Protein AF-B9XHW6-F1 (afdb_monomer_lite)

Sequence (511 aa):
MTDDAQLLRRFTSEGSEDAFNSLVTRHIDLVYSAALRMANGDSHLAQDVTQTVFTDLARKASSLSPNVILPGWLYRHACFTASKSIRTERRRQAREQTAMQLNSLSNEPDVSWDQIAPLLEPAMAELAETDRDALVLRYFNRQDLRTVGNALNLSEDAAQKRVSRALDKLRTLLHQRGATLTVTALAGLLTAEAVSAAPAGIIATISGTAVAATVATGGFTWALVTKLLLISALIAAIAVPLAIQHQTGVKLLEENRSLRRQMDEASRLEAENKRFSNLLASRNEAQSLARTQLNELLRLRSEVSRLRQQTTLVKNQPSKSSPISLKFENLDLSHLLELYAQTAHRSILRPTALPQTSFTLNTSATNDAEAALLLEKALAEKGFTTVLDGDKFAMIVPAYQASIAVPHSAEIKTSPPRWPGLEERGQVPTGEVNFPAAFVETVTKIYAELIHRKLISHDRLPPGLLITFRNQTPLTKSELIYALDTLLAWQNIKVIPVGDDSVQAVVSTAQ

Secondary structure (DSSP, 8-state):
---HHHHHHHHHHH--HHHHHHHHHHHHHHHHHHHHHHTTT-HHHHHHHHHHHHHHHHHHGGGS-TT--HHHHHHHHHHHHHHHHHHHHHHHHHHHHHHH--S---------HHHHHHHHHHHHHTS-HHHHHHHIIIIIS---HHHHHHHTT--HHHHHHHHHHHHHHHHHHHHTTT----HHHHHHHHHHHS-PPPPTTSHHHHHHHHTTSSS-S----S--TTTHHHHHHHHHHHHHHHHHHHHHHHHHHHHHHHHHHHHHHHHHHHHHHHHHHHHHHHHHHHHHHHHHHHHHHHHHHHHHHHHHHHHHHHHTS------EEEEEEEEEHHHHHHHHHHHTT-EEE--S-----EEEEEEEESSHHHHHHHHHHHHHHTTEEEEEETTTEEEEEEGGGGGG----GGGS-SSPPSSTT------B-TTS-EEEEEEHHHHHHHHHHHTT-EE---S-PPTT-EEEEE-SS-B-HHHHHHHHHHHHHHTTEEEEEETTTEEEEEE----

Foldseek 3Di:
DDDLLRLLCCCQPVVDPVSLVVNCVVQLCVLLVLLCVLLVNPNVLSVVLSVVLSVVCSVCSNVDDSPDPVNVSSSVSSNVSSVVSVVVVVVVVVVVVVVVPPDDDDDDDPPDPVNQVVQQVVLLVPDDPLLSLLLCVCQQVVDQLCVSQVVSVHHSVRSVVSPLVSLVSSQVSSVVVPDNDDSVRSSVCSNVPNDDDDDPPPCVVVVVPPVVPDDDDDDDDDPPPVVPVVVVVVVVVVVVVVVVVVVVVVVVVVVVVVVVVVVVVVVVVVVVVVVVVVVVVVVVVVVVVVVVVVVVVVVVVVVVVVVVVVVVVVPVPPDDDDWAWDFDWFAWPVVLVVLLCQLLLAWEQEAPDDPTDGFGDGDTHSGSVRVNVSSQVRLVVVQWHWDDAPSHYIYIYGNVCVVLPDHCNVVLPPDDDPPPDDDQDFFADFFNDFFPFAWPVVLVVVLCVLVQAAEDEPDDDDPRHTFGTGGSHGHTSSRVNVSSQSRCVSVQWHWADDPDRHIYIDRNPDD

pLDDT: mean 73.32, std 17.9, range [26.69, 94.19]

Structure (mmCIF, N/CA/C/O backbone):
data_AF-B9XHW6-F1
#
_entry.id   AF-B9XHW6-F1
#
loop_
_atom_site.group_PDB
_atom_site.id
_atom_site.type_symbol
_atom_site.label_atom_id
_atom_site.label_alt_id
_atom_site.label_comp_id
_atom_site.label_asym_id
_atom_site.label_entity_id
_atom_site.label_seq_id
_atom_site.pdbx_PDB_ins_code
_atom_site.Cartn_x
_atom_site.Cartn_y
_atom_site.Cartn_z
_atom_site.occupancy
_atom_site.B_iso_or_equiv
_atom_site.auth_seq_id
_atom_site.auth_comp_id
_atom_site.auth_asym_id
_atom_site.auth_atom_id
_atom_site.pdbx_PDB_model_num
ATOM 1 N N . MET A 1 1 ? 35.791 -33.334 -29.740 1.00 46.94 1 MET A N 1
ATOM 2 C CA . MET A 1 1 ? 34.979 -32.198 -29.253 1.00 46.94 1 MET A CA 1
ATOM 3 C C . MET A 1 1 ? 35.496 -30.962 -29.956 1.00 46.94 1 MET A C 1
ATOM 5 O O . MET A 1 1 ? 36.672 -30.662 -29.810 1.00 46.94 1 MET A O 1
ATOM 9 N N . THR A 1 2 ? 34.683 -30.343 -30.803 1.00 59.34 2 THR A N 1
ATOM 10 C CA . THR A 1 2 ? 35.090 -29.200 -31.630 1.00 59.34 2 THR A CA 1
ATOM 11 C C . THR A 1 2 ? 35.334 -27.979 -30.740 1.00 59.34 2 THR A C 1
ATOM 13 O O . THR A 1 2 ? 34.541 -27.705 -29.832 1.00 59.34 2 THR A O 1
ATOM 16 N N . ASP A 1 3 ? 36.458 -27.302 -30.958 1.00 82.69 3 ASP A N 1
ATOM 17 C CA . ASP A 1 3 ? 36.838 -26.087 -30.233 1.00 82.69 3 ASP A CA 1
ATOM 18 C C . ASP A 1 3 ? 35.989 -24.896 -30.710 1.00 82.69 3 ASP A C 1
ATOM 20 O O . ASP A 1 3 ? 35.633 -24.812 -31.889 1.00 82.69 3 ASP A O 1
ATOM 24 N N . ASP A 1 4 ? 35.658 -23.966 -29.816 1.00 82.38 4 ASP A N 1
ATOM 25 C CA . ASP A 1 4 ? 34.772 -22.835 -30.126 1.00 82.38 4 ASP A CA 1
ATOM 26 C C . ASP A 1 4 ? 35.376 -21.940 -31.220 1.00 82.38 4 ASP A C 1
ATOM 28 O O . ASP A 1 4 ? 34.658 -21.419 -32.074 1.00 82.38 4 ASP A O 1
ATOM 32 N N . ALA A 1 5 ? 36.709 -21.836 -31.266 1.00 81.75 5 ALA A N 1
ATOM 33 C CA . ALA A 1 5 ? 37.425 -21.142 -32.332 1.00 81.75 5 ALA A CA 1
ATOM 34 C C . ALA A 1 5 ? 37.280 -21.843 -33.696 1.00 81.75 5 ALA A C 1
ATOM 36 O O . ALA A 1 5 ? 37.225 -21.177 -34.730 1.00 81.75 5 ALA A O 1
ATOM 37 N N . GLN A 1 6 ? 37.189 -23.177 -33.725 1.00 83.56 6 GLN A N 1
ATOM 38 C CA . GLN A 1 6 ? 36.966 -23.938 -34.960 1.00 83.56 6 GLN A CA 1
ATOM 39 C C . GLN A 1 6 ? 35.521 -23.812 -35.450 1.00 83.56 6 GLN A C 1
ATOM 41 O O . GLN A 1 6 ? 35.301 -23.634 -36.648 1.00 83.56 6 GLN A O 1
ATOM 46 N N . LEU A 1 7 ? 34.545 -23.858 -34.538 1.00 85.94 7 LEU A N 1
ATOM 47 C CA . LEU A 1 7 ? 33.133 -23.642 -34.869 1.00 85.94 7 LEU A CA 1
ATOM 48 C C . LEU A 1 7 ? 32.897 -22.217 -35.392 1.00 85.94 7 LEU A C 1
ATOM 50 O O . LEU A 1 7 ? 32.210 -22.036 -36.396 1.00 85.94 7 LEU A O 1
ATOM 54 N N . LEU A 1 8 ? 33.539 -21.215 -34.782 1.00 85.50 8 LEU A N 1
ATOM 55 C CA . LEU A 1 8 ? 33.442 -19.825 -35.228 1.00 85.50 8 LEU A CA 1
ATOM 56 C C . LEU A 1 8 ? 34.089 -19.617 -36.606 1.00 85.50 8 LEU A C 1
ATOM 58 O O . LEU A 1 8 ? 33.540 -18.887 -37.426 1.00 85.50 8 LEU A O 1
ATOM 62 N N . ARG A 1 9 ? 35.217 -20.287 -36.893 1.00 84.69 9 ARG A N 1
ATOM 63 C CA . ARG A 1 9 ? 35.853 -20.250 -38.224 1.00 84.69 9 ARG A CA 1
ATOM 64 C C . ARG A 1 9 ? 34.981 -20.887 -39.299 1.00 84.69 9 ARG A C 1
ATOM 66 O O . ARG A 1 9 ? 34.788 -20.266 -40.332 1.00 84.69 9 ARG A O 1
ATOM 73 N N . ARG A 1 10 ? 34.410 -22.073 -39.058 1.00 86.00 10 ARG A N 1
ATOM 74 C CA . ARG A 1 10 ? 33.498 -22.718 -40.024 1.00 86.00 10 ARG A CA 1
ATOM 75 C C . ARG A 1 10 ? 32.279 -21.854 -40.329 1.00 86.00 10 ARG A C 1
ATOM 77 O O . ARG A 1 10 ? 31.874 -21.742 -41.480 1.00 86.00 10 ARG A O 1
ATOM 84 N N . PHE A 1 11 ? 31.734 -21.187 -39.316 1.00 86.25 11 PHE A N 1
ATOM 85 C CA . PHE A 1 11 ? 30.648 -20.238 -39.526 1.00 86.25 11 PHE A CA 1
ATOM 86 C C . PHE A 1 11 ? 31.069 -19.047 -40.409 1.00 86.25 11 PHE A C 1
ATOM 88 O O . PHE A 1 11 ? 30.320 -18.661 -41.300 1.00 86.25 11 PHE A O 1
ATOM 95 N N . THR A 1 12 ? 32.269 -18.484 -40.225 1.00 86.12 12 THR A N 1
ATOM 96 C CA . THR A 1 12 ? 32.709 -17.300 -40.988 1.00 86.12 12 THR A CA 1
ATOM 97 C C . THR A 1 12 ? 33.259 -17.606 -42.378 1.00 86.12 12 THR A C 1
ATOM 99 O O . THR A 1 12 ? 33.096 -16.775 -43.269 1.00 86.12 12 THR A O 1
ATOM 102 N N . SER A 1 13 ? 33.907 -18.757 -42.584 1.00 84.00 13 SER A N 1
ATOM 103 C CA . SER A 1 13 ? 34.511 -19.126 -43.872 1.00 84.00 13 SER A CA 1
ATOM 104 C C . SER A 1 13 ? 33.571 -19.905 -44.787 1.00 84.00 13 SER A C 1
ATOM 106 O O . SER A 1 13 ? 33.625 -19.727 -45.999 1.00 84.00 13 SER A O 1
ATOM 108 N N . GLU A 1 14 ? 32.731 -20.775 -44.221 1.00 84.69 14 GLU A N 1
ATOM 109 C CA . GLU A 1 14 ? 31.860 -21.687 -44.980 1.00 84.69 14 GLU A CA 1
ATOM 110 C C . GLU A 1 14 ? 30.377 -21.300 -44.869 1.00 84.69 14 GLU A C 1
ATOM 112 O O . GLU A 1 14 ? 29.546 -21.879 -45.561 1.00 84.69 14 GLU A O 1
ATOM 117 N N . GLY A 1 15 ? 30.024 -20.340 -44.003 1.00 80.69 15 GLY A N 1
ATOM 118 C CA . GLY A 1 15 ? 28.626 -19.975 -43.751 1.00 80.69 15 GLY A CA 1
ATOM 119 C C . GLY A 1 15 ? 27.827 -21.077 -43.048 1.00 80.69 15 GLY A C 1
ATOM 120 O O . GLY A 1 15 ? 26.606 -21.103 -43.151 1.00 80.69 15 GLY A O 1
ATOM 121 N N . SER A 1 16 ? 28.498 -22.013 -42.364 1.00 88.25 16 SER A N 1
ATOM 122 C CA . SER A 1 16 ? 27.861 -23.195 -41.771 1.00 88.25 16 SER A CA 1
ATOM 123 C C . SER A 1 16 ? 26.933 -22.829 -40.605 1.00 88.25 16 SER A C 1
ATOM 125 O O . SER A 1 16 ? 27.390 -22.484 -39.511 1.00 88.25 16 SER A O 1
ATOM 127 N N . GLU A 1 17 ? 25.623 -22.955 -40.823 1.00 84.62 17 GLU A N 1
ATOM 128 C CA . GLU A 1 17 ? 24.595 -22.716 -39.801 1.00 84.62 17 GLU A CA 1
ATOM 129 C C . GLU A 1 17 ? 24.691 -23.714 -38.634 1.00 84.62 17 GLU A C 1
ATOM 131 O O . GLU A 1 17 ? 24.553 -23.325 -37.473 1.00 84.62 17 GLU A O 1
ATOM 136 N N . ASP A 1 18 ? 25.036 -24.975 -38.909 1.00 84.12 18 ASP A N 1
ATOM 137 C CA . ASP A 1 18 ? 25.204 -26.021 -37.889 1.00 84.12 18 ASP A CA 1
ATOM 138 C C . ASP A 1 18 ? 26.334 -25.706 -36.897 1.00 84.12 18 ASP A C 1
ATOM 140 O O . ASP A 1 18 ? 26.235 -25.980 -35.692 1.00 84.12 18 ASP A O 1
ATOM 144 N N . ALA A 1 19 ? 27.414 -25.090 -37.392 1.00 86.19 19 ALA A N 1
ATOM 145 C CA . ALA A 1 19 ? 28.527 -24.656 -36.557 1.00 86.19 19 ALA A CA 1
ATOM 146 C C . ALA A 1 19 ? 28.108 -23.519 -35.614 1.00 86.19 19 ALA A C 1
ATOM 148 O O . ALA A 1 19 ? 28.489 -23.514 -34.442 1.00 86.19 19 ALA A O 1
ATOM 149 N N . PHE A 1 20 ? 27.277 -22.592 -36.097 1.00 88.50 20 PHE A N 1
ATOM 150 C CA . PHE A 1 20 ? 26.730 -21.513 -35.279 1.00 88.50 20 PHE A CA 1
ATOM 151 C C . PHE A 1 20 ? 25.720 -22.023 -34.249 1.00 88.50 20 PHE A C 1
ATOM 153 O O . PHE A 1 20 ? 25.800 -21.645 -33.082 1.00 88.50 20 PHE A O 1
ATOM 160 N N . ASN A 1 21 ? 24.826 -22.935 -34.638 1.00 88.19 21 ASN A N 1
ATOM 161 C CA . ASN A 1 21 ? 23.865 -23.541 -33.719 1.00 88.19 21 ASN A CA 1
ATOM 162 C C . ASN A 1 21 ? 24.581 -24.240 -32.549 1.00 88.19 21 ASN A C 1
ATOM 164 O O . ASN A 1 21 ? 24.247 -24.023 -31.387 1.00 88.19 21 ASN A O 1
ATOM 168 N N . SER A 1 22 ? 25.663 -24.966 -32.844 1.00 87.75 22 SER A N 1
ATOM 169 C CA . SER A 1 22 ? 26.503 -25.607 -31.823 1.00 87.75 22 SER A CA 1
ATOM 170 C C . SER A 1 22 ? 27.124 -24.605 -30.835 1.00 87.75 22 SER A C 1
ATOM 172 O O . SER A 1 22 ? 27.223 -24.899 -29.642 1.00 87.75 22 SER A O 1
ATOM 174 N N . LEU A 1 23 ? 27.519 -23.409 -31.297 1.00 88.50 23 LEU A N 1
ATOM 175 C CA . LEU A 1 23 ? 28.016 -22.331 -30.429 1.00 88.50 23 LEU A CA 1
ATOM 176 C C . LEU A 1 23 ? 26.910 -21.750 -29.542 1.00 88.50 23 LEU A C 1
ATOM 178 O O . LEU A 1 23 ? 27.150 -21.479 -28.365 1.00 88.50 23 LEU A O 1
ATOM 182 N N . VAL A 1 24 ? 25.708 -21.564 -30.094 1.00 90.88 24 VAL A N 1
ATOM 183 C CA . VAL A 1 24 ? 24.552 -21.057 -29.346 1.00 90.88 24 VAL A CA 1
ATOM 184 C C . VAL A 1 24 ? 24.172 -22.041 -28.246 1.00 90.88 24 VAL A C 1
ATOM 186 O O . VAL A 1 24 ? 24.159 -21.655 -27.080 1.00 90.88 24 VAL A O 1
ATOM 189 N N . THR A 1 25 ? 23.949 -23.317 -28.576 1.00 89.38 25 THR A N 1
ATOM 190 C CA . THR A 1 25 ? 23.557 -24.347 -27.597 1.00 89.38 25 THR A CA 1
ATOM 191 C C . THR A 1 25 ? 24.553 -24.456 -26.444 1.00 89.38 25 THR A C 1
ATOM 193 O O . THR A 1 25 ? 24.153 -24.670 -25.305 1.00 89.38 25 THR A O 1
ATOM 196 N N . ARG A 1 26 ? 25.851 -24.269 -26.711 1.00 88.00 26 ARG A N 1
ATOM 197 C CA . ARG A 1 26 ? 26.899 -24.379 -25.689 1.00 88.00 26 ARG A CA 1
ATOM 198 C C . ARG A 1 26 ? 26.941 -23.203 -24.712 1.00 88.00 26 ARG A C 1
ATOM 200 O O . ARG A 1 26 ? 27.315 -23.396 -23.559 1.00 88.00 26 ARG A O 1
ATOM 207 N N . HIS A 1 27 ? 26.599 -21.996 -25.167 1.00 87.56 27 HIS A N 1
ATOM 208 C CA . HIS A 1 27 ? 26.824 -20.759 -24.403 1.00 87.56 27 HIS A CA 1
ATOM 209 C C . HIS A 1 27 ? 25.547 -20.016 -24.016 1.00 87.56 27 HIS A C 1
ATOM 211 O O . HIS A 1 27 ? 25.625 -18.981 -23.346 1.00 87.56 27 HIS A O 1
ATOM 217 N N . ILE A 1 28 ? 24.377 -20.516 -24.418 1.00 89.50 28 ILE A N 1
ATOM 218 C CA . ILE A 1 28 ? 23.094 -19.856 -24.164 1.00 89.50 28 ILE A CA 1
ATOM 219 C C . ILE A 1 28 ? 22.823 -19.671 -22.671 1.00 89.50 28 ILE A C 1
ATOM 221 O O . ILE A 1 28 ? 22.459 -18.570 -22.262 1.00 89.50 28 ILE A O 1
ATOM 225 N N . ASP A 1 29 ? 23.121 -20.675 -21.846 1.00 86.38 29 ASP A N 1
ATOM 226 C CA . ASP A 1 29 ? 22.880 -20.625 -20.399 1.00 86.38 29 ASP A CA 1
ATOM 227 C C . ASP A 1 29 ? 23.740 -19.564 -19.698 1.00 86.38 29 ASP A C 1
ATOM 229 O O . ASP A 1 29 ? 23.271 -18.875 -18.787 1.00 86.38 29 ASP A O 1
ATOM 233 N N . LEU A 1 30 ? 24.988 -19.380 -20.146 1.00 85.19 30 LEU A N 1
ATOM 234 C CA . LEU A 1 30 ? 25.902 -18.360 -19.621 1.00 85.19 30 LEU A CA 1
ATOM 235 C C . LEU A 1 30 ? 25.381 -16.950 -19.918 1.00 85.19 30 LEU A C 1
ATOM 237 O O . LEU A 1 30 ? 25.351 -16.092 -19.030 1.00 85.19 30 LEU A O 1
ATOM 241 N N . VAL A 1 31 ? 24.976 -16.716 -21.168 1.00 84.25 31 VAL A N 1
ATOM 242 C CA . VAL A 1 31 ? 24.466 -15.419 -21.634 1.00 84.25 31 VAL A CA 1
ATOM 243 C C . VAL A 1 31 ? 23.133 -15.101 -20.964 1.00 84.25 31 VAL A C 1
ATOM 245 O O . VAL A 1 31 ? 22.970 -14.005 -20.425 1.00 84.25 31 VAL A O 1
ATOM 248 N N . TYR A 1 32 ? 22.223 -16.074 -20.920 1.00 86.25 32 TYR A N 1
ATOM 249 C CA . TYR A 1 32 ? 20.909 -15.927 -20.306 1.00 86.25 32 TYR A CA 1
ATOM 250 C C . TYR A 1 32 ? 21.005 -15.661 -18.803 1.00 86.25 32 TYR A C 1
ATOM 252 O O . TYR A 1 32 ? 20.407 -14.711 -18.300 1.00 86.25 32 TYR A O 1
ATOM 260 N N . SER A 1 33 ? 21.843 -16.412 -18.083 1.00 81.94 33 SER A N 1
ATOM 261 C CA . SER A 1 33 ? 22.052 -16.207 -16.644 1.00 81.94 33 SER A CA 1
ATOM 262 C C . SER A 1 33 ? 22.670 -14.842 -16.326 1.00 81.94 33 SER A C 1
ATOM 264 O O . SER A 1 33 ? 22.333 -14.222 -15.315 1.00 81.94 33 SER A O 1
ATOM 266 N N . ALA A 1 34 ? 23.582 -14.350 -17.172 1.00 78.38 34 ALA A N 1
ATOM 267 C CA . ALA A 1 34 ? 24.155 -13.013 -17.024 1.00 78.38 34 ALA A CA 1
ATOM 268 C C . ALA A 1 34 ? 23.109 -11.916 -17.285 1.00 78.38 34 ALA A C 1
ATOM 270 O O . ALA A 1 34 ? 23.013 -10.965 -16.507 1.00 78.38 34 ALA A O 1
ATOM 271 N N . ALA A 1 35 ? 22.296 -12.072 -18.332 1.00 82.56 35 ALA A N 1
ATOM 272 C CA . ALA A 1 35 ? 21.217 -11.148 -18.658 1.00 82.56 35 ALA A CA 1
ATOM 273 C C . ALA A 1 35 ? 20.147 -11.101 -17.555 1.00 82.56 35 ALA A C 1
ATOM 275 O O . ALA A 1 35 ? 19.755 -10.011 -17.146 1.00 82.56 35 ALA A O 1
ATOM 276 N N . LEU A 1 36 ? 19.751 -12.254 -17.006 1.00 85.62 36 LEU A N 1
ATOM 277 C CA . LEU A 1 36 ? 18.744 -12.362 -15.947 1.00 85.62 36 LEU A CA 1
ATOM 278 C C . LEU A 1 36 ? 19.177 -11.675 -14.645 1.00 85.62 36 LEU A C 1
ATOM 280 O O . LEU A 1 36 ? 18.385 -10.959 -14.031 1.00 85.62 36 LEU A O 1
ATOM 284 N N . ARG A 1 37 ? 20.451 -11.826 -14.247 1.00 84.12 37 ARG A N 1
ATOM 285 C CA . ARG A 1 37 ? 21.009 -11.105 -13.087 1.00 84.12 37 ARG A CA 1
ATOM 286 C C . ARG A 1 37 ? 20.998 -9.593 -13.296 1.00 84.12 37 ARG A C 1
ATOM 288 O O . ARG A 1 37 ? 20.635 -8.855 -12.388 1.00 84.12 37 ARG A O 1
ATOM 295 N N . MET A 1 38 ? 21.372 -9.133 -14.489 1.00 78.19 38 MET A N 1
ATOM 296 C CA . MET A 1 38 ? 21.389 -7.703 -14.812 1.00 78.19 38 MET A CA 1
ATOM 297 C C . MET A 1 38 ? 19.979 -7.110 -14.920 1.00 78.19 38 MET A C 1
ATOM 299 O O . MET A 1 38 ? 19.777 -5.956 -14.556 1.00 78.19 38 MET A O 1
ATOM 303 N N . ALA A 1 39 ? 19.011 -7.901 -15.382 1.00 79.94 39 ALA A N 1
ATOM 304 C CA . ALA A 1 39 ? 17.601 -7.541 -15.493 1.00 79.94 39 ALA A CA 1
ATOM 305 C C . ALA A 1 39 ? 16.823 -7.669 -14.167 1.00 79.94 39 ALA A C 1
ATOM 307 O O . ALA A 1 39 ? 15.602 -7.552 -14.163 1.00 79.94 39 ALA A O 1
ATOM 308 N N . ASN A 1 40 ? 17.512 -7.908 -13.043 1.00 81.62 40 ASN A N 1
ATOM 309 C CA . ASN A 1 40 ? 16.923 -8.051 -11.709 1.00 81.62 40 ASN A CA 1
ATOM 310 C C . ASN A 1 40 ? 15.789 -9.098 -11.639 1.00 81.62 40 ASN A C 1
ATOM 312 O O . ASN A 1 40 ? 14.816 -8.914 -10.910 1.00 81.62 40 ASN A O 1
ATOM 316 N N . GLY A 1 41 ? 15.917 -10.187 -12.407 1.00 77.06 41 GLY A N 1
ATOM 317 C CA . GLY A 1 41 ? 14.952 -11.292 -12.439 1.00 77.06 41 GLY A CA 1
ATOM 318 C C . GLY A 1 41 ? 13.895 -11.231 -13.548 1.00 77.06 41 GLY A C 1
ATOM 319 O O . GLY A 1 41 ? 13.088 -12.153 -13.635 1.00 77.06 41 GLY A O 1
ATOM 320 N N . ASP A 1 42 ? 13.895 -10.213 -14.417 1.00 84.62 42 ASP A N 1
ATOM 321 C CA . ASP A 1 42 ? 12.979 -10.163 -15.566 1.00 84.62 42 ASP A CA 1
ATOM 322 C C . ASP A 1 42 ? 13.390 -11.167 -16.661 1.00 84.62 42 ASP A C 1
ATOM 324 O O . ASP A 1 42 ? 14.371 -10.982 -17.389 1.00 84.62 42 ASP A O 1
ATOM 328 N N . SER A 1 43 ? 12.613 -12.248 -16.765 1.00 84.25 43 SER A N 1
ATOM 329 C CA . SER A 1 43 ? 12.832 -13.349 -17.705 1.00 84.25 43 SER A CA 1
ATOM 330 C C . SER A 1 43 ? 12.623 -12.955 -19.169 1.00 84.25 43 SER A C 1
ATOM 332 O O . SER A 1 43 ? 13.316 -13.491 -20.033 1.00 84.25 43 SER A O 1
ATOM 334 N N . HIS A 1 44 ? 11.698 -12.037 -19.465 1.00 84.38 44 HIS A N 1
ATOM 335 C CA . HIS A 1 44 ? 11.406 -11.627 -20.841 1.00 84.38 44 HIS A CA 1
ATOM 336 C C . HIS A 1 44 ? 12.516 -10.722 -21.370 1.00 84.38 44 HIS A C 1
ATOM 338 O O . HIS A 1 44 ? 13.073 -10.967 -22.441 1.00 84.38 44 HIS A O 1
ATOM 344 N N . LEU A 1 45 ? 12.938 -9.750 -20.558 1.00 83.00 45 LEU A N 1
ATOM 345 C CA . LEU A 1 45 ? 14.060 -8.881 -20.900 1.00 83.00 45 LEU A CA 1
ATOM 346 C C . LEU A 1 45 ? 15.367 -9.675 -21.068 1.00 83.00 45 LEU A C 1
ATOM 348 O O . LEU A 1 45 ? 16.182 -9.371 -21.942 1.00 83.00 45 LEU A O 1
ATOM 352 N N . ALA A 1 46 ? 15.569 -10.714 -20.252 1.00 85.19 46 ALA A N 1
ATOM 353 C CA . ALA A 1 46 ? 16.728 -11.595 -20.357 1.00 85.19 46 ALA A CA 1
ATOM 354 C C . ALA A 1 46 ? 16.742 -12.418 -21.660 1.00 85.19 46 ALA A C 1
ATOM 356 O O . ALA A 1 46 ? 17.814 -12.594 -22.251 1.00 85.19 46 ALA A O 1
ATOM 357 N N . GLN A 1 47 ? 15.582 -12.885 -22.139 1.00 86.75 47 GLN A N 1
ATOM 358 C CA . GLN A 1 47 ? 15.467 -13.585 -23.426 1.00 86.75 47 GLN A CA 1
ATOM 359 C C . GLN A 1 47 ? 15.826 -12.663 -24.600 1.00 86.75 47 GLN A C 1
ATOM 361 O O . GLN A 1 47 ? 16.674 -13.028 -25.418 1.00 86.75 47 GLN A O 1
ATOM 366 N N . ASP A 1 48 ? 15.289 -11.442 -24.626 1.00 85.75 48 ASP A N 1
ATOM 367 C CA . ASP A 1 48 ? 15.556 -10.460 -25.690 1.00 85.75 48 ASP A CA 1
ATOM 368 C C . ASP A 1 48 ? 17.038 -10.069 -25.765 1.00 85.75 48 ASP A C 1
ATOM 370 O O . ASP A 1 48 ? 17.642 -9.965 -26.842 1.00 85.75 48 ASP A O 1
ATOM 374 N N . VAL A 1 49 ? 17.665 -9.884 -24.600 1.00 89.00 49 VAL A N 1
ATOM 375 C CA . VAL A 1 49 ? 19.102 -9.605 -24.502 1.00 89.00 49 VAL A CA 1
ATOM 376 C C . VAL A 1 49 ? 19.914 -10.789 -25.018 1.00 89.00 49 VAL A C 1
ATOM 378 O O . VAL A 1 49 ? 20.856 -10.591 -25.785 1.00 89.00 49 VAL A O 1
ATOM 381 N N . THR A 1 50 ? 19.541 -12.014 -24.647 1.00 88.69 50 THR A N 1
ATOM 382 C CA . THR A 1 50 ? 20.233 -13.236 -25.083 1.00 88.69 50 THR A CA 1
ATOM 383 C C . THR A 1 50 ? 20.166 -13.398 -26.598 1.00 88.69 50 THR A C 1
ATOM 385 O O . THR A 1 50 ? 21.194 -13.618 -27.244 1.00 88.69 50 THR A O 1
ATOM 388 N N . GLN A 1 51 ? 18.991 -13.183 -27.193 1.00 88.88 51 GLN A N 1
ATOM 389 C CA . GLN A 1 51 ? 18.812 -13.206 -28.643 1.00 88.88 51 GLN A CA 1
ATOM 390 C C . GLN A 1 51 ? 19.662 -12.134 -29.340 1.00 88.88 51 GLN A C 1
ATOM 392 O O . GLN A 1 51 ? 20.317 -12.404 -30.352 1.00 88.88 51 GLN A O 1
ATOM 397 N N . THR A 1 52 ? 19.705 -10.923 -28.781 1.00 89.38 52 THR A N 1
ATOM 398 C CA . THR A 1 52 ? 20.501 -9.816 -29.326 1.00 89.38 52 THR A CA 1
ATOM 399 C C . THR A 1 52 ? 21.999 -10.126 -29.293 1.00 89.38 52 THR A C 1
ATOM 401 O O . THR A 1 52 ? 22.703 -9.846 -30.262 1.00 89.38 52 THR A O 1
ATOM 404 N N . VAL A 1 53 ? 22.491 -10.755 -28.222 1.00 89.94 53 VAL A N 1
ATOM 405 C CA . VAL A 1 53 ? 23.909 -11.121 -28.072 1.00 89.94 53 VAL A CA 1
ATOM 406 C C . VAL A 1 53 ? 24.344 -12.139 -29.123 1.00 89.94 53 VAL A C 1
ATOM 408 O O . VAL A 1 53 ? 25.378 -11.936 -29.758 1.00 89.94 53 VAL A O 1
ATOM 411 N N . PHE A 1 54 ? 23.560 -13.193 -29.363 1.00 92.06 54 PHE A N 1
ATOM 412 C CA . PHE A 1 54 ? 23.894 -14.171 -30.406 1.00 92.06 54 PHE A CA 1
ATOM 413 C C . PHE A 1 54 ? 23.706 -13.606 -31.819 1.00 92.06 54 PHE A C 1
ATOM 415 O O . PHE A 1 54 ? 24.510 -13.889 -32.703 1.00 92.06 54 PHE A O 1
ATOM 422 N N . THR A 1 55 ? 22.735 -12.716 -32.033 1.00 89.19 55 THR A N 1
ATOM 423 C CA . THR A 1 55 ? 22.596 -11.999 -33.315 1.00 89.19 55 THR A CA 1
ATOM 424 C C . THR A 1 55 ? 23.806 -11.095 -33.587 1.00 89.19 55 THR A C 1
ATOM 426 O O . THR A 1 55 ? 24.305 -11.012 -34.711 1.00 89.19 55 THR A O 1
ATOM 429 N N . ASP A 1 56 ? 24.326 -10.434 -32.553 1.00 87.06 56 ASP A N 1
ATOM 430 C CA . ASP A 1 56 ? 25.551 -9.641 -32.647 1.00 87.06 56 ASP A CA 1
ATOM 431 C C . ASP A 1 56 ? 26.797 -10.504 -32.834 1.00 87.06 56 ASP A C 1
ATOM 433 O O . ASP A 1 56 ? 27.696 -10.091 -33.568 1.00 87.06 56 ASP A O 1
ATOM 437 N N . LEU A 1 57 ? 26.842 -11.693 -32.224 1.00 88.94 57 LEU A N 1
ATOM 438 C CA . LEU A 1 57 ? 27.890 -12.675 -32.489 1.00 88.94 57 LEU A CA 1
ATOM 439 C C . LEU A 1 57 ? 27.904 -13.037 -33.975 1.00 88.94 57 LEU A C 1
ATOM 441 O O . LEU A 1 57 ? 28.952 -12.921 -34.599 1.00 88.94 57 LEU A O 1
ATOM 445 N N . ALA A 1 58 ? 26.752 -13.386 -34.557 1.00 86.88 58 ALA A N 1
ATOM 446 C CA . ALA A 1 58 ? 26.647 -13.747 -35.970 1.00 86.88 58 ALA A CA 1
ATOM 447 C C . ALA A 1 58 ? 27.145 -12.623 -36.898 1.00 86.88 58 ALA A C 1
ATOM 449 O O . ALA A 1 58 ? 27.901 -12.873 -37.833 1.00 86.88 58 ALA A O 1
ATOM 450 N N . ARG A 1 59 ? 26.790 -11.364 -36.601 1.00 87.69 59 ARG A N 1
ATOM 451 C CA . ARG A 1 59 ? 27.226 -10.197 -37.391 1.00 87.69 59 ARG A CA 1
ATOM 452 C C . ARG A 1 59 ? 28.707 -9.867 -37.242 1.00 87.69 59 ARG A C 1
ATOM 454 O O . ARG A 1 59 ? 29.317 -9.377 -38.187 1.00 87.69 59 ARG A O 1
ATOM 461 N N . LYS A 1 60 ? 29.272 -10.063 -36.050 1.00 84.50 60 LYS A N 1
ATOM 462 C CA . LYS A 1 60 ? 30.646 -9.648 -35.730 1.00 84.50 60 LYS A CA 1
ATOM 463 C C . LYS A 1 60 ? 31.656 -10.780 -35.833 1.00 84.50 60 LYS A C 1
ATOM 465 O O . LYS A 1 60 ? 32.848 -10.496 -35.760 1.00 84.50 60 LYS A O 1
ATOM 470 N N . ALA A 1 61 ? 31.213 -12.020 -36.036 1.00 84.12 61 ALA A N 1
ATOM 471 C CA . ALA A 1 61 ? 32.056 -13.211 -36.046 1.00 84.12 61 ALA A CA 1
ATOM 472 C C . ALA A 1 61 ? 33.274 -13.082 -36.974 1.00 84.12 61 ALA A C 1
ATOM 474 O O . ALA A 1 61 ? 34.371 -13.463 -36.580 1.00 84.12 61 ALA A O 1
ATOM 475 N N . SER A 1 62 ? 33.113 -12.481 -38.159 1.00 81.00 62 SER A N 1
ATOM 476 C CA . SER A 1 62 ? 34.200 -12.273 -39.133 1.00 81.00 62 SER A CA 1
ATOM 477 C C . SER A 1 62 ? 35.242 -11.232 -38.702 1.00 81.00 62 SER A C 1
ATOM 479 O O . SER A 1 62 ? 36.365 -11.247 -39.195 1.00 81.00 62 SER A O 1
ATOM 481 N N . SER A 1 63 ? 34.885 -10.343 -37.774 1.00 81.25 63 SER A N 1
ATOM 482 C CA . SER A 1 63 ? 35.764 -9.304 -37.217 1.00 81.25 63 SER A CA 1
ATOM 483 C C . SER A 1 63 ? 36.418 -9.699 -35.887 1.00 81.25 63 SER A C 1
ATOM 485 O O . SER A 1 63 ? 37.251 -8.959 -35.364 1.00 81.25 63 SER A O 1
ATOM 487 N N . LEU A 1 64 ? 36.032 -10.844 -35.310 1.00 82.75 64 LEU A N 1
ATOM 488 C CA . LEU A 1 64 ? 36.604 -11.331 -34.058 1.00 82.75 64 LEU A CA 1
ATOM 489 C C . LEU A 1 64 ? 37.982 -11.952 -34.299 1.00 82.75 64 LEU A C 1
ATOM 491 O O . LEU A 1 64 ? 38.204 -12.666 -35.274 1.00 82.75 64 LEU A O 1
ATOM 495 N N . SER A 1 65 ? 38.913 -11.697 -33.374 1.00 76.56 65 SER A N 1
ATOM 496 C CA . SER A 1 65 ? 40.245 -12.300 -33.431 1.00 76.56 65 SER A CA 1
ATOM 497 C C . SER A 1 65 ? 40.140 -13.833 -33.400 1.00 76.56 65 SER A C 1
ATOM 499 O O . SER A 1 65 ? 39.399 -14.362 -32.567 1.00 76.56 65 SER A O 1
ATOM 501 N N . PRO A 1 66 ? 40.920 -14.566 -34.216 1.00 69.62 66 PRO A N 1
ATOM 502 C CA . PRO A 1 66 ? 40.921 -16.030 -34.226 1.00 69.62 66 PRO A CA 1
ATOM 503 C C . PRO A 1 66 ? 41.287 -16.695 -32.887 1.00 69.62 66 PRO A C 1
ATOM 505 O O . PRO A 1 66 ? 41.077 -17.899 -32.758 1.00 69.62 66 PRO A O 1
ATOM 508 N N . ASN A 1 67 ? 41.829 -15.928 -31.929 1.00 73.50 67 ASN A N 1
ATOM 509 C CA . ASN A 1 67 ? 42.196 -16.357 -30.572 1.00 73.50 67 ASN A CA 1
ATOM 510 C C . ASN A 1 67 ? 41.257 -15.783 -29.487 1.00 73.50 67 ASN A C 1
ATOM 512 O O . ASN A 1 67 ? 41.635 -15.700 -28.318 1.00 73.50 67 ASN A O 1
ATOM 516 N N . VAL A 1 68 ? 40.060 -15.305 -29.851 1.00 79.44 68 VAL A N 1
ATOM 517 C CA . VAL A 1 68 ? 39.113 -14.748 -28.877 1.00 79.44 68 VAL A CA 1
ATOM 518 C C . VAL A 1 68 ? 38.607 -15.832 -27.922 1.00 79.44 68 VAL A C 1
ATOM 520 O O . VAL A 1 68 ? 38.169 -16.902 -28.339 1.00 79.44 68 VAL A O 1
ATOM 523 N N . ILE A 1 69 ? 38.606 -15.532 -26.622 1.00 83.62 69 ILE A N 1
ATOM 524 C CA . ILE A 1 69 ? 37.942 -16.370 -25.619 1.00 83.62 69 ILE A CA 1
ATOM 525 C C . ILE A 1 69 ? 36.441 -16.078 -25.703 1.00 83.62 69 ILE A C 1
ATOM 527 O O . ILE A 1 69 ? 35.938 -15.134 -25.085 1.00 83.62 69 ILE A O 1
ATOM 531 N N . LEU A 1 70 ? 35.735 -16.869 -26.511 1.00 82.56 70 LEU A N 1
ATOM 532 C CA . LEU A 1 70 ? 34.329 -16.649 -26.853 1.00 82.56 70 LEU A CA 1
ATOM 533 C C . LEU A 1 70 ? 33.401 -16.508 -25.625 1.00 82.56 70 LEU A C 1
ATOM 535 O O . LEU A 1 70 ? 32.629 -15.547 -25.605 1.00 82.56 70 LEU A O 1
ATOM 539 N N . PRO A 1 71 ? 33.510 -17.331 -24.559 1.00 80.62 71 PRO A N 1
ATOM 540 C CA . PRO A 1 71 ? 32.692 -17.153 -23.353 1.00 80.62 71 PRO A CA 1
ATOM 541 C C . PRO A 1 71 ? 32.885 -15.790 -22.671 1.00 80.62 71 PRO A C 1
ATOM 543 O O . PRO A 1 71 ? 31.922 -15.166 -22.226 1.00 80.62 71 PRO A O 1
ATOM 546 N N . GLY A 1 72 ? 34.125 -15.290 -22.619 1.00 74.12 72 GLY A N 1
ATOM 547 C CA . GLY A 1 72 ? 34.443 -13.991 -22.018 1.00 74.12 72 GLY A CA 1
ATOM 548 C C . GLY A 1 72 ? 33.911 -12.820 -22.846 1.00 74.12 72 GLY A C 1
ATOM 549 O O . GLY A 1 72 ? 33.412 -11.836 -22.292 1.00 74.12 72 GLY A O 1
ATOM 550 N N . TRP A 1 73 ? 33.958 -12.946 -24.175 1.00 89.25 73 TRP A N 1
ATOM 551 C CA . TRP A 1 73 ? 33.351 -11.977 -25.085 1.00 89.25 73 TRP A CA 1
ATOM 552 C C . TRP A 1 73 ? 31.823 -11.953 -24.940 1.00 89.25 73 TRP A C 1
ATOM 554 O O . TRP A 1 73 ? 31.242 -10.879 -24.774 1.00 89.25 73 TRP A O 1
ATOM 564 N N . LEU A 1 74 ? 31.188 -13.130 -24.908 1.00 82.88 74 LEU A N 1
ATOM 565 C CA . LEU A 1 74 ? 29.740 -13.283 -24.749 1.00 82.88 74 LEU A CA 1
ATOM 566 C C . LEU A 1 74 ? 29.241 -12.717 -23.418 1.00 82.88 74 LEU A C 1
ATOM 568 O O . LEU A 1 74 ? 28.276 -11.955 -23.407 1.00 82.88 74 LEU A O 1
ATOM 572 N N . TYR A 1 75 ? 29.931 -13.001 -22.312 1.00 81.19 75 TYR A N 1
ATOM 573 C CA . TYR A 1 75 ? 29.577 -12.464 -20.997 1.00 81.19 75 TYR A CA 1
ATOM 574 C C . TYR A 1 75 ? 29.636 -10.929 -20.960 1.00 81.19 75 TYR A C 1
ATOM 576 O O . TYR A 1 75 ? 28.687 -10.268 -20.531 1.00 81.19 75 TYR A O 1
ATOM 584 N N . ARG A 1 76 ? 30.727 -10.330 -21.462 1.00 75.12 76 ARG A N 1
ATOM 585 C CA . ARG A 1 76 ? 30.885 -8.865 -21.493 1.00 75.12 76 ARG A CA 1
ATOM 586 C C . ARG A 1 76 ? 29.838 -8.201 -22.389 1.00 75.12 76 ARG A C 1
ATOM 588 O O . ARG A 1 76 ? 29.297 -7.154 -22.023 1.00 75.12 76 ARG A O 1
ATOM 595 N N . HIS A 1 77 ? 29.542 -8.807 -23.538 1.00 84.12 77 HIS A N 1
ATOM 596 C CA . HIS A 1 77 ? 28.552 -8.291 -24.483 1.00 84.12 77 HIS A CA 1
ATOM 597 C C . HIS A 1 77 ? 27.118 -8.429 -23.949 1.00 84.12 77 HIS A C 1
ATOM 599 O O . HIS A 1 77 ? 26.308 -7.519 -24.138 1.00 84.12 77 HIS A O 1
ATOM 605 N N . ALA A 1 78 ? 26.822 -9.490 -23.191 1.00 79.00 78 ALA A N 1
ATOM 606 C CA . ALA A 1 78 ? 25.550 -9.673 -22.490 1.00 79.00 78 ALA A CA 1
ATOM 607 C C . ALA A 1 78 ? 25.304 -8.594 -21.429 1.00 79.00 78 ALA A C 1
ATOM 609 O O . ALA A 1 78 ? 24.249 -7.960 -21.434 1.00 79.00 78 ALA A O 1
ATOM 610 N N . CYS A 1 79 ? 26.296 -8.295 -20.582 1.00 77.19 79 CYS A N 1
ATOM 611 C CA . CYS A 1 79 ? 26.182 -7.236 -19.571 1.00 77.19 79 CYS A CA 1
ATOM 612 C C . CYS A 1 79 ? 25.951 -5.847 -20.194 1.00 77.19 79 CYS A C 1
ATOM 614 O O . CYS A 1 79 ? 25.128 -5.064 -19.706 1.00 77.19 79 CYS A O 1
ATOM 616 N N . PHE A 1 80 ? 26.653 -5.538 -21.291 1.00 81.25 80 PHE A N 1
ATOM 617 C CA . PHE A 1 80 ? 26.473 -4.281 -22.022 1.00 81.25 80 PHE A CA 1
ATOM 618 C C . PHE A 1 80 ? 25.078 -4.181 -22.656 1.00 81.25 80 PHE A C 1
ATOM 620 O O . PHE A 1 80 ? 24.398 -3.160 -22.516 1.00 81.25 80 PHE A O 1
ATOM 627 N N . THR A 1 81 ? 24.630 -5.254 -23.309 1.00 84.38 81 THR A N 1
ATOM 628 C CA . THR A 1 81 ? 23.331 -5.314 -23.991 1.00 84.38 81 THR A CA 1
ATOM 629 C C . THR A 1 81 ? 22.171 -5.232 -22.993 1.00 84.38 81 THR A C 1
ATOM 631 O O . THR A 1 81 ? 21.256 -4.434 -23.199 1.00 84.38 81 THR A O 1
ATOM 634 N N . ALA A 1 82 ? 22.256 -5.934 -21.855 1.00 81.44 82 ALA A N 1
ATOM 635 C CA . ALA A 1 82 ? 21.291 -5.824 -20.757 1.00 81.44 82 ALA A CA 1
ATOM 636 C C . ALA A 1 82 ? 21.193 -4.389 -20.220 1.00 81.44 82 ALA A C 1
ATOM 638 O O . ALA A 1 82 ? 20.105 -3.820 -20.135 1.00 81.44 82 ALA A O 1
ATOM 639 N N . SER A 1 83 ? 22.338 -3.753 -19.946 1.00 77.88 83 SER A N 1
ATOM 640 C CA . SER A 1 83 ? 22.387 -2.373 -19.438 1.00 77.88 83 SER A CA 1
ATOM 641 C C . SER A 1 83 ? 21.754 -1.366 -20.407 1.00 77.88 83 SER A C 1
ATOM 643 O O . SER A 1 83 ? 21.088 -0.418 -19.985 1.00 77.88 83 SER A O 1
ATOM 645 N N . LYS A 1 84 ? 21.942 -1.562 -21.719 1.00 78.38 84 LYS A N 1
ATOM 646 C CA . LYS A 1 84 ? 21.327 -0.731 -22.765 1.00 78.38 84 LYS A CA 1
ATOM 647 C C . LYS A 1 84 ? 19.808 -0.932 -22.835 1.00 78.38 84 LYS A C 1
ATOM 649 O O . LYS A 1 84 ? 19.082 0.057 -22.976 1.00 78.38 84 LYS A O 1
ATOM 654 N N . SER A 1 85 ? 19.338 -2.173 -22.711 1.00 76.69 85 SER A N 1
ATOM 655 C CA . SER A 1 85 ? 17.909 -2.502 -22.746 1.00 76.69 85 SER A CA 1
ATOM 656 C C . SER A 1 85 ? 17.160 -1.896 -21.551 1.00 76.69 85 SER A C 1
ATOM 658 O O . SER A 1 85 ? 16.202 -1.146 -21.733 1.00 76.69 85 SER A O 1
ATOM 660 N N . ILE A 1 86 ? 17.703 -2.041 -20.336 1.00 78.12 86 ILE A N 1
ATOM 661 C CA . ILE A 1 86 ? 17.125 -1.483 -19.096 1.00 78.12 86 ILE A CA 1
ATOM 662 C C . ILE A 1 86 ? 16.986 0.049 -19.157 1.00 78.12 86 ILE A C 1
ATOM 664 O O . ILE A 1 86 ? 15.962 0.605 -18.764 1.00 78.12 86 ILE A O 1
ATOM 668 N N . ARG A 1 87 ? 17.988 0.767 -19.689 1.00 72.19 87 ARG A N 1
ATOM 669 C CA . ARG A 1 87 ? 17.914 2.235 -19.869 1.00 72.19 87 ARG A CA 1
ATOM 670 C C . ARG A 1 87 ? 16.843 2.666 -20.872 1.00 72.19 87 ARG A C 1
ATOM 672 O O . ARG A 1 87 ? 16.398 3.810 -20.837 1.00 72.19 87 ARG A O 1
ATOM 679 N N . THR A 1 88 ? 16.495 1.805 -21.820 1.00 70.38 88 THR A N 1
ATOM 680 C CA . THR A 1 88 ? 15.471 2.086 -22.837 1.00 70.38 88 THR A CA 1
ATOM 681 C C . THR A 1 88 ? 14.079 1.845 -22.262 1.00 70.38 88 THR A C 1
ATOM 683 O O . THR A 1 88 ? 13.204 2.692 -22.427 1.00 70.38 88 THR A O 1
ATOM 686 N N . GLU A 1 89 ? 13.919 0.773 -21.487 1.00 69.12 89 GLU A N 1
ATOM 687 C CA . GLU A 1 89 ? 12.662 0.436 -20.820 1.00 69.12 89 GLU A CA 1
ATOM 688 C C . GLU A 1 89 ? 12.300 1.436 -19.712 1.00 69.12 89 GLU A C 1
ATOM 690 O O . GLU A 1 89 ? 11.174 1.919 -19.667 1.00 69.12 89 GLU A O 1
ATOM 695 N N . ARG A 1 90 ? 13.272 1.898 -18.911 1.00 65.19 90 ARG A N 1
ATOM 696 C CA . ARG A 1 90 ? 13.036 2.974 -17.924 1.00 65.19 90 ARG A CA 1
ATOM 697 C C . ARG A 1 90 ? 12.570 4.287 -18.564 1.00 65.19 90 ARG A C 1
ATOM 699 O O . ARG A 1 90 ? 11.711 4.966 -18.016 1.00 65.19 90 ARG A O 1
ATOM 706 N N . ARG A 1 91 ? 13.083 4.627 -19.755 1.00 64.31 91 ARG A N 1
ATOM 707 C CA . ARG A 1 91 ? 12.609 5.781 -20.546 1.00 64.31 91 ARG A CA 1
ATOM 708 C C . ARG A 1 91 ? 11.204 5.561 -21.118 1.00 64.31 91 ARG A C 1
ATOM 710 O O . ARG A 1 91 ? 10.502 6.526 -21.390 1.00 64.31 91 ARG A O 1
ATOM 717 N N . ARG A 1 92 ? 10.787 4.312 -21.352 1.00 65.00 92 ARG A N 1
ATOM 718 C CA . ARG A 1 92 ? 9.429 3.951 -21.793 1.00 65.00 92 ARG A CA 1
ATOM 719 C C . ARG A 1 92 ? 8.435 4.039 -20.631 1.00 65.00 92 ARG A C 1
ATOM 721 O O . ARG A 1 92 ? 7.453 4.752 -20.764 1.00 65.00 92 ARG A O 1
ATOM 728 N N . GLN A 1 93 ? 8.756 3.446 -19.482 1.00 58.12 93 GLN A N 1
ATOM 729 C CA . GLN A 1 93 ? 7.933 3.503 -18.267 1.00 58.12 93 GLN A CA 1
ATOM 730 C C . GLN A 1 93 ? 7.745 4.934 -17.750 1.00 58.12 93 GLN A C 1
ATOM 732 O O . GLN A 1 93 ? 6.640 5.298 -17.366 1.00 58.12 93 GLN A O 1
ATOM 737 N N . ALA A 1 94 ? 8.782 5.776 -17.826 1.00 54.44 94 ALA A N 1
ATOM 738 C CA . ALA A 1 94 ? 8.660 7.196 -17.496 1.00 54.44 94 ALA A CA 1
ATOM 739 C C . ALA A 1 94 ? 7.630 7.912 -18.392 1.00 54.44 94 ALA A C 1
ATOM 741 O O . ALA A 1 94 ? 6.829 8.686 -17.889 1.00 54.44 94 ALA A O 1
ATOM 742 N N . ARG A 1 95 ? 7.585 7.594 -19.697 1.00 51.00 95 ARG A N 1
ATOM 743 C CA . ARG A 1 95 ? 6.583 8.134 -20.639 1.00 51.00 95 ARG A CA 1
ATOM 744 C C . ARG A 1 95 ? 5.165 7.621 -20.360 1.00 51.00 95 ARG A C 1
ATOM 746 O O . ARG A 1 95 ? 4.205 8.350 -20.582 1.00 51.00 95 ARG A O 1
ATOM 753 N N . GLU A 1 96 ? 5.030 6.388 -19.871 1.00 45.97 96 GLU A N 1
ATOM 754 C CA . GLU A 1 96 ? 3.735 5.781 -19.522 1.00 45.97 96 GLU A CA 1
ATOM 755 C C . GLU A 1 96 ? 3.182 6.307 -18.188 1.00 45.97 96 GLU A C 1
ATOM 757 O O . GLU A 1 96 ? 1.983 6.555 -18.076 1.00 45.97 96 GLU A O 1
ATOM 762 N N . GLN A 1 97 ? 4.046 6.569 -17.204 1.00 45.25 97 GLN A N 1
ATOM 763 C CA . GLN A 1 97 ? 3.664 7.190 -15.931 1.00 45.25 97 GLN A CA 1
ATOM 764 C C . GLN A 1 97 ? 3.176 8.637 -16.116 1.00 45.25 97 GLN A C 1
ATOM 766 O O . GLN A 1 97 ? 2.207 9.038 -15.473 1.00 45.25 97 GLN A O 1
ATOM 771 N N . THR A 1 98 ? 3.752 9.390 -17.061 1.00 40.69 98 THR A N 1
ATOM 772 C CA . THR A 1 98 ? 3.282 10.740 -17.427 1.00 40.69 98 THR A CA 1
ATOM 773 C C . THR A 1 98 ? 1.874 10.737 -18.042 1.00 40.69 98 THR A C 1
ATOM 775 O O . THR A 1 98 ? 1.136 11.704 -17.879 1.00 40.69 98 THR A O 1
ATOM 778 N N . ALA A 1 99 ? 1.446 9.643 -18.685 1.00 39.84 99 ALA A N 1
ATOM 779 C CA . ALA A 1 99 ? 0.092 9.519 -19.235 1.00 39.84 99 ALA A CA 1
ATOM 780 C C . ALA A 1 99 ? -0.983 9.227 -18.164 1.00 39.84 99 ALA A C 1
ATOM 782 O O . ALA A 1 99 ? -2.160 9.501 -18.392 1.00 39.84 99 ALA A O 1
ATOM 783 N N . MET A 1 100 ? -0.601 8.708 -16.989 1.00 37.81 100 MET A N 1
ATOM 784 C CA . MET A 1 100 ? -1.528 8.404 -15.885 1.00 37.81 100 MET A CA 1
ATOM 785 C C . MET A 1 100 ? -1.771 9.593 -14.936 1.00 37.81 100 MET A C 1
ATOM 787 O O . MET A 1 100 ? -2.694 9.541 -14.129 1.00 37.81 100 MET A O 1
ATOM 791 N N . GLN A 1 101 ? -0.984 10.672 -15.031 1.00 39.28 101 GLN A N 1
ATOM 792 C CA . GLN A 1 101 ? -0.973 11.777 -14.059 1.00 39.28 101 GLN A CA 1
ATOM 793 C C . GLN A 1 101 ? -1.677 13.067 -14.523 1.00 39.28 101 GLN A C 1
ATOM 795 O O . GLN A 1 101 ? -1.518 14.115 -13.903 1.00 39.28 101 GLN A O 1
ATOM 800 N N . LEU A 1 102 ? -2.511 13.006 -15.568 1.00 38.44 102 LEU A N 1
ATOM 801 C CA . LEU A 1 102 ? -3.262 14.162 -16.080 1.00 38.44 102 LEU A CA 1
ATOM 802 C C . LEU A 1 102 ? -4.603 14.395 -15.345 1.00 38.44 102 LEU A C 1
ATOM 804 O O . LEU A 1 102 ? -5.646 14.550 -15.976 1.00 38.44 102 LEU A O 1
ATOM 808 N N . ASN A 1 103 ? -4.598 14.380 -14.007 1.00 31.98 103 ASN A N 1
ATOM 809 C CA . ASN A 1 103 ? -5.780 14.705 -13.200 1.00 31.98 103 ASN A CA 1
ATOM 810 C C . ASN A 1 103 ? -5.380 15.202 -11.797 1.00 31.98 103 ASN A C 1
ATOM 812 O O . ASN A 1 103 ? -5.505 14.454 -10.835 1.00 31.98 103 ASN A O 1
ATOM 816 N N . SER A 1 104 ? -4.842 16.426 -11.679 1.00 26.80 104 SER A N 1
ATOM 817 C CA . SER A 1 104 ? -4.811 17.275 -10.461 1.00 26.80 104 SER A CA 1
ATOM 818 C C . SER A 1 104 ? -4.033 18.572 -10.736 1.00 26.80 104 SER A C 1
ATOM 820 O O . SER A 1 104 ? -2.905 18.525 -11.210 1.00 26.80 104 SER A O 1
ATOM 822 N N . LEU A 1 105 ? -4.632 19.727 -10.444 1.00 33.44 105 LEU A N 1
ATOM 823 C CA . LEU A 1 105 ? -4.085 21.075 -10.661 1.00 33.44 105 LEU A CA 1
ATOM 824 C C . LEU A 1 105 ? -3.271 21.592 -9.455 1.00 33.44 105 LEU A C 1
ATOM 826 O O . LEU A 1 105 ? -3.743 21.449 -8.329 1.00 33.44 105 LEU A O 1
ATOM 830 N N . SER A 1 106 ? -2.192 22.351 -9.729 1.00 29.23 106 SER A N 1
ATOM 831 C CA . SER A 1 106 ? -1.801 23.660 -9.119 1.00 29.23 106 SER A CA 1
ATOM 832 C C . SER A 1 106 ? -0.346 23.827 -8.599 1.00 29.23 106 SER A C 1
ATOM 834 O O . SER A 1 106 ? 0.054 23.163 -7.651 1.00 29.23 106 SER A O 1
ATOM 836 N N . ASN A 1 107 ? 0.307 24.877 -9.142 1.00 28.02 107 ASN A N 1
ATOM 837 C CA . ASN A 1 107 ? 1.288 25.857 -8.597 1.00 28.02 107 ASN A CA 1
ATOM 838 C C . ASN A 1 107 ? 2.842 25.772 -8.757 1.00 28.02 107 ASN A C 1
ATOM 840 O O . ASN A 1 107 ? 3.472 24.778 -8.427 1.00 28.02 107 ASN A O 1
ATOM 844 N N . GLU A 1 108 ? 3.372 26.955 -9.162 1.00 30.39 108 GLU A N 1
ATOM 845 C CA . GLU A 1 108 ? 4.725 27.520 -9.467 1.00 30.39 108 GLU A CA 1
ATOM 846 C C . GLU A 1 108 ? 5.526 27.038 -10.710 1.00 30.39 108 GLU A C 1
ATOM 848 O O . GLU A 1 108 ? 5.597 25.838 -10.968 1.00 30.39 108 GLU A O 1
ATOM 853 N N . PRO A 1 109 ? 6.112 27.954 -11.536 1.00 41.34 109 PRO A N 1
ATOM 854 C CA . PRO A 1 109 ? 6.611 27.601 -12.863 1.00 41.34 109 PRO A CA 1
ATOM 855 C C . PRO A 1 109 ? 8.064 27.122 -12.807 1.00 41.34 109 PRO A C 1
ATOM 857 O O . PRO A 1 109 ? 9.006 27.910 -12.881 1.00 41.34 109 PRO A O 1
ATOM 860 N N . ASP A 1 110 ? 8.243 25.808 -12.755 1.00 42.28 110 ASP A N 1
ATOM 861 C CA . ASP A 1 110 ? 9.467 25.188 -13.251 1.00 42.28 110 ASP A CA 1
ATOM 862 C C . ASP A 1 110 ? 9.415 25.270 -14.788 1.00 42.28 110 ASP A C 1
ATOM 864 O O . ASP A 1 110 ? 8.563 24.648 -15.432 1.00 42.28 110 ASP A O 1
ATOM 868 N N . VAL A 1 111 ? 10.228 26.145 -15.392 1.00 52.75 111 VAL A N 1
ATOM 869 C CA . VAL A 1 111 ? 10.236 26.339 -16.851 1.00 52.75 111 VAL A CA 1
ATOM 870 C C . VAL A 1 111 ? 10.801 25.071 -17.495 1.00 52.75 111 VAL A C 1
ATOM 872 O O . VAL A 1 111 ? 12.014 24.905 -17.621 1.00 52.75 111 VAL A O 1
ATOM 875 N N . SER A 1 112 ? 9.900 24.168 -17.887 1.00 52.88 112 SER A N 1
ATOM 876 C CA . SER A 1 112 ? 10.221 22.919 -18.582 1.00 52.88 112 SER A CA 1
ATOM 877 C C . SER A 1 112 ? 10.927 23.193 -19.914 1.00 52.88 112 SER A C 1
ATOM 879 O O . SER A 1 112 ? 10.613 24.154 -20.623 1.00 52.88 112 SER A O 1
ATOM 881 N N . TRP A 1 113 ? 11.850 22.303 -20.287 1.00 54.44 113 TRP A N 1
ATOM 882 C CA . TRP A 1 113 ? 12.561 22.298 -21.570 1.00 54.44 113 TRP A CA 1
ATOM 883 C C . TRP A 1 113 ? 11.626 22.439 -22.784 1.00 54.44 113 TRP A C 1
ATOM 885 O O . TRP A 1 113 ? 11.993 23.086 -23.765 1.00 54.44 113 TRP A O 1
ATOM 895 N N . ASP A 1 114 ? 10.388 21.951 -22.679 1.00 55.94 114 ASP A N 1
ATOM 896 C CA . ASP A 1 114 ? 9.353 22.062 -23.716 1.00 55.94 114 ASP A CA 1
ATOM 897 C C . ASP A 1 114 ? 8.957 23.516 -24.051 1.00 55.94 114 ASP A C 1
ATOM 899 O O . ASP A 1 114 ? 8.490 23.791 -25.155 1.00 55.94 114 ASP A O 1
ATOM 903 N N . GLN A 1 115 ? 9.171 24.465 -23.130 1.00 61.44 115 GLN A N 1
ATOM 904 C CA . GLN A 1 115 ? 8.925 25.900 -23.343 1.00 61.44 115 GLN A CA 1
ATOM 905 C C . GLN A 1 115 ? 10.155 26.632 -23.908 1.00 61.44 115 GLN A C 1
ATOM 907 O O . GLN A 1 115 ? 10.018 27.660 -24.570 1.00 61.44 115 GLN A O 1
ATOM 912 N N . ILE A 1 116 ? 11.361 26.105 -23.666 1.00 58.34 116 ILE A N 1
ATOM 913 C CA . ILE A 1 116 ? 12.646 26.721 -24.046 1.00 58.34 116 ILE A CA 1
ATOM 914 C C . ILE A 1 116 ? 13.115 26.225 -25.418 1.00 58.34 116 ILE A C 1
ATOM 916 O O . ILE A 1 116 ? 13.653 27.009 -26.201 1.00 58.34 116 ILE A O 1
ATOM 920 N N . ALA A 1 117 ? 12.884 24.948 -25.739 1.00 63.97 117 ALA A N 1
ATOM 921 C CA . ALA A 1 117 ? 13.306 24.323 -26.992 1.00 63.97 117 ALA A CA 1
ATOM 922 C C . ALA A 1 117 ? 12.835 25.077 -28.258 1.00 63.97 117 ALA A C 1
ATOM 924 O O . ALA A 1 117 ? 13.656 25.256 -29.161 1.00 63.97 117 ALA A O 1
ATOM 925 N N . PRO A 1 118 ? 11.596 25.612 -28.336 1.00 69.50 118 PRO A N 1
ATOM 926 C CA . PRO A 1 118 ? 11.154 26.392 -29.497 1.00 69.50 118 PRO A CA 1
ATOM 927 C C . PRO A 1 118 ? 11.850 27.759 -29.639 1.00 69.50 118 PRO A C 1
ATOM 929 O O . PRO A 1 118 ? 11.897 28.315 -30.734 1.00 69.50 118 PRO A O 1
ATOM 932 N N . LEU A 1 119 ? 12.383 28.314 -28.544 1.00 63.72 119 LEU A N 1
ATOM 933 C CA . LEU A 1 119 ? 13.019 29.639 -28.495 1.00 63.72 119 LEU A CA 1
ATOM 934 C C . LEU A 1 119 ? 14.548 29.578 -28.654 1.00 63.72 119 LEU A C 1
ATOM 936 O O . LEU A 1 119 ? 15.177 30.601 -28.933 1.00 63.72 119 LEU A O 1
ATOM 940 N N . LEU A 1 120 ? 15.143 28.392 -28.494 1.00 68.75 120 LEU A N 1
ATOM 941 C CA . LEU A 1 120 ? 16.588 28.166 -28.541 1.00 68.75 120 LEU A CA 1
ATOM 942 C C . LEU A 1 120 ? 17.170 28.298 -29.953 1.00 68.75 120 LEU A C 1
ATOM 944 O O . LEU A 1 120 ? 18.203 28.944 -30.122 1.00 68.75 120 LEU A O 1
ATOM 948 N N . GLU A 1 121 ? 16.503 27.733 -30.961 1.00 68.12 121 GLU A N 1
ATOM 949 C CA . GLU A 1 121 ? 16.996 27.733 -32.346 1.00 68.12 121 GLU A CA 1
ATOM 950 C C . GLU A 1 121 ? 17.110 29.160 -32.929 1.00 68.12 121 GLU A C 1
ATOM 952 O O . GLU A 1 121 ? 18.183 29.518 -33.423 1.00 68.12 121 GLU A O 1
ATOM 957 N N . PRO A 1 122 ? 16.099 30.049 -32.786 1.00 67.81 122 PRO A N 1
ATOM 958 C CA . PRO A 1 122 ? 16.233 31.444 -33.214 1.00 67.81 122 PRO A CA 1
ATOM 959 C C . PRO A 1 122 ? 17.314 32.219 -32.445 1.00 67.81 122 PRO A C 1
ATOM 961 O O . PRO A 1 122 ? 17.987 33.069 -33.023 1.00 67.81 122 PRO A O 1
ATOM 964 N N . ALA A 1 123 ? 17.508 31.930 -31.153 1.00 69.81 123 ALA A N 1
ATOM 965 C CA . ALA A 1 123 ? 18.508 32.610 -30.326 1.00 69.81 123 ALA A CA 1
ATOM 966 C C . ALA A 1 123 ? 19.950 32.171 -30.655 1.00 69.81 123 ALA A C 1
ATOM 968 O O . ALA A 1 123 ? 20.869 32.987 -30.613 1.00 69.81 123 ALA A O 1
ATOM 969 N N . MET A 1 124 ? 20.158 30.903 -31.025 1.00 74.00 124 MET A N 1
ATOM 970 C CA . MET A 1 124 ? 21.453 30.384 -31.487 1.00 74.00 124 MET A CA 1
ATOM 971 C C . MET A 1 124 ? 21.848 30.934 -32.865 1.00 74.00 124 MET A C 1
ATOM 973 O O . MET A 1 124 ? 23.037 31.126 -33.129 1.00 74.00 124 MET A O 1
ATOM 977 N N . ALA A 1 125 ? 20.870 31.220 -33.730 1.00 73.44 125 ALA A N 1
ATOM 978 C CA . ALA A 1 125 ? 21.102 31.800 -35.052 1.00 73.44 125 ALA A CA 1
ATOM 979 C C . ALA A 1 125 ? 21.608 33.257 -35.001 1.00 73.44 125 ALA A C 1
ATOM 981 O O . ALA A 1 125 ? 22.345 33.678 -35.890 1.00 73.44 125 ALA A O 1
ATOM 982 N N . GLU A 1 126 ? 21.260 34.011 -33.954 1.00 75.31 126 GLU A N 1
ATOM 983 C CA . GLU A 1 126 ? 21.685 35.407 -33.751 1.00 75.31 126 GLU A CA 1
ATOM 984 C C . GLU A 1 126 ? 23.084 35.551 -33.121 1.00 75.31 126 GLU A C 1
ATOM 986 O O . GLU A 1 126 ? 23.640 36.652 -33.077 1.00 75.31 126 GLU A O 1
ATOM 991 N N . LEU A 1 127 ? 23.686 34.458 -32.640 1.00 77.44 127 LEU A N 1
ATOM 992 C CA . LEU A 1 127 ? 25.046 34.475 -32.100 1.00 77.44 127 LEU A CA 1
ATOM 993 C C . LEU A 1 127 ? 26.105 34.572 -33.206 1.00 77.44 127 LEU A C 1
ATOM 995 O O . LEU A 1 127 ? 25.975 34.004 -34.290 1.00 77.44 127 LEU A O 1
ATOM 999 N N . ALA A 1 128 ? 27.221 35.232 -32.881 1.00 79.06 128 ALA A N 1
ATOM 1000 C CA . ALA A 1 128 ? 28.404 35.239 -33.733 1.00 79.06 128 ALA A CA 1
ATOM 1001 C C . ALA A 1 128 ? 28.953 33.813 -33.914 1.00 79.06 128 ALA A C 1
ATOM 1003 O O . ALA A 1 128 ? 28.977 33.026 -32.968 1.00 79.06 128 ALA A O 1
ATOM 1004 N N . GLU A 1 129 ? 29.442 33.505 -35.115 1.00 73.19 129 GLU A N 1
ATOM 1005 C CA . GLU A 1 129 ? 29.854 32.156 -35.533 1.00 73.19 129 GLU A CA 1
ATOM 1006 C C . GLU A 1 129 ? 30.826 31.487 -34.550 1.00 73.19 129 GLU A C 1
ATOM 1008 O O . GLU A 1 129 ? 30.561 30.397 -34.056 1.00 73.19 129 GLU A O 1
ATOM 1013 N N . THR A 1 130 ? 31.871 32.203 -34.138 1.00 75.81 130 THR A N 1
ATOM 1014 C CA . THR A 1 130 ? 32.867 31.683 -33.184 1.00 75.81 130 THR A CA 1
ATOM 1015 C C . THR A 1 130 ? 32.321 31.425 -31.773 1.00 75.81 130 THR A C 1
ATOM 1017 O O . THR A 1 130 ? 32.838 30.558 -31.066 1.00 75.81 130 THR A O 1
ATOM 1020 N N . ASP A 1 131 ? 31.284 32.151 -31.345 1.00 79.00 131 ASP A N 1
ATOM 1021 C CA . ASP A 1 131 ? 30.628 31.950 -30.048 1.00 79.00 131 ASP A CA 1
ATOM 1022 C C . ASP A 1 131 ? 29.643 30.771 -30.121 1.00 79.00 131 ASP A C 1
ATOM 1024 O O . ASP A 1 131 ? 29.597 29.943 -29.210 1.00 79.00 131 ASP A O 1
ATOM 1028 N N . ARG A 1 132 ? 28.908 30.647 -31.233 1.00 81.25 132 ARG A N 1
ATOM 1029 C CA . ARG A 1 132 ? 28.017 29.514 -31.511 1.00 81.25 132 ARG A CA 1
ATOM 1030 C C . ARG A 1 132 ? 28.794 28.199 -31.565 1.00 81.25 132 ARG A C 1
ATOM 1032 O O . ARG A 1 132 ? 28.403 27.239 -30.902 1.00 81.25 132 ARG A O 1
ATOM 1039 N N . ASP A 1 133 ? 29.920 28.171 -32.272 1.00 75.19 133 ASP A N 1
ATOM 1040 C CA . ASP A 1 133 ? 30.745 26.968 -32.423 1.00 75.19 133 ASP A CA 1
ATOM 1041 C C . ASP A 1 133 ? 31.314 26.499 -31.079 1.00 75.19 133 ASP A C 1
ATOM 1043 O O . ASP A 1 133 ? 31.306 25.306 -30.772 1.00 75.19 133 ASP A O 1
ATOM 1047 N N . ALA A 1 134 ? 31.725 27.434 -30.218 1.00 78.19 134 ALA A N 1
ATOM 1048 C CA . ALA A 1 134 ? 32.182 27.114 -28.870 1.00 78.19 134 ALA A CA 1
ATOM 1049 C C . ALA A 1 134 ? 31.082 26.450 -28.017 1.00 78.19 134 ALA A C 1
ATOM 1051 O O . ALA A 1 134 ? 31.369 25.508 -27.273 1.00 78.19 134 ALA A O 1
ATOM 1052 N N . LEU A 1 135 ? 29.825 26.899 -28.134 1.00 76.06 135 LEU A N 1
ATOM 1053 C CA . LEU A 1 135 ? 28.686 26.298 -27.427 1.00 76.06 135 LEU A CA 1
ATOM 1054 C C . LEU A 1 135 ? 28.316 24.923 -27.984 1.00 76.06 135 LEU A C 1
ATOM 1056 O O . LEU A 1 135 ? 28.075 23.998 -27.206 1.00 76.06 135 LEU A O 1
ATOM 1060 N N . VAL A 1 136 ? 28.318 24.772 -29.311 1.00 78.19 136 VAL A N 1
ATOM 1061 C CA . VAL A 1 136 ? 28.042 23.498 -29.991 1.00 78.19 136 VAL A CA 1
ATOM 1062 C C . VAL A 1 136 ? 29.074 22.448 -29.593 1.00 78.19 136 VAL A C 1
ATOM 1064 O O . VAL A 1 136 ? 28.711 21.375 -29.111 1.00 78.19 136 VAL A O 1
ATOM 1067 N N . LEU A 1 137 ? 30.365 22.763 -29.701 1.00 74.94 137 LEU A N 1
ATOM 1068 C CA . LEU A 1 137 ? 31.425 21.815 -29.358 1.00 74.94 137 LEU A CA 1
ATOM 1069 C C . LEU A 1 137 ? 31.369 21.410 -27.879 1.00 74.94 137 LEU A C 1
ATOM 1071 O O . LEU A 1 137 ? 31.500 20.229 -27.542 1.00 74.94 137 LEU A O 1
ATOM 1075 N N . ARG A 1 138 ? 31.119 22.377 -26.989 1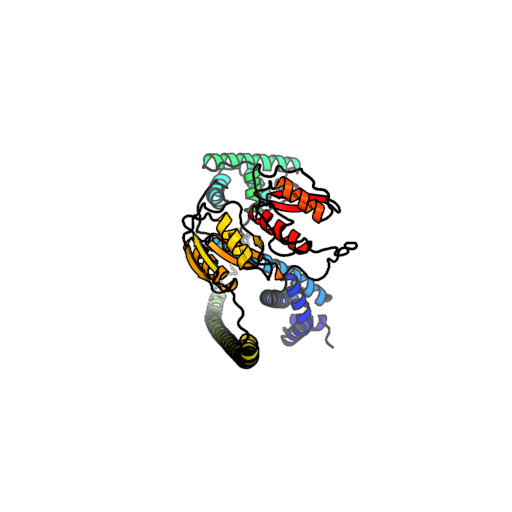.00 75.06 138 ARG A N 1
ATOM 1076 C CA . ARG A 1 138 ? 31.095 22.129 -25.547 1.00 75.06 138 ARG A CA 1
ATOM 1077 C C . ARG A 1 138 ? 29.864 21.350 -25.085 1.00 75.06 138 ARG A C 1
ATOM 1079 O O . ARG A 1 138 ? 30.019 20.393 -24.328 1.00 75.06 138 ARG A O 1
ATOM 1086 N N . TYR A 1 139 ? 28.665 21.768 -25.482 1.00 68.19 139 TYR A N 1
ATOM 1087 C CA . TYR A 1 139 ? 27.414 21.272 -24.895 1.00 68.19 139 TYR A CA 1
ATOM 1088 C C . TYR A 1 139 ? 26.704 20.241 -25.775 1.00 68.19 139 TYR A C 1
ATOM 1090 O O . TYR A 1 139 ? 26.235 19.229 -25.258 1.00 68.19 139 TYR A O 1
ATOM 1098 N N . PHE A 1 140 ? 26.716 20.424 -27.097 1.00 63.19 140 PHE A N 1
ATOM 1099 C CA . PHE A 1 140 ? 26.066 19.504 -28.038 1.00 63.19 140 PHE A CA 1
ATOM 1100 C C . PHE A 1 140 ? 26.987 18.327 -28.391 1.00 63.19 140 PHE A C 1
ATOM 1102 O O . PHE A 1 140 ? 26.573 17.172 -28.343 1.00 63.19 140 PHE A O 1
ATOM 1109 N N . ASN A 1 141 ? 28.278 18.581 -28.621 1.00 64.81 141 ASN A N 1
ATOM 1110 C CA . ASN A 1 141 ? 29.259 17.523 -28.898 1.00 64.81 141 ASN A CA 1
ATOM 1111 C C . ASN A 1 141 ? 29.945 16.984 -27.630 1.00 64.81 141 ASN A C 1
ATOM 1113 O O . ASN A 1 141 ? 30.762 16.066 -27.718 1.00 64.81 141 ASN A O 1
ATOM 1117 N N . ARG A 1 142 ? 29.612 17.535 -26.451 1.00 65.56 142 ARG A N 1
ATOM 1118 C CA . ARG A 1 142 ? 30.108 17.131 -25.119 1.00 65.56 142 ARG A CA 1
ATOM 1119 C C . ARG A 1 142 ? 31.635 17.069 -25.000 1.00 65.56 142 ARG A C 1
ATOM 1121 O O . ARG A 1 142 ? 32.169 16.249 -24.252 1.00 65.56 142 ARG A O 1
ATOM 1128 N N . GLN A 1 143 ? 32.348 17.922 -25.728 1.00 69.69 143 GLN A N 1
ATOM 1129 C CA . GLN A 1 143 ? 33.807 17.951 -25.682 1.00 69.69 143 GLN A CA 1
ATOM 1130 C C . GLN A 1 143 ? 34.310 18.656 -24.416 1.00 69.69 143 GLN A C 1
ATOM 1132 O O . GLN A 1 143 ? 33.654 19.547 -23.863 1.00 69.69 143 GLN A O 1
ATOM 1137 N N . ASP A 1 144 ? 35.481 18.251 -23.926 1.00 70.25 144 ASP A N 1
ATOM 1138 C CA . ASP A 1 144 ? 36.160 18.942 -22.831 1.00 70.25 144 ASP A CA 1
ATOM 1139 C C . ASP A 1 144 ? 36.772 20.271 -23.310 1.00 70.25 144 ASP A C 1
ATOM 1141 O O . ASP A 1 144 ? 37.003 20.489 -24.500 1.00 70.25 144 ASP A O 1
ATOM 1145 N N . LEU A 1 145 ? 37.005 21.204 -22.382 1.00 72.75 145 LEU A N 1
ATOM 1146 C CA . LEU A 1 145 ? 37.452 22.565 -22.719 1.00 72.75 145 LEU A CA 1
ATOM 1147 C C . LEU A 1 145 ? 38.809 22.580 -23.434 1.00 72.75 145 LEU A C 1
ATOM 1149 O O . LEU A 1 145 ? 39.063 23.463 -24.253 1.00 72.75 145 LEU A O 1
ATOM 1153 N N . ARG A 1 146 ? 39.643 21.567 -23.185 1.00 70.62 146 ARG A N 1
ATOM 1154 C CA . ARG A 1 146 ? 40.897 21.342 -23.900 1.00 70.62 146 ARG A CA 1
ATOM 1155 C C . ARG A 1 146 ? 40.670 21.004 -25.370 1.00 70.62 146 ARG A C 1
ATOM 1157 O O . ARG A 1 146 ? 41.296 21.617 -26.231 1.00 70.62 146 ARG A O 1
ATOM 1164 N N . THR A 1 147 ? 39.765 20.072 -25.672 1.00 70.94 147 THR A N 1
ATOM 1165 C CA . THR A 1 147 ? 39.441 19.699 -27.058 1.00 70.94 147 THR A CA 1
ATOM 1166 C C . THR A 1 147 ? 38.733 20.836 -27.790 1.00 70.94 147 THR A C 1
ATOM 1168 O O . THR A 1 147 ? 39.052 21.093 -28.948 1.00 70.94 147 THR A O 1
ATOM 1171 N N . VAL A 1 148 ? 37.855 21.581 -27.106 1.00 74.75 148 VAL A N 1
ATOM 1172 C CA . VAL A 1 148 ? 37.227 22.798 -27.654 1.00 74.75 148 VAL A CA 1
ATOM 1173 C C . VAL A 1 148 ? 38.282 23.864 -27.974 1.00 74.75 148 VAL A C 1
ATOM 1175 O O . VAL A 1 148 ? 38.235 24.473 -29.039 1.00 74.75 148 VAL A O 1
ATOM 1178 N N . GLY A 1 149 ? 39.262 24.070 -27.088 1.00 71.88 149 GLY A N 1
ATOM 1179 C CA . GLY A 1 149 ? 40.381 24.981 -27.331 1.00 71.88 149 GLY A CA 1
ATOM 1180 C C . GLY A 1 149 ? 41.199 24.577 -28.551 1.00 71.88 149 GLY A C 1
ATOM 1181 O O . GLY A 1 149 ? 41.381 25.385 -29.456 1.00 71.88 149 GLY A O 1
ATOM 1182 N N . ASN A 1 150 ? 41.589 23.306 -28.642 1.00 77.69 150 ASN A N 1
ATOM 1183 C CA . ASN A 1 150 ? 42.341 22.790 -29.787 1.00 77.69 150 ASN A CA 1
ATOM 1184 C C . ASN A 1 150 ? 41.567 22.933 -31.109 1.00 77.69 150 ASN A C 1
ATOM 1186 O O . ASN A 1 150 ? 42.152 23.325 -32.114 1.00 77.69 150 ASN A O 1
ATOM 1190 N N . ALA A 1 151 ? 40.257 22.667 -31.108 1.00 71.19 151 ALA A N 1
ATOM 1191 C CA . ALA A 1 151 ? 39.408 22.802 -32.293 1.00 71.19 151 ALA A CA 1
ATOM 1192 C C . ALA A 1 151 ? 39.254 24.260 -32.760 1.00 71.19 151 ALA A C 1
ATOM 1194 O O . ALA A 1 151 ? 39.120 24.514 -33.954 1.00 71.19 151 ALA A O 1
ATOM 1195 N N . LEU A 1 152 ? 39.305 25.218 -31.829 1.00 75.88 152 LEU A N 1
ATOM 1196 C CA . LEU A 1 152 ? 39.183 26.651 -32.110 1.00 75.88 152 LEU A CA 1
ATOM 1197 C C . LEU A 1 152 ? 40.539 27.377 -32.199 1.00 75.88 152 LEU A C 1
ATOM 1199 O O . LEU A 1 152 ? 40.559 28.601 -32.308 1.00 75.88 152 LEU A O 1
ATOM 1203 N N . ASN A 1 153 ? 41.666 26.653 -32.155 1.00 82.50 153 ASN A N 1
ATOM 1204 C CA . ASN A 1 153 ? 43.027 27.207 -32.071 1.00 82.50 153 ASN A CA 1
ATOM 1205 C C . ASN A 1 153 ? 43.230 28.181 -30.887 1.00 82.50 153 ASN A C 1
ATOM 1207 O O . ASN A 1 153 ? 43.871 29.226 -31.007 1.00 82.50 153 ASN A O 1
ATOM 1211 N N . LEU A 1 154 ? 42.673 27.840 -29.724 1.00 82.25 154 LEU A N 1
ATOM 1212 C CA . LEU A 1 154 ? 42.735 28.600 -28.477 1.00 82.25 154 LEU A CA 1
ATOM 1213 C C . LEU A 1 154 ? 43.368 27.767 -27.355 1.00 82.25 154 LEU A C 1
ATOM 1215 O O . LEU A 1 154 ? 43.274 26.542 -27.336 1.00 82.25 154 LEU A O 1
ATOM 1219 N N . SER A 1 155 ? 43.954 28.438 -26.361 1.00 80.31 155 SER A N 1
ATOM 1220 C CA . SER A 1 155 ? 44.325 27.767 -25.112 1.00 80.31 155 SER A CA 1
ATOM 1221 C C . SER A 1 155 ? 43.078 27.327 -24.334 1.00 80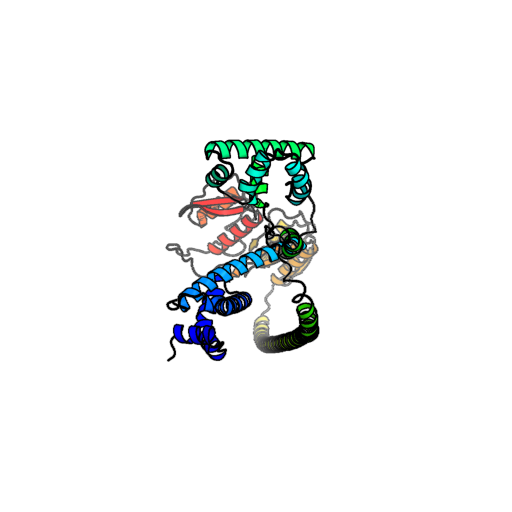.31 155 SER A C 1
ATOM 1223 O O . SER A 1 155 ? 42.007 27.919 -24.473 1.00 80.31 155 SER A O 1
ATOM 1225 N N . GLU A 1 156 ? 43.218 26.314 -23.478 1.00 78.25 156 GLU A N 1
ATOM 1226 C CA . GLU A 1 156 ? 42.121 25.776 -22.657 1.00 78.25 156 GLU A CA 1
ATOM 1227 C C . GLU A 1 156 ? 41.434 26.870 -21.806 1.00 78.25 156 GLU A C 1
ATOM 1229 O O . GLU A 1 156 ? 40.206 26.968 -21.787 1.00 78.25 156 GLU A O 1
ATOM 1234 N N . ASP A 1 157 ? 42.212 27.778 -21.203 1.00 61.25 157 ASP A N 1
ATOM 1235 C CA . ASP A 1 157 ? 41.691 28.919 -20.429 1.00 61.25 157 ASP A CA 1
ATOM 1236 C C . ASP A 1 157 ? 40.977 29.963 -21.318 1.00 61.25 157 ASP A C 1
ATOM 1238 O O . ASP A 1 157 ? 39.941 30.527 -20.948 1.00 61.25 157 ASP A O 1
ATOM 1242 N N . ALA A 1 158 ? 41.472 30.190 -22.541 1.00 66.94 158 ALA A N 1
ATOM 1243 C CA . ALA A 1 158 ? 40.817 31.069 -23.510 1.00 66.94 158 ALA A CA 1
ATOM 1244 C C . ALA A 1 158 ? 39.513 30.463 -24.059 1.00 66.94 158 ALA A C 1
ATOM 1246 O O . ALA A 1 158 ? 38.555 31.199 -24.317 1.00 66.94 158 ALA A O 1
ATOM 1247 N N . ALA A 1 159 ? 39.446 29.136 -24.194 1.00 72.25 159 ALA A N 1
ATOM 1248 C CA . ALA A 1 159 ? 38.239 28.407 -24.566 1.00 72.25 159 ALA A CA 1
ATOM 1249 C C . ALA A 1 159 ? 37.181 28.477 -23.455 1.00 72.25 159 ALA A C 1
ATOM 1251 O O . ALA A 1 159 ? 36.027 28.801 -23.733 1.00 72.25 159 ALA A O 1
ATOM 1252 N N . GLN A 1 160 ? 37.573 28.292 -22.189 1.00 72.88 160 GLN A N 1
ATOM 1253 C CA . GLN A 1 160 ? 36.674 28.432 -21.038 1.00 72.88 160 GLN A CA 1
ATOM 1254 C C . GLN A 1 160 ? 36.050 29.831 -20.956 1.00 72.88 160 GLN A C 1
ATOM 1256 O O . GLN A 1 160 ? 34.829 29.972 -20.830 1.00 72.88 160 GLN A O 1
ATOM 1261 N N . LYS A 1 161 ? 36.875 30.879 -21.075 1.00 70.44 161 LYS A N 1
ATOM 1262 C CA . LYS A 1 161 ? 36.405 32.274 -21.065 1.00 70.44 161 LYS A CA 1
ATOM 1263 C C . LYS A 1 161 ? 35.475 32.577 -22.239 1.00 70.44 161 LYS A C 1
ATOM 1265 O O . LYS A 1 161 ? 34.524 33.337 -22.073 1.00 70.44 161 LYS A O 1
ATOM 1270 N N . ARG A 1 162 ? 35.720 31.982 -23.410 1.00 79.94 162 ARG A N 1
ATOM 1271 C CA . ARG A 1 162 ? 34.883 32.163 -24.604 1.00 79.94 162 ARG A CA 1
ATOM 1272 C C . ARG A 1 162 ? 33.532 31.457 -24.488 1.00 79.94 162 ARG A C 1
ATOM 1274 O O . ARG A 1 162 ? 32.516 32.102 -24.713 1.00 79.94 162 ARG A O 1
ATOM 1281 N N . VAL A 1 163 ? 33.502 30.204 -24.036 1.00 74.19 163 VAL A N 1
ATOM 1282 C CA . VAL A 1 163 ? 32.255 29.459 -23.775 1.00 74.19 163 VAL A CA 1
ATOM 1283 C C . VAL A 1 163 ? 31.374 30.195 -22.760 1.00 74.19 163 VAL A C 1
ATOM 1285 O O . VAL A 1 163 ? 30.179 30.360 -22.985 1.00 74.19 163 VAL A O 1
ATOM 1288 N N . SER A 1 164 ? 31.966 30.697 -21.672 1.00 71.50 164 SER A N 1
ATOM 1289 C CA . SER A 1 164 ? 31.231 31.454 -20.649 1.00 71.50 164 SER A CA 1
ATOM 1290 C C . SER A 1 164 ? 30.596 32.736 -21.213 1.00 71.50 164 SER A C 1
ATOM 1292 O O . SER A 1 164 ? 29.417 33.004 -20.986 1.00 71.50 164 SER A O 1
ATOM 1294 N N . ARG A 1 165 ? 31.338 33.491 -22.038 1.00 76.00 165 ARG A N 1
ATOM 1295 C CA . ARG A 1 165 ? 30.820 34.698 -22.711 1.00 76.00 165 ARG A CA 1
ATOM 1296 C C . ARG A 1 165 ? 29.722 34.383 -23.727 1.00 76.00 165 ARG A C 1
ATOM 1298 O O . ARG A 1 165 ? 28.763 35.143 -23.831 1.00 76.00 165 ARG A O 1
ATOM 1305 N N . ALA A 1 166 ? 29.847 33.281 -24.460 1.00 75.81 166 ALA A N 1
ATOM 1306 C CA . ALA A 1 166 ? 28.843 32.847 -25.424 1.00 75.81 166 ALA A CA 1
ATOM 1307 C C . ALA A 1 166 ? 27.523 32.437 -24.738 1.00 75.81 166 ALA A C 1
ATOM 1309 O O . ALA A 1 166 ? 26.449 32.804 -25.213 1.00 75.81 166 ALA A O 1
ATOM 1310 N N . LEU A 1 167 ? 27.587 31.763 -23.581 1.00 75.94 167 LEU A N 1
ATOM 1311 C CA . LEU A 1 167 ? 26.399 31.403 -22.790 1.00 75.94 167 LEU A CA 1
ATOM 1312 C C . LEU A 1 167 ? 25.651 32.625 -22.256 1.00 75.94 167 LEU A C 1
ATOM 1314 O O . LEU A 1 167 ? 24.421 32.645 -22.255 1.00 75.94 167 LEU A O 1
ATOM 1318 N N . ASP A 1 168 ? 26.374 33.648 -21.801 1.00 73.50 168 ASP A N 1
ATOM 1319 C CA . ASP A 1 168 ? 25.743 34.850 -21.252 1.00 73.50 168 ASP A CA 1
ATOM 1320 C C . ASP A 1 168 ? 25.062 35.695 -22.347 1.00 73.50 168 ASP A C 1
ATOM 1322 O O . ASP A 1 168 ? 23.972 36.243 -22.148 1.00 73.50 168 ASP A O 1
ATOM 1326 N N . LYS A 1 169 ? 25.634 35.709 -23.560 1.00 77.81 169 LYS A N 1
ATOM 1327 C CA . LYS A 1 169 ? 24.974 36.276 -24.748 1.00 77.81 169 LYS A CA 1
ATOM 1328 C C . LYS A 1 169 ? 23.711 35.496 -25.123 1.00 77.81 169 LYS A C 1
ATOM 1330 O O . LYS A 1 169 ? 22.669 36.114 -25.324 1.00 77.81 169 LYS A O 1
ATOM 1335 N N . LEU A 1 170 ? 23.770 34.161 -25.142 1.00 72.62 170 LEU A N 1
ATOM 1336 C CA . LEU A 1 170 ? 22.612 33.309 -25.446 1.00 72.62 170 LEU A CA 1
ATOM 1337 C C . LEU A 1 170 ? 21.466 33.516 -24.445 1.00 72.62 170 LEU A C 1
ATOM 1339 O O . LEU A 1 170 ? 20.307 33.651 -24.834 1.00 72.62 170 LEU A O 1
ATOM 1343 N N . ARG A 1 171 ? 21.792 33.623 -23.153 1.00 77.06 171 ARG A N 1
ATOM 1344 C CA . ARG A 1 171 ? 20.826 33.946 -22.096 1.00 77.06 171 ARG A CA 1
ATOM 1345 C C . ARG A 1 171 ? 20.122 35.276 -22.350 1.00 77.06 171 ARG A C 1
ATOM 1347 O O . ARG A 1 171 ? 18.912 35.372 -22.174 1.00 77.06 171 ARG A O 1
ATOM 1354 N N . THR A 1 172 ? 20.870 36.295 -22.762 1.00 76.31 172 THR A N 1
ATOM 1355 C CA . THR A 1 172 ? 20.317 37.631 -23.024 1.00 76.31 172 THR A CA 1
ATOM 1356 C C . THR A 1 172 ? 19.320 37.606 -24.189 1.00 76.31 172 THR A C 1
ATOM 1358 O O . THR A 1 172 ? 18.269 38.242 -24.111 1.00 76.31 172 THR A O 1
ATOM 1361 N N . LEU A 1 173 ? 19.590 36.808 -25.227 1.00 74.44 173 LEU A N 1
ATOM 1362 C CA . LEU A 1 173 ? 18.705 36.637 -26.388 1.00 74.44 173 LEU A CA 1
ATOM 1363 C C . LEU A 1 173 ? 17.439 35.824 -26.073 1.00 74.44 173 LEU A C 1
ATOM 1365 O O . LEU A 1 173 ? 16.371 36.118 -26.613 1.00 74.44 173 LEU A O 1
ATOM 1369 N N . LEU A 1 174 ? 17.532 34.839 -25.175 1.00 69.25 174 LEU A N 1
ATOM 1370 C CA . LEU A 1 174 ? 16.377 34.082 -24.672 1.00 69.25 174 LEU A CA 1
ATOM 1371 C C . LEU A 1 174 ? 15.492 34.933 -23.749 1.00 69.25 174 LEU A C 1
ATOM 1373 O O . LEU A 1 174 ? 14.265 34.868 -23.827 1.00 69.25 174 LEU A O 1
ATOM 1377 N N . HIS A 1 175 ? 16.107 35.806 -22.948 1.00 74.88 175 HIS A N 1
ATOM 1378 C CA . HIS A 1 175 ? 15.391 36.747 -22.090 1.00 74.88 175 HIS A CA 1
ATOM 1379 C C . HIS A 1 175 ? 14.562 37.758 -22.893 1.00 74.88 175 HIS A C 1
ATOM 1381 O O . HIS A 1 175 ? 13.430 38.064 -22.528 1.00 74.88 175 HIS A O 1
ATOM 1387 N N . GLN A 1 176 ? 15.081 38.249 -24.023 1.00 71.38 176 GLN A N 1
ATOM 1388 C CA . GLN A 1 176 ? 14.332 39.134 -24.930 1.00 71.38 176 GLN A CA 1
ATOM 1389 C C . GLN A 1 176 ? 13.122 38.445 -25.590 1.00 71.38 176 GLN A C 1
ATOM 1391 O O . GLN A 1 176 ? 12.234 39.126 -26.095 1.00 71.38 176 GLN A O 1
ATOM 1396 N N . ARG A 1 177 ? 13.061 37.107 -25.552 1.00 65.81 177 ARG A N 1
ATOM 1397 C CA . ARG A 1 177 ? 12.003 36.271 -26.144 1.00 65.81 177 ARG A CA 1
ATOM 1398 C C . ARG A 1 177 ? 11.042 35.671 -25.113 1.00 65.81 177 ARG A C 1
ATOM 1400 O O . ARG A 1 177 ? 10.278 34.770 -25.439 1.00 65.81 177 ARG A O 1
ATOM 1407 N N . GLY A 1 178 ? 11.062 36.189 -23.883 1.00 57.59 178 GLY A N 1
ATOM 1408 C CA . GLY A 1 178 ? 10.112 35.819 -22.830 1.00 57.59 178 GLY A CA 1
ATOM 1409 C C . GLY A 1 178 ? 10.546 34.652 -21.939 1.00 57.59 178 GLY A C 1
ATOM 1410 O O . GLY A 1 178 ? 9.760 34.238 -21.094 1.00 57.59 178 GLY A O 1
ATOM 1411 N N . ALA A 1 179 ? 11.778 34.142 -22.074 1.00 63.31 179 ALA A N 1
ATOM 1412 C CA . ALA A 1 179 ? 12.318 33.096 -21.203 1.00 63.31 179 ALA A CA 1
ATOM 1413 C C . ALA A 1 179 ? 13.309 33.682 -20.179 1.00 63.31 179 ALA A C 1
ATOM 1415 O O . ALA A 1 179 ? 14.446 34.025 -20.508 1.00 63.31 179 ALA A O 1
ATOM 1416 N N . THR A 1 180 ? 12.905 33.789 -18.911 1.00 61.69 180 THR A N 1
ATOM 1417 C CA . THR A 1 180 ? 13.765 34.291 -17.825 1.00 61.69 180 THR A CA 1
ATOM 1418 C C . THR A 1 180 ? 14.572 33.154 -17.195 1.00 61.69 180 THR A C 1
ATOM 1420 O O . THR A 1 180 ? 14.053 32.403 -16.374 1.00 61.69 180 THR A O 1
ATOM 1423 N N . LEU A 1 181 ? 15.850 33.017 -17.569 1.00 62.94 181 LEU A N 1
ATOM 1424 C CA . LEU A 1 181 ? 16.743 31.953 -17.081 1.00 62.94 181 LEU A CA 1
ATOM 1425 C C . LEU A 1 181 ? 18.090 32.516 -16.602 1.00 62.94 181 LEU A C 1
ATOM 1427 O O . LEU A 1 181 ? 18.579 33.523 -17.120 1.00 62.94 181 LEU A O 1
ATOM 1431 N N . THR A 1 182 ? 18.722 31.851 -15.630 1.00 56.44 182 THR A N 1
ATOM 1432 C CA . THR A 1 182 ? 20.095 32.162 -15.184 1.00 56.44 182 THR A CA 1
ATOM 1433 C C . THR A 1 182 ? 21.134 31.460 -16.069 1.00 56.44 182 THR A C 1
ATOM 1435 O O . THR A 1 182 ? 20.835 30.436 -16.681 1.00 56.44 182 THR A O 1
ATOM 1438 N N . VAL A 1 183 ? 22.374 31.972 -16.147 1.00 55.19 183 VAL A N 1
ATOM 1439 C CA . VAL A 1 183 ? 23.450 31.360 -16.969 1.00 55.19 183 VAL A CA 1
ATOM 1440 C C . VAL A 1 183 ? 23.715 29.916 -16.534 1.00 55.19 183 VAL A C 1
ATOM 1442 O O . VAL A 1 183 ? 23.910 29.039 -17.370 1.00 55.19 183 VAL A O 1
ATOM 1445 N N . THR A 1 184 ? 23.666 29.656 -15.226 1.00 53.97 184 THR A N 1
ATOM 1446 C CA . THR A 1 184 ? 23.865 28.325 -14.642 1.00 53.97 184 THR A CA 1
ATOM 1447 C C . THR A 1 184 ? 22.717 27.375 -14.983 1.00 53.97 184 THR A C 1
ATOM 1449 O O . THR A 1 184 ? 22.974 26.220 -15.315 1.00 53.97 184 THR A O 1
ATOM 1452 N N . ALA A 1 185 ? 21.468 27.857 -14.970 1.00 56.03 185 ALA A N 1
ATOM 1453 C CA . ALA A 1 185 ? 20.308 27.067 -15.384 1.00 56.03 185 ALA A CA 1
ATOM 1454 C C . ALA A 1 185 ? 20.337 26.765 -16.889 1.00 56.03 185 ALA A C 1
ATOM 1456 O O . ALA A 1 185 ? 20.107 25.628 -17.288 1.00 56.03 185 ALA A O 1
ATOM 1457 N N . LEU A 1 186 ? 20.712 27.742 -17.723 1.00 57.62 186 LEU A N 1
ATOM 1458 C CA . LEU A 1 186 ? 20.865 27.558 -19.167 1.00 57.62 186 LEU A CA 1
ATOM 1459 C C . LEU A 1 186 ? 21.998 26.577 -19.499 1.00 57.62 186 LEU A C 1
ATOM 1461 O O . LEU A 1 186 ? 21.821 25.690 -20.327 1.00 57.62 186 LEU A O 1
ATOM 1465 N N . ALA A 1 187 ? 23.144 26.685 -18.822 1.00 57.41 187 ALA A N 1
ATOM 1466 C CA . ALA A 1 187 ? 24.240 25.730 -18.965 1.00 57.41 187 ALA A CA 1
ATOM 1467 C C . ALA A 1 187 ? 23.822 24.320 -18.514 1.00 57.41 187 ALA A C 1
ATOM 1469 O O . ALA A 1 187 ? 24.174 23.340 -19.169 1.00 57.41 187 ALA A O 1
ATOM 1470 N N . GLY A 1 188 ? 23.053 24.214 -17.425 1.00 56.59 188 GLY A N 1
ATOM 1471 C CA . GLY A 1 188 ? 22.493 22.957 -16.929 1.00 56.59 188 GLY A CA 1
ATOM 1472 C C . GLY A 1 188 ? 21.524 22.312 -17.920 1.00 56.59 188 GLY A C 1
ATOM 1473 O O . GLY A 1 188 ? 21.691 21.141 -18.248 1.00 56.59 188 GLY A O 1
ATOM 1474 N N . LEU A 1 189 ? 20.587 23.088 -18.468 1.00 60.72 189 LEU A N 1
ATOM 1475 C CA . LEU A 1 189 ? 19.604 22.640 -19.462 1.00 60.72 189 LEU A CA 1
ATOM 1476 C C . LEU A 1 189 ? 20.259 22.237 -20.787 1.00 60.72 189 LEU A C 1
ATOM 1478 O O . LEU A 1 189 ? 19.988 21.156 -21.300 1.00 60.72 189 LEU A O 1
ATOM 1482 N N . LEU A 1 190 ? 21.199 23.038 -21.298 1.00 60.00 190 LEU A N 1
ATOM 1483 C CA . LEU A 1 190 ? 21.978 22.682 -22.489 1.00 60.00 190 LEU A CA 1
ATOM 1484 C C . LEU A 1 190 ? 22.847 21.442 -22.246 1.00 60.00 190 LEU A C 1
ATOM 1486 O O . LEU A 1 190 ? 23.070 20.656 -23.152 1.00 60.00 190 LEU A O 1
ATOM 1490 N N . THR A 1 191 ? 23.325 21.203 -21.027 1.00 60.91 191 THR A N 1
ATOM 1491 C CA . THR A 1 191 ? 24.058 19.960 -20.732 1.00 60.91 191 THR A CA 1
ATOM 1492 C C . THR A 1 191 ? 23.116 18.753 -20.635 1.00 60.91 191 THR A C 1
ATOM 1494 O O . THR A 1 191 ? 23.495 17.644 -21.025 1.00 60.91 191 THR A O 1
ATOM 1497 N N . ALA A 1 192 ? 21.900 18.961 -20.123 1.00 51.12 192 ALA A N 1
ATOM 1498 C CA . ALA A 1 192 ? 20.908 17.919 -19.880 1.00 51.12 192 ALA A CA 1
ATOM 1499 C C . ALA A 1 192 ? 20.182 17.458 -21.159 1.00 51.12 192 ALA A C 1
ATOM 1501 O O . ALA A 1 192 ? 19.999 16.254 -21.332 1.00 51.12 192 ALA A O 1
ATOM 1502 N N . GLU A 1 193 ? 19.851 18.376 -22.075 1.00 54.47 193 GLU A N 1
ATOM 1503 C CA . GLU A 1 193 ? 18.910 18.128 -23.184 1.00 54.47 193 GLU A CA 1
ATOM 1504 C C . GLU A 1 19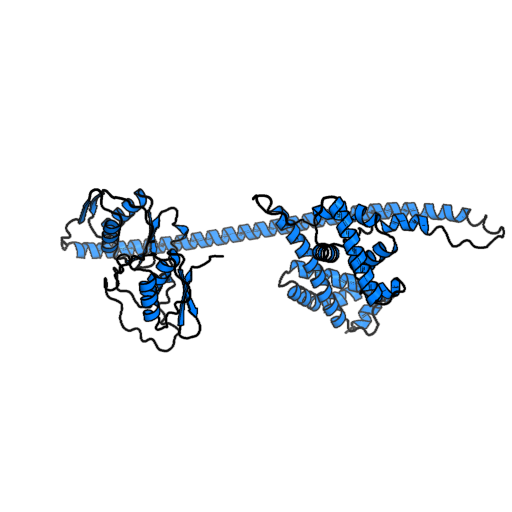3 ? 19.491 18.318 -24.605 1.00 54.47 193 GLU A C 1
ATOM 1506 O O . GLU A 1 193 ? 18.824 18.037 -25.600 1.00 54.47 193 GLU A O 1
ATOM 1511 N N . ALA A 1 194 ? 20.756 18.737 -24.759 1.00 44.44 194 ALA A N 1
ATOM 1512 C CA . ALA A 1 194 ? 21.311 19.124 -26.069 1.00 44.44 194 ALA A CA 1
ATOM 1513 C C . ALA A 1 194 ? 21.608 17.992 -27.076 1.00 44.44 194 ALA A C 1
ATOM 1515 O O . ALA A 1 194 ? 22.222 18.261 -28.106 1.00 44.44 194 ALA A O 1
ATOM 1516 N N . VAL A 1 195 ? 21.195 16.737 -26.856 1.00 38.97 195 VAL A N 1
ATOM 1517 C CA . VAL A 1 195 ? 21.323 15.707 -27.909 1.00 38.97 195 VAL A CA 1
ATOM 1518 C C . VAL A 1 195 ? 20.146 14.736 -27.904 1.00 38.97 195 VAL A C 1
ATOM 1520 O O . VAL A 1 195 ? 20.161 13.714 -27.215 1.00 38.97 195 VAL A O 1
ATOM 1523 N N . SER A 1 196 ? 19.176 15.002 -28.779 1.00 36.31 196 SER A N 1
ATOM 1524 C CA . SER A 1 196 ? 18.336 13.957 -29.363 1.00 36.31 196 SER A CA 1
ATOM 1525 C C . SER A 1 196 ? 18.974 13.495 -30.674 1.00 36.31 196 SER A C 1
ATOM 1527 O O . SER A 1 196 ? 19.293 14.304 -31.544 1.00 36.31 196 SER A O 1
ATOM 1529 N N . ALA A 1 197 ? 19.215 12.190 -30.809 1.00 31.56 197 ALA A N 1
ATOM 1530 C CA . ALA A 1 197 ? 19.754 11.616 -32.036 1.00 31.56 197 ALA A CA 1
ATOM 1531 C C . ALA A 1 197 ? 18.682 11.634 -33.139 1.00 31.56 197 ALA A C 1
ATOM 1533 O O . ALA A 1 197 ? 17.594 11.085 -32.957 1.00 31.56 197 ALA A O 1
ATOM 1534 N N . ALA A 1 198 ? 19.004 12.236 -34.288 1.00 26.69 198 ALA A N 1
ATOM 1535 C CA . ALA A 1 198 ? 18.135 12.256 -35.460 1.00 26.69 198 ALA A CA 1
ATOM 1536 C C . ALA A 1 198 ? 17.805 10.828 -35.957 1.00 26.69 198 ALA A C 1
ATOM 1538 O O . ALA A 1 198 ? 18.666 9.941 -35.910 1.00 26.69 198 ALA A O 1
ATOM 1539 N N . PRO A 1 199 ? 16.587 10.583 -36.477 1.00 36.28 199 PRO A N 1
ATOM 1540 C CA . PRO A 1 199 ? 16.256 9.331 -37.145 1.00 36.28 199 PRO A CA 1
ATOM 1541 C C . PRO A 1 199 ? 17.141 9.135 -38.384 1.00 36.28 199 PRO A C 1
ATOM 1543 O O . PRO A 1 199 ? 17.377 10.067 -39.152 1.00 36.28 199 PRO A O 1
ATOM 1546 N N . ALA A 1 200 ? 17.596 7.901 -38.617 1.00 40.09 200 ALA A N 1
ATOM 1547 C CA . ALA A 1 200 ? 18.554 7.541 -39.672 1.00 40.09 200 ALA A CA 1
ATOM 1548 C C . ALA A 1 200 ? 18.062 7.749 -41.129 1.00 40.09 200 ALA A C 1
ATOM 1550 O O . ALA A 1 200 ? 18.733 7.332 -42.067 1.00 40.09 200 ALA A O 1
ATOM 1551 N N . GLY A 1 201 ? 16.911 8.396 -41.343 1.00 52.06 201 GLY A N 1
ATOM 1552 C CA . GLY A 1 201 ? 16.332 8.658 -42.665 1.00 52.06 201 GLY A CA 1
ATOM 1553 C C . GLY A 1 201 ? 16.759 9.972 -43.333 1.00 52.06 201 GLY A C 1
ATOM 1554 O O . GLY A 1 201 ? 16.565 10.106 -44.534 1.00 52.06 201 GLY A O 1
ATOM 1555 N N . ILE A 1 202 ? 17.351 10.932 -42.608 1.00 39.84 202 ILE A N 1
ATOM 1556 C CA . ILE A 1 202 ? 17.676 12.270 -43.162 1.00 39.84 202 ILE A CA 1
ATOM 1557 C C . ILE A 1 202 ? 19.111 12.342 -43.728 1.00 39.84 202 ILE A C 1
ATOM 1559 O O . ILE A 1 202 ? 19.403 13.150 -44.605 1.00 39.84 202 ILE A O 1
ATOM 1563 N N . ILE A 1 203 ? 20.006 11.440 -43.307 1.00 34.50 203 ILE A N 1
ATOM 1564 C CA . ILE A 1 203 ? 21.388 11.380 -43.823 1.00 34.50 203 ILE A CA 1
ATOM 1565 C C . ILE A 1 203 ? 21.413 10.896 -45.288 1.00 34.50 203 ILE A C 1
ATOM 1567 O O . ILE A 1 203 ? 22.211 11.377 -46.088 1.00 34.50 203 ILE A O 1
ATOM 1571 N N . ALA A 1 204 ? 20.496 10.007 -45.684 1.00 41.69 204 ALA A N 1
ATOM 1572 C CA . ALA A 1 204 ? 20.473 9.442 -47.035 1.00 41.69 204 ALA A CA 1
ATOM 1573 C C . ALA A 1 204 ? 20.026 10.436 -48.130 1.00 41.69 204 ALA A C 1
ATOM 1575 O O . ALA A 1 204 ? 20.425 10.285 -49.282 1.00 41.69 204 ALA A O 1
ATOM 1576 N N . THR A 1 205 ? 19.241 11.467 -47.799 1.00 46.44 205 THR A N 1
ATOM 1577 C CA . THR A 1 205 ? 18.720 12.444 -48.776 1.00 46.44 205 THR A CA 1
ATOM 1578 C C . THR A 1 205 ? 19.630 13.654 -48.999 1.00 46.44 205 THR A C 1
ATOM 1580 O O . THR A 1 205 ? 19.583 14.234 -50.080 1.00 46.44 205 THR A O 1
ATOM 1583 N N . ILE A 1 206 ? 20.506 14.005 -48.050 1.00 40.66 206 ILE A N 1
ATOM 1584 C CA . ILE A 1 206 ? 21.470 15.115 -48.212 1.00 40.66 206 ILE A CA 1
ATOM 1585 C C . ILE A 1 206 ? 22.824 14.604 -48.741 1.00 40.66 206 ILE A C 1
ATOM 1587 O O . ILE A 1 206 ? 23.470 15.265 -49.554 1.00 40.66 206 ILE A O 1
ATOM 1591 N N . SER A 1 207 ? 23.235 13.380 -48.382 1.00 37.72 207 SER A N 1
ATOM 1592 C CA . SER A 1 207 ? 24.466 12.769 -48.914 1.00 37.72 207 SER A CA 1
ATOM 1593 C C . SER A 1 207 ? 24.341 12.272 -50.363 1.00 37.72 207 SER A C 1
ATOM 1595 O O . SER A 1 207 ? 25.359 12.029 -51.006 1.00 37.72 207 SER A O 1
ATOM 1597 N N . GLY A 1 208 ? 23.122 12.167 -50.904 1.00 43.38 208 GLY A N 1
ATOM 1598 C CA . GLY A 1 208 ? 22.882 11.788 -52.301 1.00 43.38 208 GLY A CA 1
ATOM 1599 C C . GLY A 1 208 ? 23.138 12.902 -53.326 1.00 43.38 208 GLY A C 1
ATOM 1600 O O . GLY A 1 208 ? 23.419 12.598 -54.481 1.00 43.38 208 GLY A O 1
ATOM 1601 N N . THR A 1 209 ? 23.086 14.181 -52.932 1.00 43.69 209 THR A N 1
ATOM 1602 C CA . THR A 1 209 ? 23.274 15.320 -53.856 1.00 43.69 209 THR A CA 1
ATOM 1603 C C . THR A 1 209 ? 24.624 16.028 -53.713 1.00 43.69 209 THR A C 1
ATOM 1605 O O . THR A 1 209 ? 25.070 16.648 -54.674 1.00 43.69 209 THR A O 1
ATOM 1608 N N . ALA A 1 210 ? 25.333 15.893 -52.585 1.00 35.75 210 ALA A N 1
ATOM 1609 C CA . ALA A 1 210 ? 26.635 16.548 -52.393 1.00 35.75 210 ALA A CA 1
ATOM 1610 C C . ALA A 1 210 ? 27.850 15.726 -52.882 1.00 35.75 210 ALA A C 1
ATOM 1612 O O . ALA A 1 210 ? 28.876 16.305 -53.227 1.00 35.75 210 ALA A O 1
ATOM 1613 N N . VAL A 1 211 ? 27.757 14.392 -52.981 1.00 34.06 211 VAL A N 1
ATOM 1614 C CA . VAL A 1 211 ? 28.906 13.548 -53.397 1.00 34.06 211 VAL A CA 1
ATOM 1615 C C . VAL A 1 211 ? 29.046 13.444 -54.929 1.00 34.06 211 VAL A C 1
ATOM 1617 O O . VAL A 1 211 ? 30.016 12.889 -55.437 1.00 34.06 211 VAL A O 1
ATOM 1620 N N . ALA A 1 212 ? 28.145 14.062 -55.699 1.00 40.22 212 ALA A N 1
ATOM 1621 C CA . ALA A 1 212 ? 28.307 14.194 -57.151 1.00 40.22 212 ALA A CA 1
ATOM 1622 C C . ALA A 1 212 ? 29.280 15.319 -57.568 1.00 40.22 212 ALA A C 1
ATOM 1624 O O . ALA A 1 212 ? 29.563 15.472 -58.755 1.00 40.22 212 ALA A O 1
ATOM 1625 N N . ALA A 1 213 ? 29.823 16.092 -56.623 1.00 41.66 213 ALA A N 1
ATOM 1626 C CA . ALA A 1 213 ? 30.781 17.154 -56.901 1.00 41.66 213 ALA A CA 1
ATOM 1627 C C . ALA A 1 213 ? 32.099 16.893 -56.160 1.00 41.66 213 ALA A C 1
ATOM 1629 O O . ALA A 1 213 ? 32.290 17.414 -55.070 1.00 41.66 213 ALA A O 1
ATOM 1630 N N . THR A 1 214 ? 32.981 16.058 -56.733 1.00 36.00 214 THR A N 1
ATOM 1631 C CA . THR A 1 214 ? 34.467 16.200 -56.755 1.00 36.00 214 THR A CA 1
ATOM 1632 C C . THR A 1 214 ? 35.204 14.869 -56.974 1.00 36.00 214 THR A C 1
ATOM 1634 O O . THR A 1 214 ? 36.086 14.488 -56.216 1.00 36.00 214 THR A O 1
ATOM 1637 N N . VAL A 1 215 ? 34.943 14.193 -58.096 1.00 40.09 215 VAL A N 1
ATOM 1638 C CA . VAL A 1 215 ? 36.028 13.487 -58.805 1.00 40.09 215 VAL A CA 1
ATOM 1639 C C . VAL A 1 215 ? 35.889 13.767 -60.299 1.00 40.09 215 VAL A C 1
ATOM 1641 O O . VAL A 1 215 ? 35.464 12.927 -61.083 1.00 40.09 215 VAL A O 1
ATOM 1644 N N . ALA A 1 216 ? 36.193 15.003 -60.692 1.00 36.94 216 ALA A N 1
ATOM 1645 C CA . ALA A 1 216 ? 36.375 15.367 -62.092 1.00 36.94 216 ALA A CA 1
ATOM 1646 C C . ALA A 1 216 ? 37.399 16.502 -62.207 1.00 36.94 216 ALA A C 1
ATOM 1648 O O . ALA A 1 216 ? 37.068 17.638 -62.528 1.00 36.94 216 ALA A O 1
ATOM 1649 N N . THR A 1 217 ? 38.668 16.183 -61.974 1.00 36.81 217 THR A N 1
ATOM 1650 C CA . THR A 1 217 ? 39.763 16.894 -62.635 1.00 36.81 217 THR A CA 1
ATOM 1651 C C . THR A 1 217 ? 40.487 15.914 -63.547 1.00 36.81 217 THR A C 1
ATOM 1653 O O . THR A 1 217 ? 41.347 15.151 -63.127 1.00 36.81 217 THR A O 1
ATOM 1656 N N . GLY A 1 218 ? 40.101 15.958 -64.825 1.00 28.83 218 GLY A N 1
ATOM 1657 C CA . GLY A 1 218 ? 41.008 15.686 -65.937 1.00 28.83 218 GLY A CA 1
ATOM 1658 C C . GLY A 1 218 ? 41.064 14.256 -66.465 1.00 28.83 218 GLY A C 1
ATOM 1659 O O . GLY A 1 218 ? 42.037 13.548 -66.250 1.00 28.83 218 GLY A O 1
ATOM 1660 N N . GLY A 1 219 ? 40.092 13.893 -67.300 1.00 39.06 219 GLY A N 1
ATOM 1661 C CA . GLY A 1 219 ? 40.302 12.910 -68.358 1.00 39.06 219 GLY A CA 1
ATOM 1662 C C . GLY A 1 219 ? 39.545 13.329 -69.612 1.00 39.06 219 GLY A C 1
ATOM 1663 O O . GLY A 1 219 ? 38.385 12.967 -69.767 1.00 39.06 219 GLY A O 1
ATOM 1664 N N . PHE A 1 220 ? 40.173 14.090 -70.511 1.00 47.22 220 PHE A N 1
ATOM 1665 C CA . PHE A 1 220 ? 39.647 14.270 -71.867 1.00 47.22 220 PHE A CA 1
ATOM 1666 C C . PHE A 1 220 ? 40.373 13.314 -72.812 1.00 47.22 220 PHE A C 1
ATOM 1668 O O . PHE A 1 220 ? 41.488 13.609 -73.219 1.00 47.22 220 PHE A O 1
ATOM 1675 N N . THR A 1 221 ? 39.738 12.194 -73.177 1.00 40.72 221 THR A N 1
ATOM 1676 C CA . THR A 1 221 ? 39.827 11.589 -74.523 1.00 40.72 221 THR A CA 1
ATOM 1677 C C . THR A 1 221 ? 38.603 10.697 -74.795 1.00 40.72 221 THR A C 1
ATOM 1679 O O . THR A 1 221 ? 38.044 10.060 -73.907 1.00 40.72 221 THR A O 1
ATOM 1682 N N . TRP A 1 222 ? 38.166 10.697 -76.052 1.00 37.09 222 TRP A N 1
ATOM 1683 C CA . TRP A 1 222 ? 36.890 10.246 -76.633 1.00 37.09 222 TRP A CA 1
ATOM 1684 C C . TRP A 1 222 ? 36.506 8.743 -76.526 1.00 37.09 222 TRP A C 1
ATOM 1686 O O . TRP A 1 222 ? 35.695 8.256 -77.309 1.00 37.09 222 TRP A O 1
ATOM 1696 N N . ALA A 1 223 ? 37.023 7.974 -75.565 1.00 40.25 223 ALA A N 1
ATOM 1697 C CA . ALA A 1 223 ? 36.832 6.513 -75.518 1.00 40.25 223 ALA A CA 1
ATOM 1698 C C . ALA A 1 223 ? 35.597 6.008 -74.726 1.00 40.25 223 ALA A C 1
ATOM 1700 O O . ALA A 1 223 ? 35.433 4.801 -74.558 1.00 40.25 223 ALA A O 1
ATOM 1701 N N . LEU A 1 224 ? 34.719 6.885 -74.221 1.00 41.75 224 LEU A N 1
ATOM 1702 C CA . LEU A 1 224 ? 33.656 6.500 -73.268 1.00 41.75 224 LEU A CA 1
ATOM 1703 C C . LEU A 1 224 ? 32.239 6.348 -73.847 1.00 41.75 224 LEU A C 1
ATOM 1705 O O . LEU A 1 224 ? 31.359 5.834 -73.157 1.00 41.75 224 LEU A O 1
ATOM 1709 N N . VAL A 1 225 ? 31.996 6.715 -75.106 1.00 44.19 225 VAL A N 1
ATOM 1710 C CA . VAL A 1 225 ? 30.626 6.725 -75.664 1.00 44.19 225 VAL A CA 1
ATOM 1711 C C . VAL A 1 225 ? 30.088 5.312 -75.959 1.00 44.19 225 VAL A C 1
ATOM 1713 O O . VAL A 1 225 ? 28.879 5.103 -75.973 1.00 44.19 225 VAL A O 1
ATOM 1716 N N . THR A 1 226 ? 30.944 4.295 -76.089 1.00 40.66 226 THR A N 1
ATOM 1717 C CA . THR A 1 226 ? 30.505 2.921 -76.408 1.00 40.66 226 THR A CA 1
ATOM 1718 C C . THR A 1 226 ? 30.181 2.051 -75.187 1.00 40.66 226 THR A C 1
ATOM 1720 O O . THR A 1 226 ? 29.457 1.069 -75.324 1.00 40.66 226 THR A O 1
ATOM 1723 N N . LYS A 1 227 ? 30.625 2.409 -73.971 1.00 36.62 227 LYS A N 1
ATOM 1724 C CA . LYS A 1 227 ? 30.306 1.646 -72.742 1.00 36.62 227 LYS A CA 1
ATOM 1725 C C . LYS A 1 227 ? 28.956 2.006 -72.114 1.00 36.62 227 LYS A C 1
ATOM 1727 O O . LYS A 1 227 ? 28.443 1.234 -71.308 1.00 36.62 227 LYS A O 1
ATOM 1732 N N . LEU A 1 228 ? 28.359 3.138 -72.490 1.00 40.09 228 LEU A N 1
ATOM 1733 C CA . LEU A 1 228 ? 27.151 3.653 -71.838 1.00 40.09 228 LEU A CA 1
ATOM 1734 C C . LEU A 1 228 ? 25.863 2.914 -72.253 1.00 40.09 228 LEU A C 1
ATOM 1736 O O . LEU A 1 228 ? 24.914 2.859 -71.477 1.00 40.09 228 LEU A O 1
ATOM 1740 N N . LEU A 1 229 ? 25.836 2.284 -73.433 1.00 38.84 229 LEU A N 1
ATOM 1741 C CA . LEU A 1 229 ? 24.653 1.562 -73.930 1.00 38.84 229 LEU A CA 1
ATOM 1742 C C . LEU A 1 229 ? 24.504 0.135 -73.375 1.00 38.84 229 LEU A C 1
ATOM 1744 O O . LEU A 1 229 ? 23.409 -0.414 -73.409 1.00 38.84 229 LEU A O 1
ATOM 1748 N N . LEU A 1 230 ? 25.566 -0.459 -72.820 1.00 37.56 230 LEU A N 1
ATOM 1749 C CA . LEU A 1 230 ? 25.501 -1.799 -72.217 1.00 37.56 230 LEU A CA 1
ATOM 1750 C C . LEU A 1 230 ? 25.054 -1.777 -70.745 1.00 37.56 230 LEU A C 1
ATOM 1752 O O . LEU A 1 230 ? 24.599 -2.791 -70.222 1.00 37.56 230 LEU A O 1
ATOM 1756 N N . ILE A 1 231 ? 25.132 -0.623 -70.075 1.00 43.75 231 ILE A N 1
ATOM 1757 C CA . ILE A 1 231 ? 24.805 -0.492 -68.646 1.00 43.75 231 ILE A CA 1
ATOM 1758 C C . ILE A 1 231 ? 23.291 -0.316 -68.430 1.00 43.75 231 ILE A C 1
ATOM 1760 O O . ILE A 1 231 ? 22.747 -0.831 -67.454 1.00 43.75 231 ILE A O 1
ATOM 1764 N N . SER A 1 232 ? 22.574 0.324 -69.358 1.00 36.38 232 SER A N 1
ATOM 1765 C CA . SER A 1 232 ? 21.119 0.522 -69.245 1.00 36.38 232 SER A CA 1
ATOM 1766 C C . SER A 1 232 ? 20.319 -0.780 -69.392 1.00 36.38 232 SER A C 1
ATOM 1768 O O . SER A 1 232 ? 19.313 -0.959 -68.706 1.00 36.38 232 SER A O 1
ATOM 1770 N N . ALA A 1 233 ? 20.797 -1.728 -70.206 1.00 40.78 233 ALA A N 1
ATOM 1771 C CA . ALA A 1 233 ? 20.182 -3.049 -70.349 1.00 40.78 233 ALA A CA 1
ATOM 1772 C C . ALA A 1 233 ? 20.371 -3.935 -69.098 1.00 40.78 233 ALA A C 1
ATOM 1774 O O . ALA A 1 233 ? 19.499 -4.738 -68.767 1.00 40.78 233 ALA A O 1
ATOM 1775 N N . LEU A 1 234 ? 21.473 -3.754 -68.360 1.00 41.53 234 LEU A N 1
ATOM 1776 C CA . LEU A 1 234 ? 21.779 -4.537 -67.158 1.00 41.53 234 LEU A CA 1
ATOM 1777 C C . LEU A 1 234 ? 20.972 -4.073 -65.930 1.00 41.53 234 LEU A C 1
ATOM 1779 O O . LEU A 1 234 ? 20.579 -4.891 -65.100 1.00 41.53 234 LEU A O 1
ATOM 1783 N N . ILE A 1 235 ? 20.661 -2.776 -65.839 1.00 45.22 235 ILE A N 1
ATOM 1784 C CA . ILE A 1 235 ? 19.876 -2.203 -64.731 1.00 45.22 235 ILE A CA 1
ATOM 1785 C C . ILE A 1 235 ? 18.406 -2.660 -64.795 1.00 45.22 235 ILE A C 1
ATOM 1787 O O . ILE A 1 235 ? 17.808 -2.956 -63.761 1.00 45.22 235 ILE A O 1
ATOM 1791 N N . ALA A 1 236 ? 17.836 -2.810 -65.996 1.00 42.50 236 ALA A N 1
ATOM 1792 C CA . ALA A 1 236 ? 16.462 -3.291 -66.168 1.00 42.50 236 ALA A CA 1
ATOM 1793 C C . ALA A 1 236 ? 16.300 -4.795 -65.853 1.00 42.50 236 ALA A C 1
ATOM 1795 O O . ALA A 1 236 ? 15.279 -5.197 -65.295 1.00 42.50 236 ALA A O 1
ATOM 1796 N N . ALA A 1 237 ? 17.315 -5.620 -66.142 1.00 43.66 237 ALA A N 1
ATOM 1797 C CA . ALA A 1 237 ? 17.287 -7.067 -65.896 1.00 43.66 237 ALA A CA 1
ATOM 1798 C C . ALA A 1 237 ? 17.419 -7.450 -64.406 1.00 43.66 237 ALA A C 1
ATOM 1800 O O . ALA A 1 237 ? 16.976 -8.524 -64.009 1.00 43.66 237 ALA A O 1
ATOM 1801 N N . ILE A 1 238 ? 17.993 -6.572 -63.575 1.00 53.53 238 ILE A N 1
ATOM 1802 C CA . ILE A 1 238 ? 18.190 -6.796 -62.131 1.00 53.53 238 ILE A CA 1
ATOM 1803 C C . ILE A 1 238 ? 17.049 -6.176 -61.302 1.00 53.53 238 ILE A C 1
ATOM 1805 O O . ILE A 1 238 ? 16.670 -6.715 -60.261 1.00 53.53 238 ILE A O 1
ATOM 1809 N N . ALA A 1 239 ? 16.442 -5.082 -61.775 1.00 48.28 239 ALA A N 1
ATOM 1810 C CA . ALA A 1 239 ? 15.387 -4.378 -61.045 1.00 48.28 239 ALA A CA 1
ATOM 1811 C C . ALA A 1 239 ? 14.068 -5.170 -60.945 1.00 48.28 239 ALA A C 1
ATOM 1813 O O . ALA A 1 239 ? 13.415 -5.143 -59.902 1.00 48.28 239 ALA A O 1
ATOM 1814 N N . VAL A 1 240 ? 13.683 -5.904 -61.997 1.00 47.28 240 VAL A N 1
ATOM 1815 C CA . VAL A 1 240 ? 12.416 -6.661 -62.023 1.00 47.28 240 VAL A CA 1
ATOM 1816 C C . VAL A 1 240 ? 12.442 -7.883 -61.080 1.00 47.28 240 VAL A C 1
ATOM 1818 O O . VAL A 1 240 ? 11.505 -8.024 -60.292 1.00 47.28 240 VAL A O 1
ATOM 1821 N N . PRO A 1 241 ? 13.502 -8.719 -61.040 1.00 53.19 241 PRO A N 1
ATOM 1822 C CA . PRO A 1 241 ? 13.614 -9.804 -60.061 1.00 53.19 241 PRO A CA 1
ATOM 1823 C C . PRO A 1 241 ? 13.713 -9.313 -58.611 1.00 53.19 241 PRO A C 1
ATOM 1825 O O . PRO A 1 241 ? 13.088 -9.905 -57.735 1.00 53.19 241 PRO A O 1
ATOM 1828 N N . LEU A 1 242 ? 14.429 -8.210 -58.345 1.00 58.22 242 LEU A N 1
ATOM 1829 C CA . LEU A 1 242 ? 14.539 -7.635 -56.995 1.00 58.22 242 LEU A CA 1
ATOM 1830 C C . LEU A 1 242 ? 13.209 -7.067 -56.488 1.00 58.22 242 LEU A C 1
ATOM 1832 O O . LEU A 1 242 ? 12.901 -7.204 -55.305 1.00 58.22 242 LEU A O 1
ATOM 1836 N N . ALA A 1 243 ? 12.393 -6.474 -57.364 1.00 55.97 243 ALA A N 1
ATOM 1837 C CA . ALA A 1 243 ? 11.058 -6.002 -57.002 1.00 55.97 243 ALA A CA 1
ATOM 1838 C C . ALA A 1 243 ? 10.114 -7.167 -56.654 1.00 55.97 243 ALA A C 1
ATOM 1840 O O . ALA A 1 243 ? 9.374 -7.090 -55.670 1.00 55.97 243 ALA A O 1
ATOM 1841 N N . ILE A 1 244 ? 10.188 -8.273 -57.407 1.00 58.75 244 ILE A N 1
ATOM 1842 C CA . ILE A 1 244 ? 9.430 -9.500 -57.121 1.00 58.75 244 ILE A CA 1
ATOM 1843 C C . ILE A 1 244 ? 9.923 -10.140 -55.810 1.00 58.75 244 ILE A C 1
ATOM 1845 O O . ILE A 1 244 ? 9.106 -10.503 -54.966 1.00 58.75 244 ILE A O 1
ATOM 1849 N N . GLN A 1 245 ? 11.240 -10.182 -55.578 1.00 61.53 245 GLN A N 1
ATOM 1850 C CA . GLN A 1 245 ? 11.852 -10.724 -54.358 1.00 61.53 245 GLN A CA 1
ATOM 1851 C C . GLN A 1 245 ? 11.525 -9.880 -53.109 1.00 61.53 245 GLN A C 1
ATOM 1853 O O . GLN A 1 245 ? 11.295 -10.420 -52.022 1.00 61.53 245 GLN A O 1
ATOM 1858 N N . HIS A 1 246 ? 11.425 -8.556 -53.264 1.00 59.56 246 HIS A N 1
ATOM 1859 C CA . HIS A 1 246 ? 10.993 -7.648 -52.201 1.00 59.56 246 HIS A CA 1
ATOM 1860 C C . HIS A 1 246 ? 9.505 -7.837 -51.868 1.00 59.56 246 HIS A C 1
ATOM 1862 O O . HIS A 1 246 ? 9.136 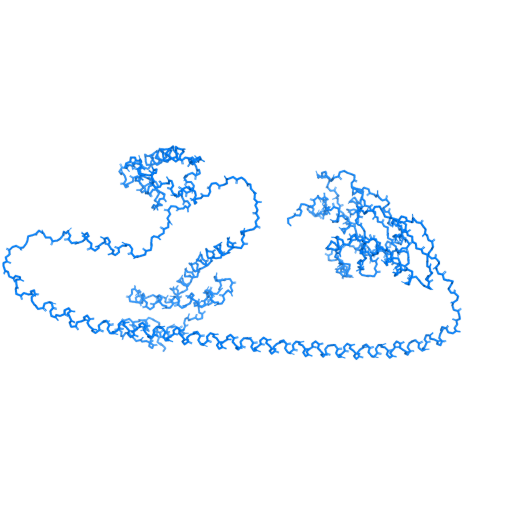-7.884 -50.695 1.00 59.56 246 HIS A O 1
ATOM 1868 N N . GLN A 1 247 ? 8.641 -8.024 -52.874 1.00 60.66 247 GLN A N 1
ATOM 1869 C CA . GLN A 1 247 ? 7.218 -8.298 -52.643 1.00 60.66 247 GLN A CA 1
ATOM 1870 C C . GLN A 1 247 ? 6.978 -9.656 -51.967 1.00 60.66 247 GLN A C 1
ATOM 1872 O O . GLN A 1 247 ? 6.123 -9.746 -51.084 1.00 60.66 247 GLN A O 1
ATOM 1877 N N . THR A 1 248 ? 7.744 -10.697 -52.314 1.00 64.00 248 THR A N 1
ATOM 1878 C CA . THR A 1 248 ? 7.658 -11.996 -51.626 1.00 64.00 248 THR A CA 1
ATOM 1879 C C . THR A 1 248 ? 8.137 -11.912 -50.179 1.00 64.00 248 THR A C 1
ATOM 1881 O O . THR A 1 248 ? 7.515 -12.508 -49.304 1.00 64.00 248 THR A O 1
ATOM 1884 N N . GLY A 1 249 ? 9.185 -11.127 -49.902 1.00 72.44 249 GLY A N 1
ATOM 1885 C CA . GLY A 1 249 ? 9.702 -10.934 -48.544 1.00 72.44 249 GLY A CA 1
ATOM 1886 C C . GLY A 1 249 ? 8.712 -10.221 -47.622 1.00 72.44 249 GLY A C 1
ATOM 1887 O O . GLY A 1 249 ? 8.535 -10.630 -46.476 1.00 72.44 249 GLY A O 1
ATOM 1888 N N . VAL A 1 250 ? 8.010 -9.200 -48.125 1.00 74.75 250 VAL A N 1
ATOM 1889 C CA . VAL A 1 250 ? 6.988 -8.484 -47.342 1.00 74.75 250 VAL A CA 1
ATOM 1890 C C . VAL A 1 250 ? 5.794 -9.391 -47.029 1.00 74.75 250 VAL A C 1
ATOM 1892 O O . VAL A 1 250 ? 5.367 -9.430 -45.877 1.00 74.75 250 VAL A O 1
ATOM 1895 N N . LYS A 1 251 ? 5.318 -10.190 -47.996 1.00 77.69 251 LYS A N 1
ATOM 1896 C CA . LYS A 1 251 ? 4.230 -11.160 -47.765 1.00 77.69 251 LYS A CA 1
ATOM 1897 C C . LYS A 1 251 ? 4.616 -12.248 -46.760 1.00 77.69 251 LYS A C 1
ATOM 1899 O O . LYS A 1 251 ? 3.837 -12.538 -45.862 1.00 77.69 251 LYS A O 1
ATOM 1904 N N . LEU A 1 252 ? 5.837 -12.783 -46.846 1.00 76.44 252 LEU A N 1
ATOM 1905 C CA . LEU A 1 252 ? 6.366 -13.751 -45.875 1.00 76.44 252 LEU A CA 1
ATOM 1906 C C . LEU A 1 252 ? 6.467 -13.161 -44.464 1.00 76.44 252 LEU A C 1
ATOM 1908 O O . LEU A 1 252 ? 6.183 -13.848 -43.487 1.00 76.44 252 LEU A O 1
ATOM 1912 N N . LEU A 1 253 ? 6.845 -11.887 -44.336 1.00 77.94 253 LEU A N 1
ATOM 1913 C CA . LEU A 1 253 ? 6.877 -11.204 -43.041 1.00 77.94 253 LEU A CA 1
ATOM 1914 C C . LEU A 1 253 ? 5.474 -10.962 -42.482 1.00 77.94 253 LEU A C 1
ATOM 1916 O O . LEU A 1 253 ? 5.279 -11.088 -41.273 1.00 77.94 253 LEU A O 1
ATOM 1920 N N . GLU A 1 254 ? 4.505 -10.622 -43.328 1.00 82.62 254 GLU A N 1
ATOM 1921 C CA . GLU A 1 254 ? 3.103 -10.485 -42.925 1.00 82.62 254 GLU A CA 1
ATOM 1922 C C . GLU A 1 254 ? 2.514 -11.824 -42.474 1.00 82.62 254 GLU A C 1
ATOM 1924 O O . GLU A 1 254 ? 1.911 -11.886 -41.402 1.00 82.62 254 GLU A O 1
ATOM 1929 N N . GLU A 1 255 ? 2.782 -12.902 -43.209 1.00 80.56 255 GLU A N 1
ATOM 1930 C CA . GLU A 1 255 ? 2.328 -14.255 -42.880 1.00 80.56 255 GLU A CA 1
ATOM 1931 C C . GLU A 1 255 ? 2.982 -14.779 -41.588 1.00 80.56 255 GLU A C 1
ATOM 1933 O O . GLU A 1 255 ? 2.313 -15.333 -40.712 1.00 80.56 255 GLU A O 1
ATOM 1938 N N . ASN A 1 256 ? 4.276 -14.501 -41.384 1.00 76.31 256 ASN A N 1
ATOM 1939 C CA . ASN A 1 256 ? 4.973 -14.835 -40.139 1.00 76.31 256 ASN A CA 1
ATOM 1940 C C . ASN A 1 256 ? 4.427 -14.025 -38.951 1.00 76.31 256 ASN A C 1
ATOM 1942 O O . ASN A 1 256 ? 4.296 -14.547 -37.846 1.00 76.31 256 ASN A O 1
ATOM 1946 N N . ARG A 1 257 ? 4.054 -12.755 -39.166 1.00 84.38 257 ARG A N 1
ATOM 1947 C CA . ARG A 1 257 ? 3.390 -11.938 -38.138 1.00 84.38 257 ARG A CA 1
ATOM 1948 C C . ARG A 1 257 ? 2.005 -12.478 -37.802 1.00 84.38 257 ARG A C 1
ATOM 1950 O O . ARG A 1 257 ? 1.662 -12.499 -36.624 1.00 84.38 257 ARG A O 1
ATOM 1957 N N . SER A 1 258 ? 1.216 -12.915 -38.786 1.00 87.75 258 SER A N 1
ATOM 1958 C CA . SER A 1 258 ? -0.093 -13.521 -38.509 1.00 87.75 258 SER A CA 1
ATOM 1959 C C . SER A 1 258 ? 0.032 -14.857 -37.784 1.00 87.75 258 SER A C 1
ATOM 1961 O O . SER A 1 258 ? -0.708 -15.084 -36.833 1.00 87.75 258 SER A O 1
ATOM 1963 N N . LEU A 1 259 ? 1.009 -15.691 -38.152 1.00 87.19 259 LEU A N 1
ATOM 1964 C CA . LEU A 1 259 ? 1.293 -16.949 -37.455 1.00 87.19 259 LEU A CA 1
ATOM 1965 C C . LEU A 1 259 ? 1.717 -16.706 -36.004 1.00 87.19 259 LEU A C 1
ATOM 1967 O O . LEU A 1 259 ? 1.204 -17.357 -35.101 1.00 87.19 259 LEU A O 1
ATOM 1971 N N . ARG A 1 260 ? 2.583 -15.717 -35.754 1.00 82.25 260 ARG A N 1
ATOM 1972 C CA . ARG A 1 260 ? 2.959 -15.327 -34.385 1.00 82.25 260 ARG A CA 1
ATOM 1973 C C . ARG A 1 260 ? 1.759 -14.847 -33.578 1.00 82.25 260 ARG A C 1
ATOM 1975 O O . ARG A 1 260 ? 1.589 -15.292 -32.455 1.00 82.25 260 ARG A O 1
ATOM 1982 N N . ARG A 1 261 ? 0.879 -14.032 -34.171 1.00 88.75 261 ARG A N 1
ATOM 1983 C CA . ARG A 1 261 ? -0.366 -13.607 -33.509 1.00 88.75 261 ARG A CA 1
ATOM 1984 C C . ARG A 1 261 ? -1.266 -14.791 -33.158 1.00 88.75 261 ARG A C 1
ATOM 1986 O O . ARG A 1 261 ? -1.810 -14.810 -32.063 1.00 88.75 261 ARG A O 1
ATOM 1993 N N . GLN A 1 262 ? -1.389 -15.779 -34.046 1.00 88.75 262 GLN A N 1
ATOM 1994 C CA . GLN A 1 262 ? -2.149 -17.001 -33.762 1.00 88.75 262 GLN A CA 1
ATOM 1995 C C . GLN A 1 262 ? -1.508 -17.834 -32.643 1.00 88.75 262 GLN A C 1
ATOM 1997 O O . GLN A 1 262 ? -2.219 -18.361 -31.791 1.00 88.75 262 GLN A O 1
ATOM 2002 N N . MET A 1 263 ? -0.175 -17.929 -32.604 1.00 81.12 263 MET A N 1
ATOM 2003 C CA . MET A 1 263 ? 0.538 -18.606 -31.514 1.00 81.12 263 MET A CA 1
ATOM 2004 C C . MET A 1 263 ? 0.380 -17.869 -30.178 1.00 81.12 263 MET A C 1
ATOM 2006 O O . MET A 1 263 ? 0.137 -18.508 -29.154 1.00 81.12 263 MET A O 1
ATOM 2010 N N . ASP A 1 264 ? 0.453 -16.538 -30.189 1.00 90.12 264 ASP A N 1
ATOM 2011 C CA . ASP A 1 264 ? 0.242 -15.708 -29.003 1.00 90.12 264 ASP A CA 1
ATOM 2012 C C . ASP A 1 264 ? -1.197 -15.859 -28.489 1.00 90.12 264 ASP A C 1
ATOM 2014 O O . ASP A 1 264 ? -1.413 -16.049 -27.292 1.00 90.12 264 ASP A O 1
ATOM 2018 N N . GLU A 1 265 ? -2.185 -15.869 -29.387 1.00 92.19 265 GLU A N 1
ATOM 2019 C CA . GLU A 1 265 ? -3.593 -16.085 -29.046 1.00 92.19 265 GLU A CA 1
ATOM 2020 C C . GLU A 1 265 ? -3.838 -17.486 -28.467 1.00 92.19 265 GLU A C 1
ATOM 2022 O O . GLU A 1 265 ? -4.496 -17.616 -27.434 1.00 92.19 265 GLU A O 1
ATOM 2027 N N . ALA A 1 266 ? -3.239 -18.526 -29.051 1.00 89.25 266 ALA A N 1
ATOM 2028 C CA . ALA A 1 266 ? -3.314 -19.885 -28.519 1.00 89.25 266 ALA A CA 1
ATOM 2029 C C . ALA A 1 266 ? -2.690 -19.987 -27.116 1.00 89.25 266 ALA A C 1
ATOM 2031 O O . ALA A 1 266 ? -3.293 -20.564 -26.208 1.00 89.25 266 ALA A O 1
ATOM 2032 N N . SER A 1 267 ? -1.521 -19.372 -26.904 1.00 88.25 267 SER A N 1
ATOM 2033 C CA . SER A 1 267 ? -0.862 -19.354 -25.591 1.00 88.25 267 SER A CA 1
ATOM 2034 C C . SER A 1 267 ? -1.674 -18.584 -24.545 1.00 88.25 267 SER A C 1
ATOM 2036 O O . SER A 1 267 ? -1.762 -18.996 -23.385 1.00 88.25 267 SER A O 1
ATOM 2038 N N . ARG A 1 268 ? -2.342 -17.500 -24.961 1.00 92.25 268 ARG A N 1
ATOM 2039 C CA . ARG A 1 268 ? -3.241 -16.725 -24.109 1.00 92.25 268 ARG A CA 1
ATOM 2040 C C . ARG A 1 268 ? -4.458 -17.545 -23.702 1.00 92.25 268 ARG A C 1
ATOM 2042 O O . ARG A 1 268 ? -4.795 -17.556 -22.521 1.00 92.25 268 ARG A O 1
ATOM 2049 N N . LEU A 1 269 ? -5.088 -18.244 -24.644 1.00 90.88 269 LEU A N 1
ATOM 2050 C CA . LEU A 1 269 ? -6.222 -19.124 -24.356 1.00 90.88 269 LEU A CA 1
ATOM 2051 C C . LEU A 1 269 ? -5.821 -20.267 -23.421 1.00 90.88 269 LEU A C 1
ATOM 2053 O O . LEU A 1 269 ? -6.580 -20.622 -22.521 1.00 90.88 269 LEU A O 1
ATOM 2057 N N . GLU A 1 270 ? -4.613 -20.813 -23.564 1.00 89.38 270 GLU A N 1
ATOM 2058 C CA . GLU A 1 270 ? -4.094 -21.818 -22.635 1.00 89.38 270 GLU A CA 1
ATOM 2059 C C . GLU A 1 270 ? -3.860 -21.234 -21.233 1.00 89.38 270 GLU A C 1
ATOM 2061 O O . GLU A 1 270 ? -4.210 -21.862 -20.231 1.00 89.38 270 GLU A O 1
ATOM 2066 N N . ALA A 1 271 ? -3.321 -20.017 -21.137 1.00 89.00 271 ALA A N 1
ATOM 2067 C CA . ALA A 1 271 ? -3.146 -19.322 -19.866 1.00 89.00 271 ALA A CA 1
ATOM 2068 C C . ALA A 1 271 ? -4.492 -18.991 -19.202 1.00 89.00 271 ALA A C 1
ATOM 2070 O O . ALA A 1 271 ? -4.636 -19.165 -17.991 1.00 89.00 271 ALA A O 1
ATOM 2071 N N . GLU A 1 272 ? -5.491 -18.559 -19.974 1.00 88.19 272 GLU A N 1
ATOM 2072 C CA . GLU A 1 272 ? -6.857 -18.334 -19.495 1.00 88.19 272 GLU A CA 1
ATOM 2073 C C . GLU A 1 272 ? -7.512 -19.650 -19.052 1.00 88.19 272 GLU A C 1
ATOM 2075 O O . GLU A 1 272 ? -8.071 -19.701 -17.958 1.00 88.19 272 GLU A O 1
ATOM 2080 N N . ASN A 1 273 ? -7.346 -20.750 -19.792 1.00 87.31 273 ASN A N 1
ATOM 2081 C CA . ASN A 1 273 ? -7.815 -22.076 -19.372 1.00 87.31 273 ASN A CA 1
ATOM 2082 C C . ASN A 1 273 ? -7.128 -22.567 -18.092 1.00 87.31 273 ASN A C 1
ATOM 2084 O O . ASN A 1 273 ? -7.800 -23.074 -17.194 1.00 87.31 273 ASN A O 1
ATOM 2088 N N . LYS A 1 274 ? -5.809 -22.376 -17.951 1.00 89.44 274 LYS A N 1
ATOM 2089 C CA . LYS A 1 274 ? -5.085 -22.680 -16.703 1.00 89.44 274 LYS A CA 1
ATOM 2090 C C . LYS A 1 274 ? -5.593 -21.824 -15.549 1.00 89.44 274 LYS A C 1
ATOM 2092 O O . LYS A 1 274 ? -5.794 -22.340 -14.453 1.00 89.44 274 LYS A O 1
ATOM 2097 N N . ARG A 1 275 ? -5.867 -20.537 -15.787 1.00 89.25 275 ARG A N 1
ATOM 2098 C CA . ARG A 1 275 ? -6.486 -19.649 -14.791 1.00 89.25 275 ARG A CA 1
ATOM 2099 C C . ARG A 1 275 ? -7.872 -20.142 -14.393 1.00 89.25 275 ARG A C 1
ATOM 2101 O O . ARG A 1 275 ? -8.126 -20.253 -13.200 1.00 89.25 275 ARG A O 1
ATOM 2108 N N . PHE A 1 276 ? -8.736 -20.494 -15.344 1.00 87.88 276 PHE A N 1
ATOM 2109 C CA . PHE A 1 276 ? -10.053 -21.061 -15.045 1.00 87.88 276 PHE A CA 1
ATOM 2110 C C . PHE A 1 276 ? -9.948 -22.383 -14.285 1.00 87.88 276 PHE A C 1
ATOM 2112 O O . PHE A 1 276 ? -10.653 -22.561 -13.298 1.00 87.88 276 PHE A O 1
ATOM 2119 N N . SER A 1 277 ? -9.030 -23.273 -14.665 1.00 84.44 277 SER A N 1
ATOM 2120 C CA . SER A 1 277 ? -8.774 -24.522 -13.938 1.00 84.44 277 SER A CA 1
ATOM 2121 C C . SER A 1 277 ? -8.324 -24.259 -12.501 1.00 84.44 277 SER A C 1
ATOM 2123 O O . SER A 1 277 ? -8.835 -24.885 -11.577 1.00 84.44 277 SER A O 1
ATOM 2125 N N . ASN A 1 278 ? -7.425 -23.296 -12.286 1.00 86.44 278 ASN A N 1
ATOM 2126 C CA . ASN A 1 278 ? -6.974 -22.910 -10.949 1.00 86.44 278 ASN A CA 1
ATOM 2127 C C . ASN A 1 278 ? -8.094 -22.253 -10.132 1.00 86.44 278 ASN A C 1
ATOM 2129 O O . ASN A 1 278 ? -8.193 -22.500 -8.936 1.00 86.44 278 ASN A O 1
ATOM 2133 N N . LEU A 1 279 ? -8.965 -21.458 -10.764 1.00 85.06 279 LEU A N 1
ATOM 2134 C CA . LEU A 1 279 ? -10.154 -20.888 -10.121 1.00 85.06 279 LEU A CA 1
ATOM 2135 C C . LEU A 1 279 ? -11.186 -21.963 -9.758 1.00 85.06 279 LEU A C 1
ATOM 2137 O O . LEU A 1 279 ? -11.837 -21.868 -8.722 1.00 85.06 279 LEU A O 1
ATOM 2141 N N . LEU A 1 280 ? -11.347 -22.996 -10.587 1.00 82.50 280 LEU A N 1
ATOM 2142 C CA . LEU A 1 280 ? -12.206 -24.138 -10.274 1.00 82.50 280 LEU A CA 1
ATOM 2143 C C . LEU A 1 280 ? -11.602 -24.999 -9.160 1.00 82.50 280 LEU A C 1
ATOM 2145 O O . LEU A 1 280 ? -12.336 -25.434 -8.275 1.00 82.50 280 LEU A O 1
ATOM 2149 N N . ALA A 1 281 ? -10.283 -25.205 -9.164 1.00 81.44 281 ALA A N 1
ATOM 2150 C CA . ALA A 1 281 ? -9.571 -25.903 -8.098 1.00 81.44 281 ALA A CA 1
ATOM 2151 C C . ALA A 1 281 ? -9.689 -25.149 -6.768 1.00 81.44 281 ALA A C 1
ATOM 2153 O O . ALA A 1 281 ? -10.114 -25.740 -5.781 1.00 81.44 281 ALA A O 1
ATOM 2154 N N . SER A 1 282 ? -9.443 -23.836 -6.757 1.00 79.31 282 SER A N 1
ATOM 2155 C CA . SER A 1 282 ? -9.585 -23.009 -5.554 1.00 79.31 282 SER A CA 1
ATOM 2156 C C . SER A 1 282 ? -11.034 -22.915 -5.081 1.00 79.31 282 SER A C 1
ATOM 2158 O O . SER A 1 282 ? -11.290 -22.945 -3.881 1.00 79.31 282 SER A O 1
ATOM 2160 N N . ARG A 1 283 ? -12.013 -22.876 -5.997 1.00 84.69 283 ARG A N 1
ATOM 2161 C CA . ARG A 1 283 ? -13.438 -22.956 -5.648 1.00 84.69 283 ARG A CA 1
ATOM 2162 C C . ARG A 1 283 ? -13.791 -24.306 -5.033 1.00 84.69 283 ARG A C 1
ATOM 2164 O O . ARG A 1 283 ? -14.522 -24.330 -4.049 1.00 84.69 283 ARG A O 1
ATOM 2171 N N . ASN A 1 284 ? -13.286 -25.408 -5.582 1.00 77.12 284 ASN A N 1
ATOM 2172 C CA . ASN A 1 284 ? -13.499 -26.747 -5.034 1.00 77.12 284 ASN A CA 1
ATOM 2173 C C . ASN A 1 284 ? -12.824 -26.906 -3.669 1.00 77.12 284 ASN A C 1
ATOM 2175 O O . ASN A 1 284 ? -13.435 -27.466 -2.763 1.00 77.12 284 ASN A O 1
ATOM 2179 N N . GLU A 1 285 ? -11.617 -26.369 -3.488 1.00 79.25 285 GLU A N 1
ATOM 2180 C CA . GLU A 1 285 ? -10.931 -26.316 -2.196 1.00 79.25 285 GLU A CA 1
ATOM 2181 C C . GLU A 1 285 ? -11.711 -25.471 -1.192 1.00 79.25 285 GLU A C 1
ATOM 2183 O O . GLU A 1 285 ? -12.003 -25.960 -0.105 1.00 79.25 285 GLU A O 1
ATOM 2188 N N . ALA A 1 286 ? -12.151 -24.266 -1.562 1.00 75.75 286 ALA A N 1
ATOM 2189 C CA . ALA A 1 286 ? -12.987 -23.414 -0.721 1.00 75.75 286 ALA A CA 1
ATOM 2190 C C . ALA A 1 286 ? -14.329 -24.079 -0.384 1.00 75.75 286 ALA A C 1
ATOM 2192 O O . ALA A 1 286 ? -14.798 -23.986 0.746 1.00 75.75 286 ALA A O 1
ATOM 2193 N N . GLN A 1 287 ? -14.935 -24.806 -1.325 1.00 79.44 287 GLN A N 1
ATOM 2194 C CA . GLN A 1 287 ? -16.166 -25.561 -1.097 1.00 79.44 287 GLN A CA 1
ATOM 2195 C C . GLN A 1 287 ? -15.920 -26.800 -0.223 1.00 79.44 287 GLN A C 1
ATOM 2197 O O . GLN A 1 287 ? -16.784 -27.163 0.574 1.00 79.44 287 GLN A O 1
ATOM 2202 N N . SER A 1 288 ? -14.748 -27.433 -0.327 1.00 73.44 288 SER A N 1
ATOM 2203 C CA . SER A 1 288 ? -14.330 -28.525 0.556 1.00 73.44 288 SER A CA 1
ATOM 2204 C C . SER A 1 288 ? -14.047 -28.014 1.966 1.00 73.44 288 SER A C 1
ATOM 2206 O O . SER A 1 288 ? -14.528 -28.608 2.921 1.00 73.44 288 SER A O 1
ATOM 2208 N N . LEU A 1 289 ? -13.390 -26.859 2.101 1.00 75.56 289 LEU A N 1
ATOM 2209 C CA . LEU A 1 289 ? -13.132 -26.187 3.366 1.00 75.56 289 LEU A CA 1
ATOM 2210 C C . LEU A 1 289 ? -14.446 -25.735 3.994 1.00 75.56 289 LEU A C 1
ATOM 2212 O O . LEU A 1 289 ? -14.653 -25.975 5.172 1.00 75.56 289 LEU A O 1
ATOM 2216 N N . ALA A 1 290 ? -15.370 -25.183 3.208 1.00 75.44 290 ALA A N 1
ATOM 2217 C CA . ALA A 1 290 ? -16.708 -24.828 3.663 1.00 75.44 290 ALA A CA 1
ATOM 2218 C C . ALA A 1 290 ? -17.518 -26.062 4.082 1.00 75.44 290 ALA A C 1
ATOM 2220 O O . ALA A 1 290 ? -18.241 -25.995 5.066 1.00 75.44 290 ALA A O 1
ATOM 2221 N N . ARG A 1 291 ? -17.389 -27.208 3.395 1.00 73.50 291 ARG A N 1
ATOM 2222 C CA . ARG A 1 291 ? -17.998 -28.484 3.823 1.00 73.50 291 ARG A CA 1
ATOM 2223 C C . ARG A 1 291 ? -17.356 -29.028 5.095 1.00 73.50 291 ARG A C 1
ATOM 2225 O O . ARG A 1 291 ? -18.077 -29.504 5.959 1.00 73.50 291 ARG A O 1
ATOM 2232 N N . THR A 1 292 ? -16.038 -28.939 5.235 1.00 78.44 292 THR A N 1
ATOM 2233 C CA . THR A 1 292 ? -15.313 -29.344 6.446 1.00 78.44 292 THR A CA 1
ATOM 2234 C C . THR A 1 292 ? -15.670 -28.435 7.614 1.00 78.44 292 THR A C 1
ATOM 2236 O O . THR A 1 292 ? -15.994 -28.932 8.681 1.00 78.44 292 THR A O 1
ATOM 2239 N N . GLN A 1 293 ? -15.722 -27.121 7.401 1.00 75.94 293 GLN A N 1
ATOM 2240 C CA . GLN A 1 293 ? -16.200 -26.143 8.373 1.00 75.94 293 GLN A CA 1
ATOM 2241 C C . GLN A 1 293 ? -17.675 -26.353 8.694 1.00 75.94 293 GLN A C 1
ATOM 2243 O O . GLN A 1 293 ? -18.043 -26.264 9.852 1.00 75.94 293 GLN A O 1
ATOM 2248 N N . LEU A 1 294 ? -18.526 -26.679 7.719 1.00 78.00 294 LEU A N 1
ATOM 2249 C CA . LEU A 1 294 ? -19.926 -27.024 7.962 1.00 78.00 294 LEU A CA 1
ATOM 2250 C C . LEU A 1 294 ? -20.034 -28.313 8.779 1.00 78.00 294 LEU A C 1
ATOM 2252 O O . LEU A 1 294 ? -20.845 -28.372 9.691 1.00 78.00 294 LEU A O 1
ATOM 2256 N N . ASN A 1 295 ? -19.211 -29.323 8.500 1.00 77.56 295 ASN A N 1
ATOM 2257 C CA . ASN A 1 295 ? -19.166 -30.567 9.265 1.00 77.56 295 ASN A CA 1
ATOM 2258 C C . ASN A 1 295 ? -18.642 -30.333 10.685 1.00 77.56 295 ASN A C 1
ATOM 2260 O O . ASN A 1 295 ? -19.218 -30.870 11.626 1.00 77.56 295 ASN A O 1
ATOM 2264 N N . GLU A 1 296 ? -17.619 -29.496 10.857 1.00 79.38 296 GLU A N 1
ATOM 2265 C CA . GLU A 1 296 ? -17.131 -29.051 12.164 1.00 79.38 296 GLU A CA 1
ATOM 2266 C C . GLU A 1 296 ? -18.179 -28.198 12.881 1.00 79.38 296 GLU A C 1
ATOM 2268 O O . GLU A 1 296 ? -18.409 -28.395 14.061 1.00 79.38 296 GLU A O 1
ATOM 2273 N N . LEU A 1 297 ? -18.918 -27.329 12.191 1.00 75.62 297 LEU A N 1
ATOM 2274 C CA . LEU A 1 297 ? -20.032 -26.576 12.769 1.00 75.62 297 LEU A CA 1
ATOM 2275 C C . LEU A 1 297 ? -21.202 -27.486 13.132 1.00 75.62 297 LEU A C 1
ATOM 2277 O O . LEU A 1 297 ? -21.850 -27.250 14.142 1.00 75.62 297 LEU A O 1
ATOM 2281 N N . LEU A 1 298 ? -21.489 -28.531 12.357 1.00 75.00 298 LEU A N 1
ATOM 2282 C CA . LEU A 1 298 ? -22.506 -29.531 12.683 1.00 75.00 298 LEU A CA 1
ATOM 2283 C C . LEU A 1 298 ? -22.058 -30.396 13.865 1.00 75.00 298 LEU A C 1
ATOM 2285 O O . LEU A 1 298 ? -22.867 -30.677 14.750 1.00 75.00 298 LEU A O 1
ATOM 2289 N N . ARG A 1 299 ? -20.771 -30.749 13.929 1.00 84.31 299 ARG A N 1
ATOM 2290 C CA . ARG A 1 299 ? -20.147 -31.456 15.050 1.00 84.31 299 ARG A CA 1
ATOM 2291 C C . ARG A 1 299 ? -20.179 -30.599 16.306 1.00 84.31 299 ARG A C 1
ATOM 2293 O O . ARG A 1 299 ? -20.801 -31.013 17.276 1.00 84.31 299 ARG A O 1
ATOM 2300 N N . LEU A 1 300 ? -19.650 -29.381 16.257 1.00 77.06 300 LEU A N 1
ATOM 2301 C CA . LEU A 1 300 ? -19.701 -28.389 17.326 1.00 77.06 300 LEU A CA 1
ATOM 2302 C C . LEU A 1 300 ? -21.137 -28.037 17.692 1.00 77.06 300 LEU A C 1
ATOM 2304 O O . LEU A 1 300 ? -21.418 -27.863 18.861 1.00 77.06 300 LEU A O 1
ATOM 2308 N N . ARG A 1 301 ? -22.092 -27.994 16.760 1.00 79.12 301 ARG A N 1
ATOM 2309 C CA . ARG A 1 301 ? -23.516 -27.809 17.083 1.00 79.12 301 ARG A CA 1
ATOM 2310 C C . ARG A 1 301 ? -24.082 -29.022 17.805 1.00 79.12 301 ARG A C 1
ATOM 2312 O O . ARG A 1 301 ? -24.878 -28.836 18.719 1.00 79.12 301 ARG A O 1
ATOM 2319 N N . SER A 1 302 ? -23.704 -30.241 17.429 1.00 73.81 302 SER A N 1
ATOM 2320 C CA . SER A 1 302 ? -24.102 -31.460 18.145 1.00 73.81 302 SER A CA 1
ATOM 2321 C C . SER A 1 302 ? -23.465 -31.526 19.537 1.00 73.81 302 SER A C 1
ATOM 2323 O O . SER A 1 302 ? -24.120 -31.915 20.501 1.00 73.81 302 SER A O 1
ATOM 2325 N N . GLU A 1 303 ? -22.232 -31.041 19.662 1.00 76.25 303 GLU A N 1
ATOM 2326 C CA . GLU A 1 303 ? -21.450 -30.981 20.892 1.00 76.25 303 GLU A CA 1
ATOM 2327 C C . GLU A 1 303 ? -21.961 -29.868 21.805 1.00 76.25 303 GLU A C 1
ATOM 2329 O O . GLU A 1 303 ? -22.221 -30.114 22.969 1.00 76.25 303 GLU A O 1
ATOM 2334 N N . VAL A 1 304 ? -22.282 -28.694 21.263 1.00 78.38 304 VAL A N 1
ATOM 2335 C CA . VAL A 1 304 ? -22.996 -27.600 21.931 1.00 78.38 304 VAL A CA 1
ATOM 2336 C C . VAL A 1 304 ? -24.424 -28.009 22.260 1.00 78.38 304 VAL A C 1
ATOM 2338 O O . VAL A 1 304 ? -24.934 -27.565 23.272 1.00 78.38 304 VAL A O 1
ATOM 2341 N N . SER A 1 305 ? -25.091 -28.862 21.480 1.00 70.19 305 SER A N 1
ATOM 2342 C CA . SER A 1 305 ? -26.422 -29.385 21.832 1.00 70.19 305 SER A CA 1
ATOM 2343 C C . SER A 1 305 ? -26.338 -30.394 22.976 1.00 70.19 305 SER A C 1
ATOM 2345 O O . SER A 1 305 ? -27.173 -30.345 23.872 1.00 70.19 305 SER A O 1
ATOM 2347 N N . ARG A 1 306 ? -25.304 -31.246 23.003 1.00 74.19 306 ARG A N 1
ATOM 2348 C CA . ARG A 1 306 ? -25.004 -32.153 24.124 1.00 74.19 306 ARG A CA 1
ATOM 2349 C C . ARG A 1 306 ? -24.585 -31.393 25.373 1.00 74.19 306 ARG A C 1
ATOM 2351 O O . ARG A 1 306 ? -25.137 -31.639 26.438 1.00 74.19 306 ARG A O 1
ATOM 2358 N N . LEU A 1 307 ? -23.680 -30.431 25.235 1.00 69.19 307 LEU A N 1
ATOM 2359 C CA . LEU A 1 307 ? -23.249 -29.540 26.301 1.00 69.19 307 LEU A CA 1
ATOM 2360 C C . LEU A 1 307 ? -24.409 -28.671 26.756 1.00 69.19 307 LEU A C 1
ATOM 2362 O O . LEU A 1 307 ? -24.555 -28.502 27.948 1.00 69.19 307 LEU A O 1
ATOM 2366 N N . ARG A 1 308 ? -25.293 -28.183 25.877 1.00 66.12 308 ARG A N 1
ATOM 2367 C CA . ARG A 1 308 ? -26.528 -27.486 26.267 1.00 66.12 308 ARG A CA 1
ATOM 2368 C C . ARG A 1 308 ? -27.515 -28.417 26.936 1.00 66.12 308 ARG A C 1
ATOM 2370 O O . ARG A 1 308 ? -28.138 -27.945 27.861 1.00 66.12 308 ARG A O 1
ATOM 2377 N N . GLN A 1 309 ? -27.631 -29.688 26.547 1.00 61.28 309 GLN A N 1
ATOM 2378 C CA . GLN A 1 309 ? -28.443 -30.679 27.262 1.00 61.28 309 GLN A CA 1
ATOM 2379 C C . GLN A 1 309 ? -27.886 -30.943 28.666 1.00 61.28 309 GLN A C 1
ATOM 2381 O O . GLN A 1 309 ? -28.634 -30.897 29.640 1.00 61.28 309 GLN A O 1
ATOM 2386 N N . GLN A 1 310 ? -26.568 -31.108 28.788 1.00 60.03 310 GLN A N 1
ATOM 2387 C CA . GLN A 1 310 ? -25.858 -31.199 30.065 1.00 60.03 310 GLN A CA 1
ATOM 2388 C C . GLN A 1 310 ? -25.974 -29.895 30.865 1.00 60.03 310 GLN A C 1
ATOM 2390 O O . GLN A 1 310 ? -26.201 -29.928 32.066 1.00 60.03 310 GLN A O 1
ATOM 2395 N N . THR A 1 311 ? -25.937 -28.742 30.199 1.00 54.81 311 THR A N 1
ATOM 2396 C CA . THR A 1 311 ? -26.093 -27.425 30.819 1.00 54.81 311 THR A CA 1
ATOM 2397 C C . THR A 1 311 ? -27.550 -27.163 31.170 1.00 54.81 311 THR A C 1
ATOM 2399 O O . THR A 1 311 ? -27.772 -26.509 32.160 1.00 54.81 311 THR A O 1
ATOM 2402 N N . THR A 1 312 ? -28.564 -27.676 30.468 1.00 49.72 312 THR A N 1
ATOM 2403 C CA . THR A 1 312 ? -29.977 -27.604 30.892 1.00 49.72 312 THR A CA 1
ATOM 2404 C C . THR A 1 312 ? -30.253 -28.538 32.059 1.00 49.72 312 THR A C 1
ATOM 2406 O O . THR A 1 312 ? -31.070 -28.205 32.911 1.00 49.72 312 THR A O 1
ATOM 2409 N N . LEU A 1 313 ? -29.526 -29.655 32.158 1.00 51.75 313 LEU A N 1
ATOM 2410 C CA . LEU A 1 313 ? -29.529 -30.497 33.355 1.00 51.75 313 LEU A CA 1
ATOM 2411 C C . LEU A 1 313 ? -28.832 -29.797 34.542 1.00 51.75 313 LEU A C 1
ATOM 2413 O O . LEU A 1 313 ? -29.256 -29.991 35.675 1.00 51.75 313 LEU A O 1
ATOM 2417 N N . VAL A 1 314 ? -27.851 -28.917 34.292 1.00 52.75 314 VAL A N 1
ATOM 2418 C CA . VAL A 1 314 ? -27.186 -28.073 35.314 1.00 52.75 314 VAL A CA 1
ATOM 2419 C C . VAL A 1 314 ? -27.944 -26.754 35.602 1.00 52.75 314 VAL A C 1
ATOM 2421 O O . VAL A 1 314 ? -27.960 -26.283 36.732 1.00 52.75 314 VAL A O 1
ATOM 2424 N N . LYS A 1 315 ? -28.643 -26.174 34.620 1.00 47.50 315 LYS A N 1
ATOM 2425 C CA . LYS A 1 315 ? -29.364 -24.879 34.657 1.00 47.50 315 LYS A CA 1
ATOM 2426 C C . LYS A 1 315 ? -30.816 -25.017 35.129 1.00 47.50 315 LYS A C 1
ATOM 2428 O O . LYS A 1 315 ? -31.485 -24.014 35.350 1.00 47.50 315 LYS A O 1
ATOM 2433 N N . ASN A 1 316 ? -31.280 -26.248 35.365 1.00 42.09 316 ASN A N 1
ATOM 2434 C CA . ASN A 1 316 ? -32.448 -26.514 36.210 1.00 42.09 316 ASN A CA 1
ATOM 2435 C C . ASN A 1 316 ? -32.156 -26.322 37.712 1.00 42.09 316 ASN A C 1
ATOM 2437 O O . ASN A 1 316 ? -33.038 -26.543 38.541 1.00 42.09 316 ASN A O 1
ATOM 2441 N N . GLN A 1 317 ? -30.964 -25.837 38.077 1.00 40.47 317 GLN A N 1
ATOM 2442 C CA . GLN A 1 317 ? -30.809 -25.022 39.277 1.00 40.47 317 GLN A CA 1
ATOM 2443 C C . GLN A 1 317 ? -31.045 -23.543 38.918 1.00 40.47 317 GLN A C 1
ATOM 2445 O O . GLN A 1 317 ? -30.339 -23.000 38.067 1.00 40.47 317 GLN A O 1
ATOM 2450 N N . PRO A 1 318 ? -32.035 -22.873 39.533 1.00 39.06 318 PRO A N 1
ATOM 2451 C CA . PRO A 1 318 ? -32.422 -21.520 39.159 1.00 39.06 318 PRO A CA 1
ATOM 2452 C C . PRO A 1 318 ? -31.342 -20.519 39.588 1.00 39.06 318 PRO A C 1
ATOM 2454 O O . PRO A 1 318 ? -31.290 -20.101 40.746 1.00 39.06 318 PRO A O 1
ATOM 2457 N N . SER A 1 319 ? -30.490 -20.089 38.656 1.00 40.53 319 SER A N 1
ATOM 2458 C CA . SER A 1 319 ? -29.640 -18.917 38.865 1.00 40.53 319 SER A CA 1
ATOM 2459 C C . SER A 1 319 ? -30.492 -17.656 38.704 1.00 40.53 319 SER A C 1
ATOM 2461 O O . SER A 1 319 ? -30.794 -17.223 37.592 1.00 40.53 319 SER A O 1
ATOM 2463 N N . LYS A 1 320 ? -30.904 -17.084 39.838 1.00 48.25 320 LYS A N 1
ATOM 2464 C CA . LYS A 1 320 ? -31.459 -15.732 39.947 1.00 48.25 320 LYS A CA 1
ATOM 2465 C C . LYS A 1 320 ? -30.425 -14.713 39.445 1.00 48.25 320 LYS A C 1
ATOM 2467 O O . LYS A 1 320 ? -29.592 -14.271 40.228 1.00 48.25 320 LYS A O 1
ATOM 2472 N N . SER A 1 321 ? -30.475 -14.314 38.180 1.00 51.88 321 SER A N 1
ATOM 2473 C CA . SER A 1 321 ? -29.872 -13.050 37.745 1.00 51.88 321 SER A CA 1
ATOM 2474 C C . SER A 1 321 ? -31.002 -12.097 37.382 1.00 51.88 321 SER A C 1
ATOM 2476 O O . SER A 1 321 ? -31.760 -12.340 36.443 1.00 51.88 321 SER A O 1
ATOM 2478 N N . SER A 1 322 ? -31.171 -11.054 38.192 1.00 62.19 322 SER A N 1
ATOM 2479 C CA . SER A 1 322 ? -32.116 -9.976 37.907 1.00 62.19 322 SER A CA 1
ATOM 2480 C C . SER A 1 322 ? -31.754 -9.312 36.571 1.00 62.19 322 SER A C 1
ATOM 2482 O O . SER A 1 322 ? -30.565 -9.161 36.289 1.00 62.19 322 SER A O 1
ATOM 2484 N N . PRO A 1 323 ? -32.739 -8.908 35.752 1.00 71.19 323 PRO A N 1
ATOM 2485 C CA . PRO A 1 323 ? -32.472 -8.227 34.490 1.00 71.19 323 PRO A CA 1
ATOM 2486 C C . PRO A 1 323 ? -31.712 -6.913 34.726 1.00 71.19 323 PRO A C 1
ATOM 2488 O O . PRO A 1 323 ? -32.066 -6.130 35.611 1.00 71.19 323 PRO A O 1
ATOM 2491 N N . ILE A 1 324 ? -30.681 -6.665 33.920 1.00 81.06 324 ILE A N 1
ATOM 2492 C CA . ILE A 1 324 ? -29.896 -5.429 33.920 1.00 81.06 324 ILE A CA 1
ATOM 2493 C C . ILE A 1 324 ? -30.743 -4.355 33.239 1.00 81.06 324 ILE A C 1
ATOM 2495 O O . ILE A 1 324 ? -31.003 -4.417 32.038 1.00 81.06 324 ILE A O 1
ATOM 2499 N N . SER A 1 325 ? -31.214 -3.377 34.008 1.00 84.19 325 SER A N 1
ATOM 2500 C CA . SER A 1 325 ? -32.034 -2.279 33.491 1.00 84.19 325 SER A CA 1
ATOM 2501 C C . SER A 1 325 ? -31.142 -1.169 32.930 1.00 84.19 325 SER A C 1
ATOM 2503 O O . SER A 1 325 ? -30.522 -0.435 33.695 1.00 84.19 325 SER A O 1
ATOM 2505 N N . LEU A 1 326 ? -31.122 -1.000 31.607 1.00 86.06 326 LEU A N 1
ATOM 2506 C CA . LEU A 1 326 ? -30.422 0.084 30.915 1.00 86.06 326 LEU A CA 1
ATOM 2507 C C . LEU A 1 326 ? -31.429 1.193 30.582 1.00 86.06 326 LEU A C 1
ATOM 2509 O O . LEU A 1 326 ? -32.052 1.199 29.517 1.00 86.06 326 LEU A O 1
ATOM 2513 N N . LYS A 1 327 ? -31.635 2.099 31.543 1.00 89.00 327 LYS A N 1
ATOM 2514 C CA . LYS A 1 327 ? -32.574 3.223 31.431 1.00 89.00 327 LYS A CA 1
ATOM 2515 C C . LYS A 1 327 ? -31.864 4.530 31.726 1.00 89.00 327 LYS A C 1
ATOM 2517 O O . LYS A 1 327 ? -31.587 4.828 32.884 1.00 89.00 327 LYS A O 1
ATOM 2522 N N . PHE A 1 328 ? -31.573 5.291 30.684 1.00 91.25 328 PHE A N 1
ATOM 2523 C CA . PHE A 1 328 ? -30.930 6.591 30.801 1.00 91.25 328 PHE A CA 1
ATOM 2524 C C . PHE A 1 328 ? -31.421 7.537 29.709 1.00 91.25 328 PHE A C 1
ATOM 2526 O O . PHE A 1 328 ? -31.698 7.123 28.583 1.00 91.25 328 PHE A O 1
ATOM 2533 N N . GLU A 1 329 ? -31.508 8.814 30.060 1.00 86.81 329 GLU A N 1
ATOM 2534 C CA . GLU A 1 329 ? -31.850 9.913 29.164 1.00 86.81 329 GLU A CA 1
ATOM 2535 C C . GLU A 1 329 ? -30.681 10.893 29.138 1.00 86.81 329 GLU A C 1
ATOM 2537 O O . GLU A 1 329 ? -30.144 11.251 30.185 1.00 86.81 329 GLU A O 1
ATOM 2542 N N . ASN A 1 330 ? -30.285 11.319 27.938 1.00 88.06 330 ASN A N 1
ATOM 2543 C CA . ASN A 1 330 ? -29.196 12.276 27.730 1.00 88.06 330 ASN A CA 1
ATOM 2544 C C . ASN A 1 330 ? -27.853 11.887 28.400 1.00 88.06 330 ASN A C 1
ATOM 2546 O O . ASN A 1 330 ? -27.112 12.757 28.855 1.00 88.06 330 ASN A O 1
ATOM 2550 N N . LEU A 1 331 ? -27.529 10.590 28.456 1.00 92.12 331 LEU A N 1
ATOM 2551 C CA . LEU A 1 331 ? -26.251 10.099 28.983 1.00 92.12 331 LEU A CA 1
ATOM 2552 C C . LEU A 1 331 ? -25.114 10.529 28.057 1.00 92.12 331 LEU A C 1
ATOM 2554 O O . LEU A 1 331 ? -25.229 10.358 26.845 1.00 92.12 331 LEU A O 1
ATOM 2558 N N . ASP A 1 332 ? -24.024 11.067 28.595 1.00 91.75 332 ASP A N 1
ATOM 2559 C CA . ASP A 1 332 ? -22.876 11.428 27.768 1.00 91.75 332 ASP A CA 1
ATOM 2560 C C . ASP A 1 332 ? -22.124 10.193 27.235 1.00 91.75 332 ASP A C 1
ATOM 2562 O O . ASP A 1 332 ? -22.274 9.061 27.709 1.00 91.75 332 ASP A O 1
ATOM 2566 N N . LEU A 1 333 ? -21.295 10.421 26.216 1.00 91.12 333 LEU A N 1
ATOM 2567 C CA . LEU A 1 333 ? -20.471 9.372 25.629 1.00 91.12 333 LEU A CA 1
ATOM 2568 C C . LEU A 1 333 ? -19.526 8.734 26.655 1.00 91.12 333 LEU A C 1
ATOM 2570 O O . LEU A 1 333 ? -19.405 7.518 26.672 1.00 91.12 333 LEU A O 1
ATOM 2574 N N . SER A 1 334 ? -18.866 9.517 27.511 1.00 88.56 334 SER A N 1
ATOM 2575 C CA . SER A 1 334 ? -17.869 9.002 28.460 1.00 88.56 334 SER A CA 1
ATOM 2576 C C . SER A 1 334 ? -18.460 7.962 29.415 1.00 88.56 334 SER A C 1
ATOM 2578 O O . SER A 1 334 ? -17.900 6.876 29.551 1.00 88.56 334 SER A O 1
ATOM 2580 N N . HIS A 1 335 ? -19.616 8.250 30.012 1.00 90.50 335 HIS A N 1
ATOM 2581 C CA . HIS A 1 335 ? -20.316 7.334 30.905 1.00 90.50 335 HIS A CA 1
ATOM 2582 C C . HIS A 1 335 ? -20.890 6.131 30.151 1.00 90.50 335 HIS A C 1
ATOM 2584 O O . HIS A 1 335 ? -20.847 5.015 30.668 1.00 90.50 335 HIS A O 1
ATOM 2590 N N . LEU A 1 336 ? -21.386 6.311 28.918 1.00 92.88 336 LEU A N 1
ATOM 2591 C CA . LEU A 1 336 ? -21.819 5.171 28.104 1.00 92.88 336 LEU A CA 1
ATOM 2592 C C . LEU A 1 336 ? -20.652 4.223 27.828 1.00 92.88 336 LEU A C 1
ATOM 2594 O O . LEU A 1 336 ? -20.798 3.009 27.968 1.00 92.88 336 LEU A O 1
ATOM 2598 N N . LEU A 1 337 ? -19.490 4.772 27.471 1.00 92.62 337 LEU A N 1
ATOM 2599 C CA . LEU A 1 337 ? -18.284 3.986 27.254 1.00 92.62 337 LEU A CA 1
ATOM 2600 C C . LEU A 1 337 ? -17.882 3.239 28.524 1.00 92.62 337 LEU A C 1
ATOM 2602 O O . LEU A 1 337 ? -17.561 2.064 28.435 1.00 92.62 337 LEU A O 1
ATOM 2606 N N . GLU A 1 338 ? -17.964 3.847 29.705 1.00 90.25 338 GLU A N 1
ATOM 2607 C CA . GLU A 1 338 ? -17.702 3.135 30.963 1.00 90.25 338 GLU A CA 1
ATOM 2608 C C . GLU A 1 338 ? -18.655 1.954 31.195 1.00 90.25 338 GLU A C 1
ATOM 2610 O O . GLU A 1 338 ? -18.194 0.869 31.554 1.00 90.25 338 GLU A O 1
ATOM 2615 N N . LEU A 1 339 ? -19.956 2.128 30.935 1.00 91.56 339 LEU A N 1
ATOM 2616 C CA . LEU A 1 339 ? -20.941 1.042 31.023 1.00 91.56 339 LEU A CA 1
ATOM 2617 C C . LEU A 1 339 ? -20.642 -0.075 30.018 1.00 91.56 339 LEU A C 1
ATOM 2619 O O . LEU A 1 339 ? -20.702 -1.259 30.360 1.00 91.56 339 LEU A O 1
ATOM 2623 N N . TYR A 1 340 ? -20.285 0.289 28.786 1.00 93.75 340 TYR A N 1
ATOM 2624 C CA . TYR A 1 340 ? -19.888 -0.677 27.767 1.00 93.75 340 TYR A CA 1
ATOM 2625 C C . TYR A 1 340 ? -18.618 -1.427 28.188 1.00 93.75 340 TYR A C 1
ATOM 2627 O O . TYR A 1 340 ? -18.576 -2.648 28.118 1.00 93.75 340 TYR A O 1
ATOM 2635 N N . ALA A 1 341 ? -17.613 -0.730 28.717 1.00 91.88 341 ALA A N 1
ATOM 2636 C CA . ALA A 1 341 ? -16.359 -1.327 29.171 1.00 91.88 341 ALA A CA 1
ATOM 2637 C C . ALA A 1 341 ? -16.579 -2.365 30.289 1.00 91.88 341 ALA A C 1
ATOM 2639 O O . ALA A 1 341 ? -15.944 -3.421 30.299 1.00 91.88 341 ALA A O 1
ATOM 2640 N N . GLN A 1 342 ? -17.498 -2.067 31.215 1.00 90.25 342 GLN A N 1
ATOM 2641 C CA . GLN A 1 342 ? -17.866 -2.948 32.326 1.00 90.25 342 GLN A CA 1
ATOM 2642 C C . GLN A 1 342 ? -18.653 -4.174 31.858 1.00 90.25 342 GLN A C 1
ATOM 2644 O O . GLN A 1 342 ? -18.327 -5.284 32.264 1.00 90.25 342 GLN A O 1
ATOM 2649 N N . THR A 1 343 ? -19.653 -3.982 30.994 1.00 90.69 343 THR A N 1
ATOM 2650 C CA . THR A 1 343 ? -20.513 -5.068 30.484 1.00 90.69 343 THR A CA 1
ATOM 2651 C C . THR A 1 343 ? -19.794 -5.961 29.471 1.00 90.69 343 THR A C 1
ATOM 2653 O O . THR A 1 343 ? -19.967 -7.175 29.472 1.00 90.69 343 THR A O 1
ATOM 2656 N N . ALA A 1 344 ? -18.936 -5.388 28.628 1.00 89.62 344 ALA A N 1
ATOM 2657 C CA . ALA A 1 344 ? -18.131 -6.137 27.666 1.00 89.62 344 ALA A CA 1
ATOM 2658 C C . ALA A 1 344 ? -16.856 -6.739 28.282 1.00 89.62 344 ALA A C 1
ATOM 2660 O O . ALA A 1 344 ? -16.182 -7.521 27.612 1.00 89.62 344 ALA A O 1
ATOM 2661 N N . HIS A 1 345 ? -16.510 -6.362 29.521 1.00 90.38 345 HIS A N 1
ATOM 2662 C CA . HIS A 1 345 ? -15.253 -6.700 30.198 1.00 90.38 345 HIS A CA 1
ATOM 2663 C C . HIS A 1 345 ? -14.008 -6.376 29.358 1.00 90.38 345 HIS A C 1
ATOM 2665 O O . HIS A 1 345 ? -13.110 -7.203 29.207 1.00 90.38 345 HIS A O 1
ATOM 2671 N N . ARG A 1 346 ? -13.961 -5.169 28.780 1.00 93.12 346 ARG A N 1
ATOM 2672 C CA . ARG A 1 346 ? -12.895 -4.736 27.861 1.00 93.12 346 ARG A CA 1
ATOM 2673 C C . ARG A 1 346 ? -12.399 -3.338 28.185 1.00 93.12 346 ARG A C 1
ATOM 2675 O O . ARG A 1 346 ? -13.172 -2.431 28.477 1.00 93.12 346 ARG A O 1
ATOM 2682 N N . SER A 1 347 ? -11.089 -3.156 28.084 1.00 93.25 347 SER A N 1
ATOM 2683 C CA . SER A 1 347 ? -10.436 -1.852 28.162 1.00 93.25 347 SER A CA 1
ATOM 2684 C C . SER A 1 347 ? -10.664 -1.089 26.856 1.00 93.25 347 SER A C 1
ATOM 2686 O O . SER A 1 347 ? -10.396 -1.605 25.770 1.00 93.25 347 SER A O 1
ATOM 2688 N N . ILE A 1 348 ? -11.169 0.140 26.943 1.00 94.19 348 ILE A N 1
ATOM 2689 C CA . ILE A 1 348 ? -11.522 0.925 25.755 1.00 94.19 348 ILE A CA 1
ATOM 2690 C C . ILE A 1 348 ? -10.322 1.735 25.277 1.00 94.19 348 ILE A C 1
ATOM 2692 O O . ILE A 1 348 ? -9.733 2.501 26.041 1.00 94.19 348 ILE A O 1
ATOM 2696 N N . LEU A 1 349 ? -10.020 1.613 23.988 1.00 93.25 349 LEU A N 1
ATOM 2697 C CA . LEU A 1 349 ? -9.089 2.473 23.269 1.00 93.25 349 LEU A CA 1
ATOM 2698 C C . LEU A 1 349 ? -9.911 3.450 22.430 1.00 93.25 349 LEU A C 1
ATOM 2700 O O . LEU A 1 349 ? -10.706 3.036 21.584 1.00 93.25 349 LEU A O 1
ATOM 2704 N N . ARG A 1 350 ? -9.749 4.754 22.666 1.00 91.44 350 ARG A N 1
ATOM 2705 C CA . ARG A 1 350 ? -10.489 5.790 21.931 1.00 91.44 350 ARG A CA 1
ATOM 2706 C C . ARG A 1 350 ? -9.622 7.010 21.606 1.00 91.44 350 ARG A C 1
ATOM 2708 O O . ARG A 1 350 ? -8.777 7.370 22.427 1.00 91.44 350 ARG A O 1
ATOM 2715 N N . PRO A 1 351 ? -9.843 7.687 20.466 1.00 85.62 351 PRO A N 1
ATOM 2716 C CA . PRO A 1 351 ? -9.260 8.996 20.208 1.00 85.62 351 PRO A CA 1
ATOM 2717 C C . PRO A 1 351 ? -9.746 10.030 21.230 1.00 85.62 351 PRO A C 1
ATOM 2719 O O . PRO A 1 351 ? -10.859 9.938 21.752 1.00 85.62 351 PRO A O 1
ATOM 2722 N N . THR A 1 352 ? -8.934 11.051 21.493 1.00 77.69 352 THR A N 1
ATOM 2723 C CA . THR A 1 352 ? -9.285 12.116 22.445 1.00 77.69 352 THR A CA 1
ATOM 2724 C C . THR A 1 352 ? -10.399 13.022 21.917 1.00 77.69 352 THR A C 1
ATOM 2726 O O . THR A 1 352 ? -11.276 13.435 22.673 1.00 77.69 352 THR A O 1
ATOM 2729 N N . ALA A 1 353 ? -10.406 13.295 20.612 1.00 75.44 353 ALA A N 1
ATOM 2730 C CA . ALA A 1 353 ? -11.403 14.134 19.959 1.00 75.44 353 ALA A CA 1
ATOM 2731 C C . ALA A 1 353 ? -12.600 13.295 19.482 1.00 75.44 353 ALA A C 1
ATOM 2733 O O . ALA A 1 353 ? -12.683 12.924 18.313 1.00 75.44 353 ALA A O 1
ATOM 2734 N N . LEU A 1 354 ? -13.528 12.987 20.392 1.00 82.56 354 LEU A N 1
ATOM 2735 C CA . LEU A 1 354 ? -14.831 12.419 20.034 1.00 82.56 354 LEU A CA 1
ATOM 2736 C C . LEU A 1 354 ? -15.916 13.503 20.077 1.00 82.56 354 LEU A C 1
ATOM 2738 O O . LEU A 1 354 ? -15.859 14.382 20.942 1.00 82.56 354 LEU A O 1
ATOM 2742 N N . PRO A 1 355 ? -16.917 13.450 19.180 1.00 81.94 355 PRO A N 1
ATOM 2743 C CA . PRO A 1 355 ? -18.016 14.403 19.202 1.00 81.94 355 PRO A CA 1
ATOM 2744 C C . PRO A 1 355 ? -18.809 14.262 20.504 1.00 81.94 355 PRO A C 1
ATOM 2746 O O . PRO A 1 355 ? -19.157 13.150 20.916 1.00 81.94 355 PRO A O 1
ATOM 2749 N N . GLN A 1 356 ? -19.120 15.394 21.142 1.00 82.88 356 GLN A N 1
ATOM 2750 C CA . GLN A 1 356 ? -20.005 15.403 22.303 1.00 82.88 356 GLN A CA 1
ATOM 2751 C C . GLN A 1 356 ? -21.381 14.908 21.875 1.00 82.88 356 GLN A C 1
ATOM 2753 O O . GLN A 1 356 ? -22.099 15.571 21.129 1.00 82.88 356 GLN A O 1
ATOM 2758 N N . THR A 1 357 ? -21.711 13.705 22.325 1.00 88.69 357 THR A N 1
ATOM 2759 C CA . THR A 1 357 ? -22.912 12.996 21.913 1.00 88.69 357 THR A CA 1
ATOM 2760 C C . THR A 1 357 ? -23.623 12.499 23.148 1.00 88.69 357 THR A C 1
ATOM 2762 O O . THR A 1 357 ? -22.978 11.999 24.073 1.00 88.69 357 THR A O 1
ATOM 2765 N N . SER A 1 358 ? -24.944 12.637 23.146 1.00 90.00 358 SER A N 1
ATOM 2766 C CA . SER A 1 358 ? -25.788 12.105 24.196 1.00 90.00 358 SER A CA 1
ATOM 2767 C C . SER A 1 358 ? -26.640 10.939 23.712 1.00 90.00 358 SER A C 1
ATOM 2769 O O . SER A 1 358 ? -27.029 10.839 22.540 1.00 90.00 358 SER A O 1
ATOM 2771 N N . PHE A 1 359 ? -26.919 10.038 24.644 1.00 91.25 359 PHE A N 1
ATOM 2772 C CA . PHE A 1 359 ? -27.566 8.763 24.400 1.00 91.25 359 PHE A CA 1
ATOM 2773 C C . PHE A 1 359 ? -28.810 8.638 25.264 1.00 91.25 359 PHE A C 1
ATOM 2775 O O . PHE A 1 359 ? -28.837 9.041 26.425 1.00 91.25 359 PHE A O 1
ATOM 2782 N N . THR A 1 360 ? -29.859 8.079 24.674 1.00 89.56 360 THR A N 1
ATOM 2783 C CA . THR A 1 360 ? -31.100 7.756 25.374 1.00 89.56 360 THR A CA 1
ATOM 2784 C C . THR A 1 360 ? -31.433 6.313 25.061 1.00 89.56 360 THR A C 1
ATOM 2786 O O . THR A 1 360 ? -31.521 5.942 23.892 1.00 89.56 360 THR A O 1
ATOM 2789 N N . LEU A 1 361 ? -31.571 5.499 26.099 1.00 89.69 361 LEU A N 1
ATOM 2790 C CA . LEU A 1 361 ? -31.808 4.068 25.980 1.00 89.69 361 LEU A CA 1
ATOM 2791 C C . LEU A 1 361 ? -32.775 3.657 27.087 1.00 89.69 361 LEU A C 1
ATOM 2793 O O . LEU A 1 361 ? -32.609 4.048 28.240 1.00 89.69 361 LEU A O 1
ATOM 2797 N N . ASN A 1 362 ? -33.799 2.887 26.733 1.00 89.31 362 ASN A N 1
ATOM 2798 C CA . ASN A 1 362 ? -34.779 2.365 27.679 1.00 89.31 362 ASN A CA 1
ATOM 2799 C C . ASN A 1 362 ? -35.066 0.906 27.327 1.00 89.31 362 ASN A C 1
ATOM 2801 O O . ASN A 1 362 ? -35.981 0.597 26.568 1.00 89.31 362 ASN A O 1
ATOM 2805 N N . THR A 1 363 ? -34.218 0.013 27.825 1.00 87.75 363 THR A N 1
ATOM 2806 C CA . THR A 1 363 ? -34.316 -1.431 27.587 1.00 87.75 363 THR A CA 1
ATOM 2807 C C . THR A 1 363 ? -33.752 -2.200 28.782 1.00 87.75 363 THR A C 1
ATOM 2809 O O . THR A 1 363 ? -33.188 -1.624 29.714 1.00 87.75 363 THR A O 1
ATOM 2812 N N . SER A 1 364 ? -33.938 -3.512 28.792 1.00 86.75 364 SER A N 1
ATOM 2813 C CA . SER A 1 364 ? -33.386 -4.407 29.802 1.00 86.75 364 SER A CA 1
ATOM 2814 C C . SER A 1 364 ? -32.659 -5.558 29.131 1.00 86.75 364 SER A C 1
ATOM 2816 O O . SER A 1 364 ? -33.196 -6.144 28.194 1.00 86.75 364 SER A O 1
ATOM 2818 N N . ALA A 1 365 ? -31.490 -5.908 29.649 1.00 85.81 365 ALA A N 1
ATOM 2819 C CA . ALA A 1 365 ? -30.722 -7.065 29.223 1.00 85.81 365 ALA A CA 1
ATOM 2820 C C . ALA A 1 365 ? -30.830 -8.193 30.254 1.00 85.81 365 ALA A C 1
ATOM 2822 O O . ALA A 1 365 ? -30.935 -7.958 31.459 1.00 85.81 365 ALA A O 1
ATOM 2823 N N . THR A 1 366 ? -30.787 -9.437 29.792 1.00 83.62 366 THR A N 1
ATOM 2824 C CA . THR A 1 366 ? -30.786 -10.623 30.658 1.00 83.62 366 THR A CA 1
ATOM 2825 C C . THR A 1 366 ? -29.397 -10.978 31.187 1.00 83.62 366 THR A C 1
ATOM 2827 O O . THR A 1 366 ? -29.297 -11.672 32.197 1.00 83.62 366 THR A O 1
ATOM 2830 N N . ASN A 1 367 ? -28.333 -10.518 30.525 1.00 86.81 367 ASN A N 1
ATOM 2831 C CA . ASN A 1 367 ? -26.935 -10.735 30.903 1.00 86.81 367 ASN A CA 1
ATOM 2832 C C . ASN A 1 367 ? -26.028 -9.617 30.351 1.00 86.81 367 ASN A C 1
ATOM 2834 O O . ASN A 1 367 ? -26.457 -8.831 29.504 1.00 86.81 367 ASN A O 1
ATOM 2838 N N . ASP A 1 368 ? -24.775 -9.570 30.810 1.00 85.94 368 ASP A N 1
ATOM 2839 C CA . ASP A 1 368 ? -23.801 -8.536 30.427 1.00 85.94 368 ASP A CA 1
ATOM 2840 C C . ASP A 1 368 ? -23.481 -8.533 28.922 1.00 85.94 368 ASP A C 1
ATOM 2842 O O . ASP A 1 368 ? -23.312 -7.470 28.331 1.00 85.94 368 ASP A O 1
ATOM 2846 N N . ALA A 1 369 ? -23.488 -9.697 28.263 1.00 85.25 369 ALA A N 1
ATOM 2847 C CA . ALA A 1 369 ? -23.234 -9.789 26.823 1.00 85.25 369 ALA A CA 1
ATOM 2848 C C . ALA A 1 369 ? -24.365 -9.158 25.988 1.00 85.25 369 ALA A C 1
ATOM 2850 O O . ALA A 1 369 ? -24.110 -8.473 24.999 1.00 85.25 369 ALA A O 1
ATOM 2851 N N . GLU A 1 370 ? -25.620 -9.358 26.396 1.00 87.56 370 GLU A N 1
ATOM 2852 C CA . GLU A 1 370 ? -26.775 -8.695 25.787 1.00 87.56 370 GLU A CA 1
ATOM 2853 C C . GLU A 1 370 ? -26.761 -7.188 26.081 1.00 87.56 370 GLU A C 1
ATOM 2855 O O . GLU A 1 370 ? -27.056 -6.391 25.191 1.00 87.56 370 GLU A O 1
ATOM 2860 N N . ALA A 1 371 ? -26.359 -6.786 27.291 1.00 88.31 371 ALA A N 1
ATOM 2861 C CA . ALA A 1 371 ? -26.192 -5.378 27.643 1.00 88.31 371 ALA A CA 1
ATOM 2862 C C . ALA A 1 371 ? -25.133 -4.699 26.758 1.00 88.31 371 ALA A C 1
ATOM 2864 O O . ALA A 1 371 ? -25.403 -3.639 26.194 1.00 88.31 371 ALA A O 1
ATOM 2865 N N . ALA A 1 372 ? -23.973 -5.336 26.567 1.00 90.06 372 ALA A N 1
ATOM 2866 C CA . ALA A 1 372 ? -22.903 -4.842 25.706 1.00 90.06 372 ALA A CA 1
ATOM 2867 C C . ALA A 1 372 ? -23.373 -4.668 24.252 1.00 90.06 372 ALA A C 1
ATOM 2869 O O . ALA A 1 372 ? -23.174 -3.602 23.673 1.00 90.06 372 ALA A O 1
ATOM 2870 N N . LEU A 1 373 ? -24.085 -5.655 23.692 1.00 89.62 373 LEU A N 1
ATOM 2871 C CA . LEU A 1 373 ? -24.626 -5.581 22.328 1.00 89.62 373 LEU A CA 1
ATOM 2872 C C . LEU A 1 373 ? -25.631 -4.428 22.153 1.00 89.62 373 LEU A C 1
ATOM 2874 O O . LEU A 1 373 ? -25.649 -3.753 21.121 1.00 89.62 373 LEU A O 1
ATOM 2878 N N . LEU A 1 374 ? -26.477 -4.181 23.157 1.00 91.06 374 LEU A N 1
ATOM 2879 C CA . LEU A 1 374 ? -27.426 -3.063 23.135 1.00 91.06 374 LEU A CA 1
ATOM 2880 C C . LEU A 1 374 ? -26.710 -1.705 23.188 1.00 91.06 374 LEU A C 1
ATOM 2882 O O . LEU A 1 374 ? -27.129 -0.770 22.503 1.00 91.06 374 LEU A O 1
ATOM 2886 N N . LEU A 1 375 ? -25.620 -1.601 23.952 1.00 92.44 375 LEU A N 1
ATOM 2887 C CA . LEU A 1 375 ? -24.783 -0.399 24.012 1.00 92.44 375 LEU A CA 1
ATOM 2888 C C . LEU A 1 375 ? -24.003 -0.175 22.705 1.00 92.44 375 LEU A C 1
ATOM 2890 O O . LEU A 1 375 ? -23.947 0.957 22.226 1.00 92.44 375 LEU A O 1
ATOM 2894 N N . GLU A 1 376 ? -23.476 -1.231 22.076 1.00 92.69 376 GLU A N 1
ATOM 2895 C CA . GLU A 1 376 ? -22.854 -1.157 20.742 1.00 92.69 376 GLU A CA 1
ATOM 2896 C C . GLU A 1 376 ? -23.839 -0.661 19.685 1.00 92.69 376 GLU A C 1
ATOM 2898 O O . GLU A 1 376 ? -23.502 0.193 18.863 1.00 92.69 376 GLU A O 1
ATOM 2903 N N . LYS A 1 377 ? -25.083 -1.149 19.726 1.00 91.50 377 LYS A N 1
ATOM 2904 C CA . LYS A 1 377 ? -26.131 -0.674 18.822 1.00 91.50 377 LYS A CA 1
ATOM 2905 C C . LYS A 1 377 ? -26.414 0.817 19.024 1.00 91.50 377 LYS A C 1
ATOM 2907 O O . LYS A 1 377 ? -26.516 1.549 18.042 1.00 91.50 377 LYS A O 1
ATOM 2912 N N . ALA A 1 378 ? -26.484 1.279 20.273 1.00 91.31 378 ALA A N 1
ATOM 2913 C CA . ALA A 1 378 ? -26.676 2.697 20.581 1.00 91.31 378 ALA A CA 1
ATOM 2914 C C . ALA A 1 378 ? -25.508 3.571 20.086 1.00 91.31 378 ALA A C 1
ATOM 2916 O O . ALA A 1 378 ? -25.731 4.667 19.570 1.00 91.31 378 ALA A O 1
ATOM 2917 N N . LEU A 1 379 ? -24.269 3.077 20.196 1.00 92.06 379 LEU A N 1
ATOM 2918 C CA . LEU A 1 379 ? -23.073 3.712 19.630 1.00 92.06 379 LEU A CA 1
ATOM 2919 C C . LEU A 1 379 ? -23.158 3.812 18.099 1.00 92.06 379 LEU A C 1
ATOM 2921 O O . LEU A 1 379 ? -22.949 4.894 17.543 1.00 92.06 379 LEU A O 1
ATOM 2925 N N . ALA A 1 380 ? -23.534 2.722 17.427 1.00 91.50 380 ALA A N 1
ATOM 2926 C CA . ALA A 1 380 ? -23.682 2.669 15.973 1.00 91.50 380 ALA A CA 1
ATOM 2927 C C . ALA A 1 380 ? -24.758 3.631 15.449 1.00 91.50 380 ALA A C 1
ATOM 2929 O O . ALA A 1 380 ? -24.529 4.337 14.466 1.00 91.50 380 ALA A O 1
ATOM 2930 N N . GLU A 1 381 ? -25.898 3.734 16.138 1.00 90.75 381 GLU A N 1
ATOM 2931 C CA . GLU A 1 381 ? -26.969 4.689 15.805 1.00 90.75 381 GLU A CA 1
ATOM 2932 C C . GLU A 1 381 ? -26.504 6.153 15.868 1.00 90.75 381 GLU A C 1
ATOM 2934 O O . GLU A 1 381 ? -27.048 7.013 15.174 1.00 90.75 381 GLU A O 1
ATOM 2939 N N . LYS A 1 382 ? -25.475 6.444 16.670 1.00 89.69 382 LYS A N 1
ATOM 2940 C CA . LYS A 1 382 ? -24.851 7.769 16.780 1.00 89.69 382 LYS A CA 1
ATOM 2941 C C . LYS A 1 382 ? -23.579 7.931 15.942 1.00 89.69 382 LYS A C 1
ATOM 2943 O O . LYS A 1 382 ? -22.894 8.942 16.074 1.00 89.69 382 LYS A O 1
ATOM 2948 N N . GLY A 1 383 ? -23.284 6.980 15.055 1.00 88.94 383 GLY A N 1
ATOM 2949 C CA . GLY A 1 383 ? -22.170 7.074 14.111 1.00 88.94 383 GLY A CA 1
ATOM 2950 C C . GLY A 1 383 ? -20.810 6.694 14.694 1.00 88.94 383 GLY A C 1
ATOM 2951 O O . GLY A 1 383 ? -19.789 7.124 14.157 1.00 88.94 383 GLY A O 1
ATOM 2952 N N . PHE A 1 384 ? -20.773 5.900 15.765 1.00 92.25 384 PHE A N 1
ATOM 2953 C CA . PHE A 1 384 ? -19.550 5.273 16.266 1.00 92.25 384 PHE A CA 1
ATOM 2954 C C . PHE A 1 384 ? -19.447 3.824 15.790 1.00 92.25 384 PHE A C 1
ATOM 2956 O O . PHE A 1 384 ? -20.446 3.126 15.654 1.00 92.25 384 PHE A O 1
ATOM 2963 N N . THR A 1 385 ? -18.223 3.358 15.587 1.00 90.94 385 THR A N 1
ATOM 2964 C CA . THR A 1 385 ? -17.909 1.966 15.281 1.00 90.94 385 THR A CA 1
ATOM 2965 C C . THR A 1 385 ? -17.108 1.378 16.430 1.00 90.94 385 THR A C 1
ATOM 2967 O O . THR A 1 385 ? -16.116 1.963 16.872 1.00 90.94 385 THR A O 1
ATOM 2970 N N . THR A 1 386 ? -17.524 0.194 16.869 1.00 91.88 386 THR A N 1
ATOM 2971 C CA . THR A 1 386 ? -16.782 -0.636 17.816 1.00 91.88 386 THR A CA 1
ATOM 2972 C C . THR A 1 386 ? -16.007 -1.693 17.036 1.00 91.88 386 THR A C 1
ATOM 2974 O O . THR A 1 386 ? -16.602 -2.524 16.351 1.00 91.88 386 THR A O 1
ATOM 2977 N N . VAL A 1 387 ? -14.680 -1.671 17.134 1.00 91.06 387 VAL A N 1
ATOM 2978 C CA . VAL A 1 387 ? -13.794 -2.705 16.588 1.00 91.06 387 VAL A CA 1
ATOM 2979 C C . VAL A 1 387 ? -13.213 -3.486 17.759 1.00 91.06 387 VAL A C 1
ATOM 2981 O O . VAL A 1 387 ? -12.508 -2.933 18.603 1.00 91.06 387 VAL A O 1
ATOM 2984 N N . LEU A 1 388 ? -13.540 -4.773 17.844 1.00 89.88 388 LEU A N 1
ATOM 2985 C CA . LEU A 1 388 ? -12.984 -5.642 18.877 1.00 89.88 388 LEU A CA 1
ATOM 2986 C C . LEU A 1 388 ? -11.518 -5.937 18.564 1.00 89.88 388 LEU A C 1
ATOM 2988 O O . LEU A 1 388 ? -11.183 -6.295 17.435 1.00 89.88 388 LEU A O 1
ATOM 2992 N N . ASP A 1 389 ? -10.665 -5.822 19.576 1.00 86.38 389 ASP A N 1
ATOM 2993 C CA . ASP A 1 389 ? -9.244 -6.114 19.459 1.00 86.38 389 ASP A CA 1
ATOM 2994 C C . ASP A 1 389 ? -8.840 -7.121 20.544 1.00 86.38 389 ASP A C 1
ATOM 2996 O O . ASP A 1 389 ? -8.760 -6.807 21.735 1.00 86.38 389 ASP A O 1
ATOM 3000 N N . GLY A 1 390 ? -8.687 -8.379 20.127 1.00 83.69 390 GLY A N 1
ATOM 3001 C CA . GLY A 1 390 ? -8.392 -9.496 21.024 1.00 83.69 390 GLY A CA 1
ATOM 3002 C C . GLY A 1 390 ? -9.521 -9.782 22.019 1.00 83.69 390 GLY A C 1
ATOM 3003 O O . GLY A 1 390 ? -10.707 -9.644 21.710 1.00 83.69 390 GLY A O 1
ATOM 3004 N N . ASP A 1 391 ? -9.166 -10.205 23.228 1.00 85.12 391 ASP A N 1
ATOM 3005 C CA . ASP A 1 391 ? -10.069 -10.468 24.357 1.00 85.12 391 ASP A CA 1
ATOM 3006 C C . ASP A 1 391 ? -10.160 -9.292 25.345 1.00 85.12 391 ASP A C 1
ATOM 3008 O O . ASP A 1 391 ? -11.182 -9.132 26.008 1.00 85.12 391 ASP A O 1
ATOM 3012 N N . LYS A 1 392 ? -9.128 -8.442 25.404 1.00 87.69 392 LYS A N 1
ATOM 3013 C CA . LYS A 1 392 ? -8.983 -7.380 26.415 1.00 87.69 392 LYS A CA 1
ATOM 3014 C C . LYS A 1 392 ? -9.342 -5.981 25.945 1.00 87.69 392 LYS A C 1
ATOM 3016 O O . LYS A 1 392 ? -9.630 -5.135 26.792 1.00 87.69 392 LYS A O 1
ATOM 3021 N N . PHE A 1 393 ? -9.325 -5.712 24.641 1.00 91.81 393 PHE A N 1
ATOM 3022 C CA . PHE A 1 393 ? -9.493 -4.358 24.120 1.00 91.81 393 PHE A CA 1
ATOM 3023 C C . PHE A 1 393 ? -10.731 -4.216 23.231 1.00 91.81 393 PHE A C 1
ATOM 3025 O O . PHE A 1 393 ? -11.208 -5.161 22.596 1.00 91.81 393 PHE A O 1
ATOM 3032 N N . ALA A 1 394 ? -11.275 -3.005 23.211 1.00 93.06 394 ALA A N 1
ATOM 3033 C CA . ALA A 1 394 ? -12.254 -2.564 22.229 1.00 93.06 394 ALA A CA 1
ATOM 3034 C C . ALA A 1 394 ? -11.875 -1.156 21.768 1.00 93.06 394 ALA A C 1
ATOM 3036 O O . ALA A 1 394 ? -11.718 -0.247 22.585 1.00 93.06 394 ALA A O 1
ATOM 3037 N N . MET A 1 395 ? -11.722 -0.979 20.462 1.00 93.38 395 MET A N 1
ATOM 3038 C CA . MET A 1 395 ? -11.464 0.311 19.840 1.00 93.38 395 MET A CA 1
ATOM 3039 C C . MET A 1 395 ? -12.791 0.970 19.489 1.00 93.38 395 MET A C 1
ATOM 3041 O O . MET A 1 395 ? -13.602 0.380 18.776 1.00 93.38 395 MET A O 1
ATOM 3045 N N . ILE A 1 396 ? -13.019 2.187 19.979 1.00 93.44 396 ILE A N 1
ATOM 3046 C CA . ILE A 1 396 ? -14.241 2.940 19.686 1.00 93.44 396 ILE A CA 1
ATOM 3047 C C . ILE A 1 396 ? -13.861 4.236 18.991 1.00 93.44 396 ILE A C 1
ATOM 3049 O O . ILE A 1 396 ? -13.235 5.122 19.578 1.00 93.44 396 ILE A O 1
ATOM 3053 N N . VAL A 1 397 ? -14.247 4.327 17.721 1.00 91.88 397 VAL A N 1
ATOM 3054 C CA . VAL A 1 397 ? -13.922 5.440 16.826 1.00 91.88 397 VAL A CA 1
ATOM 3055 C C . VAL A 1 397 ? -15.176 5.918 16.098 1.00 91.88 397 VAL A C 1
ATOM 3057 O O . VAL A 1 397 ? -16.111 5.138 15.916 1.00 91.88 397 VAL A O 1
ATOM 3060 N N . PRO A 1 398 ? -15.240 7.179 15.648 1.00 91.00 398 PRO A N 1
ATOM 3061 C CA . PRO A 1 398 ? -16.276 7.600 14.715 1.00 91.00 398 PRO A CA 1
ATOM 3062 C C . PRO A 1 398 ? -16.249 6.736 13.447 1.00 91.00 398 PRO A C 1
ATOM 3064 O O . PRO A 1 398 ? -15.177 6.376 12.961 1.00 91.00 398 PRO A O 1
ATOM 3067 N N . ALA A 1 399 ? -17.410 6.432 12.870 1.00 87.81 399 ALA A N 1
ATOM 3068 C CA . ALA A 1 399 ? -17.524 5.522 11.729 1.00 87.81 399 ALA A CA 1
ATOM 3069 C C . ALA A 1 399 ? -16.704 5.983 10.508 1.00 87.81 399 ALA A C 1
ATOM 3071 O O . ALA A 1 399 ? -16.132 5.160 9.798 1.00 87.81 399 ALA A O 1
ATOM 3072 N N . TYR A 1 400 ? -16.567 7.299 10.303 1.00 84.94 400 TYR A N 1
ATOM 3073 C CA . TYR A 1 400 ? -15.735 7.880 9.239 1.00 84.94 400 TYR A CA 1
ATOM 3074 C C . TYR A 1 400 ? -14.220 7.715 9.473 1.00 84.94 400 TYR A C 1
ATOM 3076 O O . TYR A 1 400 ? -13.430 7.900 8.552 1.00 84.94 400 TYR A O 1
ATOM 3084 N N . GLN A 1 401 ? -13.813 7.371 10.695 1.00 85.50 401 GLN A N 1
ATOM 3085 C CA . GLN A 1 401 ? -12.437 7.092 11.104 1.00 85.50 401 GLN A CA 1
ATOM 3086 C C . GLN A 1 401 ? -12.172 5.591 11.278 1.00 85.50 401 GLN A C 1
ATOM 3088 O O . GLN A 1 401 ? -11.105 5.226 11.751 1.00 85.50 401 GLN A O 1
ATOM 3093 N N . ALA A 1 402 ? -13.082 4.696 10.874 1.00 82.50 402 ALA A N 1
ATOM 3094 C CA . ALA A 1 402 ? -12.911 3.251 11.066 1.00 82.50 402 ALA A CA 1
ATOM 3095 C C . ALA A 1 402 ? -11.585 2.693 10.502 1.00 82.50 402 ALA A C 1
ATOM 3097 O O . ALA A 1 402 ? -11.054 1.726 11.038 1.00 82.50 402 ALA A O 1
ATOM 3098 N N . SER A 1 403 ? -11.007 3.328 9.476 1.00 81.62 403 SER A N 1
ATOM 3099 C CA . SER A 1 403 ? -9.711 2.948 8.899 1.00 81.62 403 SER A CA 1
ATOM 3100 C C . SER A 1 403 ? -8.514 3.113 9.844 1.00 81.62 403 SER A C 1
ATOM 3102 O O . SER A 1 403 ? -7.502 2.453 9.627 1.00 81.62 403 SER A O 1
ATOM 3104 N N . ILE A 1 404 ? -8.603 3.955 10.884 1.00 77.88 404 ILE A N 1
ATOM 3105 C CA . ILE A 1 404 ? -7.522 4.128 11.875 1.00 77.88 404 ILE A CA 1
ATOM 3106 C C . ILE A 1 404 ? -7.587 3.085 13.002 1.00 77.88 404 ILE A C 1
ATOM 3108 O O . ILE A 1 404 ? -6.614 2.915 13.738 1.00 77.88 404 ILE A O 1
ATOM 3112 N N . ALA A 1 405 ? -8.723 2.394 13.149 1.00 81.88 405 ALA A N 1
ATOM 3113 C CA . ALA A 1 405 ? -8.963 1.378 14.170 1.00 81.88 405 ALA A CA 1
ATOM 3114 C C . ALA A 1 405 ? -8.593 -0.015 13.652 1.00 81.88 405 ALA A C 1
ATOM 3116 O O . ALA A 1 405 ? -9.458 -0.840 13.359 1.00 81.88 405 ALA A O 1
ATOM 3117 N N . VAL A 1 406 ? -7.290 -0.260 13.512 1.00 84.38 406 VAL A N 1
ATOM 3118 C CA . VAL A 1 406 ? -6.769 -1.552 13.053 1.00 84.38 406 VAL A CA 1
ATOM 3119 C C . VAL A 1 406 ? -6.353 -2.402 14.265 1.00 84.38 406 VAL A C 1
ATOM 3121 O O . VAL A 1 406 ? -5.425 -2.006 14.979 1.00 84.38 406 VAL A O 1
ATOM 3124 N N . PRO A 1 407 ? -7.007 -3.553 14.515 1.00 83.19 407 PRO A N 1
ATOM 3125 C CA . PRO A 1 407 ? -6.723 -4.400 15.670 1.00 83.19 407 PRO A CA 1
ATOM 3126 C C . PRO A 1 407 ? -5.390 -5.133 15.492 1.00 83.19 407 PRO A C 1
ATOM 3128 O O . PRO A 1 407 ? -5.185 -5.812 14.487 1.00 83.19 407 PRO A O 1
ATOM 3131 N N . HIS A 1 408 ? -4.493 -5.011 16.471 1.00 82.44 408 HIS A N 1
ATOM 3132 C CA . HIS A 1 408 ? -3.174 -5.660 16.447 1.00 82.44 408 HIS A CA 1
ATOM 3133 C C . HIS A 1 408 ? -2.817 -6.331 17.781 1.00 82.44 408 HIS A C 1
ATOM 3135 O O . HIS A 1 408 ? -1.704 -6.834 17.938 1.00 82.44 408 HIS A O 1
ATOM 3141 N N . SER A 1 409 ? -3.741 -6.402 18.746 1.00 74.25 409 SER A N 1
ATOM 3142 C CA . SER A 1 409 ? -3.461 -7.037 20.041 1.00 74.25 409 SER A CA 1
ATOM 3143 C C . SER A 1 409 ? -3.098 -8.522 19.915 1.00 74.25 409 SER A C 1
ATOM 3145 O O . SER A 1 409 ? -2.315 -9.035 20.709 1.00 74.25 409 SER A O 1
ATOM 3147 N N . ALA A 1 410 ? -3.596 -9.208 18.880 1.00 69.06 410 ALA A N 1
ATOM 3148 C CA . ALA A 1 410 ? -3.256 -10.602 18.595 1.00 69.06 410 ALA A CA 1
ATOM 3149 C C . ALA A 1 410 ? -1.791 -10.797 18.150 1.00 69.06 410 ALA A C 1
ATOM 3151 O O . ALA A 1 410 ? -1.252 -11.896 18.275 1.00 69.06 410 ALA A O 1
ATOM 3152 N N . GLU A 1 411 ? -1.140 -9.747 17.637 1.00 68.06 411 GLU A N 1
ATOM 3153 C CA . GLU A 1 411 ? 0.270 -9.765 17.225 1.00 68.06 411 GLU A CA 1
ATOM 3154 C C . GLU A 1 411 ? 1.228 -9.469 18.382 1.00 68.06 411 GLU A C 1
ATOM 3156 O O . GLU A 1 411 ? 2.445 -9.653 18.243 1.00 68.06 411 GLU A O 1
ATOM 3161 N N . ILE A 1 412 ? 0.698 -9.045 19.539 1.00 63.91 412 ILE A N 1
ATOM 3162 C CA . ILE A 1 412 ? 1.464 -8.954 20.778 1.00 63.91 412 ILE A CA 1
ATOM 3163 C C . ILE A 1 412 ? 1.946 -10.368 21.077 1.00 63.91 412 ILE A C 1
ATOM 3165 O O . ILE A 1 412 ? 1.190 -11.228 21.528 1.00 63.91 412 ILE A O 1
ATOM 3169 N N . LYS A 1 413 ? 3.220 -10.632 20.780 1.00 54.06 413 LYS A N 1
ATOM 3170 C CA . LYS A 1 413 ? 3.846 -11.915 21.080 1.00 54.06 413 LYS A CA 1
ATOM 3171 C C . LYS A 1 413 ? 3.602 -12.216 22.557 1.00 54.06 413 LYS A C 1
ATOM 3173 O O . LYS A 1 413 ? 4.178 -11.571 23.423 1.00 54.06 413 LYS A O 1
ATOM 3178 N N . THR A 1 414 ? 2.822 -13.257 22.832 1.00 46.00 414 THR A N 1
ATOM 3179 C CA . THR A 1 414 ? 2.775 -13.929 24.141 1.00 46.00 414 THR A CA 1
ATOM 3180 C C . THR A 1 414 ? 4.096 -14.636 24.464 1.00 46.00 414 THR A C 1
ATOM 3182 O O . THR A 1 414 ? 4.244 -15.245 25.516 1.00 46.00 414 THR A O 1
ATOM 3185 N N . SER A 1 415 ? 5.074 -14.582 23.553 1.00 34.88 415 SER A N 1
ATOM 3186 C CA . SER A 1 415 ? 6.450 -14.978 23.822 1.00 34.88 415 SER A CA 1
ATOM 3187 C C . SER A 1 415 ? 7.184 -13.836 24.523 1.00 34.88 415 SER A C 1
ATOM 3189 O O . SER A 1 415 ? 7.153 -12.715 24.002 1.00 34.88 415 SER A O 1
ATOM 3191 N N . PRO A 1 416 ? 7.887 -14.110 25.637 1.00 36.19 416 PRO A N 1
ATOM 3192 C CA . PRO A 1 416 ? 8.616 -13.089 26.364 1.00 36.19 416 PRO A CA 1
ATOM 3193 C C . PRO A 1 416 ? 9.589 -12.402 25.402 1.00 36.19 416 PRO A C 1
ATOM 3195 O O . PRO A 1 416 ? 10.115 -13.046 24.480 1.00 36.19 416 PRO A O 1
ATOM 3198 N N . PRO A 1 417 ? 9.808 -11.090 25.555 1.00 37.41 417 PRO A N 1
ATOM 3199 C CA . PRO A 1 417 ? 10.697 -10.365 24.672 1.00 37.41 417 PRO A CA 1
ATOM 3200 C C . PRO A 1 417 ? 12.051 -11.074 24.526 1.00 37.41 417 PRO A C 1
ATOM 3202 O O . PRO A 1 417 ? 12.635 -11.530 25.507 1.00 37.41 417 PRO A O 1
ATOM 3205 N N . ARG A 1 418 ? 12.612 -11.089 23.308 1.00 35.78 418 ARG A N 1
ATOM 3206 C CA . ARG A 1 418 ? 14.062 -11.266 23.103 1.00 35.78 418 ARG A CA 1
ATOM 3207 C C . ARG A 1 418 ? 14.787 -10.007 23.603 1.00 35.78 418 ARG A C 1
ATOM 3209 O O . ARG A 1 418 ? 15.411 -9.298 22.828 1.00 35.78 418 ARG A O 1
ATOM 3216 N N . TRP A 1 419 ? 14.662 -9.703 24.886 1.00 39.09 419 TRP A N 1
ATOM 3217 C CA . TRP A 1 419 ? 15.436 -8.681 25.575 1.00 39.09 419 TRP A CA 1
ATOM 3218 C C . TRP A 1 419 ? 15.943 -9.338 26.863 1.00 39.09 419 TRP A C 1
ATOM 3220 O O . TRP A 1 419 ? 15.124 -9.784 27.670 1.00 39.09 419 TRP A O 1
ATOM 3230 N N . PRO A 1 420 ? 17.265 -9.493 27.052 1.00 30.06 420 PRO A N 1
ATOM 3231 C CA . PRO A 1 420 ? 17.787 -10.113 28.260 1.00 30.06 420 PRO A CA 1
ATOM 3232 C C . PRO A 1 420 ? 17.469 -9.210 29.457 1.00 30.06 420 PRO A C 1
ATOM 3234 O O . PRO A 1 420 ? 17.869 -8.049 29.461 1.00 30.06 420 PRO A O 1
ATOM 3237 N N . GLY A 1 421 ? 16.771 -9.736 30.469 1.00 40.94 421 GLY A N 1
ATOM 3238 C CA . GLY A 1 421 ? 16.696 -9.103 31.794 1.00 40.94 421 GLY A CA 1
ATOM 3239 C C . GLY A 1 421 ? 15.325 -8.651 32.307 1.00 40.94 421 GLY A C 1
ATOM 3240 O O . GLY A 1 421 ? 15.282 -7.995 33.341 1.00 40.94 421 GLY A O 1
ATOM 3241 N N . LEU A 1 422 ? 14.208 -9.001 31.664 1.00 39.00 422 LEU A N 1
ATOM 3242 C CA . LEU A 1 422 ? 12.873 -8.721 32.209 1.00 39.00 422 LEU A CA 1
ATOM 3243 C C . LEU A 1 422 ? 12.169 -10.016 32.615 1.00 39.00 422 LEU A C 1
ATOM 3245 O O . LEU A 1 422 ? 11.512 -10.664 31.807 1.00 39.00 422 LEU A O 1
ATOM 3249 N N . GLU A 1 423 ? 12.312 -10.379 33.889 1.00 41.44 423 GLU A N 1
ATOM 3250 C CA . GLU A 1 423 ? 11.362 -11.277 34.543 1.00 41.44 423 GLU A CA 1
ATOM 3251 C C . GLU A 1 423 ? 9.970 -10.625 34.479 1.00 41.44 423 GLU A C 1
ATOM 3253 O O . GLU A 1 423 ? 9.779 -9.508 34.967 1.00 41.44 423 GLU A O 1
ATOM 3258 N N . GLU A 1 424 ? 9.000 -11.305 33.863 1.00 49.44 424 GLU A N 1
ATOM 3259 C CA . GLU A 1 424 ? 7.583 -10.936 33.895 1.00 49.44 424 GLU A CA 1
ATOM 3260 C C . GLU A 1 424 ? 7.084 -10.943 35.346 1.00 49.44 424 GLU A C 1
ATOM 3262 O O . GLU A 1 424 ? 6.655 -11.966 35.878 1.00 49.44 424 GLU A O 1
ATOM 3267 N N . ARG A 1 425 ? 7.150 -9.797 36.026 1.00 46.38 425 ARG A N 1
ATOM 3268 C CA . ARG A 1 425 ? 6.509 -9.619 37.330 1.00 46.38 425 ARG A CA 1
ATOM 3269 C C . ARG A 1 425 ? 5.200 -8.862 37.168 1.00 46.38 425 ARG A C 1
ATOM 3271 O O . ARG A 1 425 ? 5.214 -7.665 36.915 1.00 46.38 425 ARG A O 1
ATOM 3278 N N . GLY A 1 426 ? 4.103 -9.586 37.393 1.00 62.31 426 GLY A N 1
ATOM 3279 C CA . GLY A 1 426 ? 2.770 -9.060 37.691 1.00 62.31 426 GLY A CA 1
ATOM 3280 C C . GLY A 1 426 ? 1.986 -8.527 36.491 1.00 62.31 426 GLY A C 1
ATOM 3281 O O . GLY A 1 426 ? 2.472 -7.717 35.709 1.00 62.31 426 GLY A O 1
ATOM 3282 N N . GLN A 1 427 ? 0.731 -8.960 36.365 1.00 75.62 427 GLN A N 1
ATOM 3283 C CA . GLN A 1 427 ? -0.256 -8.205 35.593 1.00 75.62 427 GLN A CA 1
ATOM 3284 C C . GLN A 1 427 ? -0.606 -6.940 36.374 1.00 75.62 427 GLN A C 1
ATOM 3286 O O . GLN A 1 427 ? -0.787 -7.012 37.587 1.00 75.62 427 GLN A O 1
ATOM 3291 N N . VAL A 1 428 ? -0.737 -5.818 35.675 1.00 81.12 428 VAL A N 1
ATOM 3292 C CA . VAL A 1 428 ? -1.329 -4.586 36.189 1.00 81.12 428 VAL A CA 1
ATOM 3293 C C . VAL A 1 428 ? -2.808 -4.865 36.488 1.00 81.12 428 VAL A C 1
ATOM 3295 O O . VAL A 1 428 ? -3.555 -5.177 35.554 1.00 81.12 428 VAL A O 1
ATOM 3298 N N . PRO A 1 429 ? -3.244 -4.800 37.758 1.00 83.62 429 PRO A N 1
ATOM 3299 C CA . PRO A 1 429 ? -4.629 -4.977 38.178 1.00 83.62 429 PRO A CA 1
ATOM 3300 C C . PRO A 1 429 ? -5.618 -4.070 37.450 1.00 83.62 429 PRO A C 1
ATOM 3302 O O . PRO A 1 429 ? -5.291 -2.979 36.984 1.00 83.62 429 PRO A O 1
ATOM 3305 N N . THR A 1 430 ? -6.871 -4.515 37.396 1.00 84.62 430 THR A N 1
ATOM 3306 C CA . THR A 1 430 ? -7.974 -3.745 36.807 1.00 84.62 430 THR A CA 1
ATOM 3307 C C . THR A 1 430 ? -8.128 -2.389 37.496 1.00 84.62 430 THR A C 1
ATOM 3309 O O . THR A 1 430 ? -8.198 -2.316 38.720 1.00 84.62 430 THR A O 1
ATOM 3312 N N . GLY A 1 431 ? -8.210 -1.318 36.708 1.00 83.44 431 GLY A N 1
ATOM 3313 C CA . GLY A 1 431 ? -8.411 0.050 37.175 1.00 83.44 431 GLY A CA 1
ATOM 3314 C C . GLY A 1 431 ? -7.180 0.738 37.766 1.00 83.44 431 GLY A C 1
ATOM 3315 O O . GLY A 1 431 ? -7.289 1.917 38.098 1.00 83.44 431 GLY A O 1
ATOM 3316 N N . GLU A 1 432 ? -6.039 0.052 37.890 1.00 85.12 432 GLU A N 1
ATOM 3317 C CA . GLU A 1 432 ? -4.803 0.646 38.415 1.00 85.12 432 GLU A CA 1
ATOM 3318 C C . GLU A 1 432 ? -4.245 1.726 37.480 1.00 85.12 432 GLU A C 1
ATOM 3320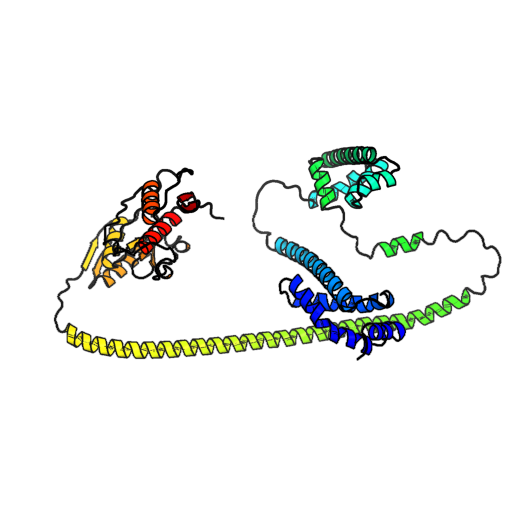 O O . GLU A 1 432 ? -3.773 2.767 37.937 1.00 85.12 432 GLU A O 1
ATOM 3325 N N . VAL A 1 433 ? -4.369 1.529 36.165 1.00 86.81 433 VAL A N 1
ATOM 3326 C CA . VAL A 1 433 ? -4.032 2.556 35.179 1.00 86.81 433 VAL A CA 1
ATOM 3327 C C . VAL A 1 433 ? -5.295 3.331 34.845 1.00 86.81 433 VAL A C 1
ATOM 3329 O O . VAL A 1 433 ? -6.203 2.829 34.178 1.00 86.81 433 VAL A O 1
ATOM 3332 N N . ASN A 1 434 ? -5.327 4.583 35.293 1.00 89.94 434 ASN A N 1
ATOM 3333 C CA . ASN A 1 434 ? -6.410 5.513 35.023 1.00 89.94 434 ASN A CA 1
ATOM 3334 C C . ASN A 1 434 ? -5.848 6.890 34.655 1.00 89.94 434 ASN A C 1
ATOM 3336 O O . ASN A 1 434 ? -5.317 7.613 35.497 1.00 89.94 434 ASN A O 1
ATOM 3340 N N . PHE A 1 435 ? -6.001 7.254 33.389 1.00 90.75 435 PHE A N 1
ATOM 3341 C CA . PHE A 1 435 ? -5.696 8.563 32.838 1.00 90.75 435 PHE A CA 1
ATOM 3342 C C . PHE A 1 435 ? -7.014 9.280 32.542 1.00 90.75 435 PHE A C 1
ATOM 3344 O O . PHE A 1 435 ? -7.532 9.155 31.433 1.00 90.75 435 PHE A O 1
ATOM 3351 N N . PRO A 1 436 ? -7.594 10.018 33.502 1.00 86.94 436 PRO A N 1
ATOM 3352 C CA . PRO A 1 436 ? -8.743 10.870 33.236 1.00 86.94 436 PRO A CA 1
ATOM 3353 C C . PRO A 1 436 ? -8.245 12.145 32.548 1.00 86.94 436 PRO A C 1
ATOM 3355 O O . PRO A 1 436 ? -7.914 13.122 33.212 1.00 86.94 436 PRO A O 1
ATOM 3358 N N . ALA A 1 437 ? -8.139 12.111 31.218 1.00 87.12 437 ALA A N 1
ATOM 3359 C CA . ALA A 1 437 ? -7.603 13.214 30.419 1.00 87.12 437 ALA A CA 1
ATOM 3360 C C . ALA A 1 437 ? -6.200 13.670 30.886 1.00 87.12 437 ALA A C 1
ATOM 3362 O O . ALA A 1 437 ? -5.979 14.831 31.219 1.00 87.12 437 ALA A O 1
ATOM 3363 N N . ALA A 1 438 ? -5.238 12.743 30.926 1.00 89.25 438 ALA A N 1
ATOM 3364 C CA . ALA A 1 438 ? -3.855 13.047 31.288 1.00 89.25 438 ALA A CA 1
ATOM 3365 C C . ALA A 1 438 ? -3.099 13.694 30.120 1.00 89.25 438 ALA A C 1
ATOM 3367 O O . ALA A 1 438 ? -3.270 13.294 28.970 1.00 89.25 438 ALA A O 1
ATOM 3368 N N . PHE A 1 439 ? -2.215 14.646 30.413 1.00 89.56 439 PHE A N 1
ATOM 3369 C CA . PHE A 1 439 ? -1.322 15.235 29.414 1.00 89.56 439 PHE A CA 1
ATOM 3370 C C . PHE A 1 439 ? -0.408 14.181 28.776 1.00 89.56 439 PHE A C 1
ATOM 3372 O O . PHE A 1 439 ? 0.135 13.314 29.472 1.00 89.56 439 PHE A O 1
ATOM 3379 N N . VAL A 1 440 ? -0.200 14.275 27.459 1.00 89.50 440 VAL A N 1
ATOM 3380 C CA . VAL A 1 440 ? 0.697 13.381 26.701 1.00 89.50 440 VAL A CA 1
ATOM 3381 C C . VAL A 1 440 ? 2.099 13.335 27.317 1.00 89.50 440 VAL A C 1
ATOM 3383 O O . VAL A 1 440 ? 2.726 12.278 27.360 1.00 89.50 440 VAL A O 1
ATOM 3386 N N . GLU A 1 441 ? 2.602 14.452 27.835 1.00 87.50 441 GLU A N 1
ATOM 3387 C CA . GLU A 1 441 ? 3.912 14.546 28.484 1.00 87.50 441 GLU A CA 1
ATOM 3388 C C . GLU A 1 441 ? 4.005 13.665 29.734 1.00 87.50 441 GLU A C 1
ATOM 3390 O O . GLU A 1 441 ? 5.068 13.132 30.049 1.00 87.50 441 GLU A O 1
ATOM 3395 N N . THR A 1 442 ? 2.898 13.489 30.454 1.00 89.06 442 THR A N 1
ATOM 3396 C CA . THR A 1 442 ? 2.828 12.576 31.600 1.00 89.06 442 THR A CA 1
ATOM 3397 C C . THR A 1 442 ? 2.777 11.130 31.120 1.00 89.06 442 THR A C 1
ATOM 3399 O O . THR A 1 442 ? 3.512 10.287 31.629 1.00 89.06 442 THR A O 1
ATOM 3402 N N . VAL A 1 443 ? 1.970 10.842 30.096 1.00 89.75 443 VAL A N 1
ATOM 3403 C CA . VAL A 1 443 ? 1.831 9.482 29.548 1.00 89.75 443 VAL A CA 1
ATOM 3404 C C . VAL A 1 443 ? 3.139 8.983 28.928 1.00 89.75 443 VAL A C 1
ATOM 3406 O O . VAL A 1 443 ? 3.520 7.837 29.140 1.00 89.75 443 VAL A O 1
ATOM 3409 N N . THR A 1 444 ? 3.878 9.840 28.222 1.00 88.94 444 THR A N 1
ATOM 3410 C CA . THR A 1 444 ? 5.179 9.495 27.617 1.00 88.94 444 THR A CA 1
ATOM 3411 C C . THR A 1 444 ? 6.273 9.252 28.659 1.00 88.94 444 THR A C 1
ATOM 3413 O O . THR A 1 444 ? 7.129 8.394 28.445 1.00 88.94 444 THR A O 1
ATOM 3416 N N . LYS A 1 445 ? 6.231 9.931 29.815 1.00 88.31 445 LYS A N 1
ATOM 3417 C CA . LYS A 1 445 ? 7.104 9.612 30.960 1.00 88.31 445 LYS A CA 1
ATOM 3418 C C . LYS A 1 445 ? 6.806 8.226 31.520 1.00 88.31 445 LYS A C 1
ATOM 3420 O O . LYS A 1 445 ? 7.727 7.429 31.655 1.00 88.31 445 LYS A O 1
ATOM 3425 N N . ILE A 1 446 ? 5.529 7.919 31.759 1.00 87.62 446 ILE A N 1
ATOM 3426 C CA . ILE A 1 446 ? 5.101 6.596 32.240 1.00 87.62 446 ILE A CA 1
ATOM 3427 C C . ILE A 1 446 ? 5.494 5.511 31.230 1.00 87.62 446 ILE A C 1
ATOM 3429 O O . ILE A 1 446 ? 6.008 4.466 31.610 1.00 87.62 446 ILE A O 1
ATOM 3433 N N . TYR A 1 447 ? 5.324 5.772 29.932 1.00 88.44 447 TYR A N 1
ATOM 3434 C CA . TYR A 1 447 ? 5.769 4.874 28.869 1.00 88.44 447 TYR A CA 1
ATOM 3435 C C . TYR A 1 447 ? 7.279 4.599 28.938 1.00 88.44 447 TYR A C 1
ATOM 3437 O O . TYR A 1 447 ? 7.695 3.442 28.901 1.00 88.44 447 TYR A O 1
ATOM 3445 N N . ALA A 1 448 ? 8.103 5.644 29.076 1.00 87.31 448 ALA A N 1
ATOM 3446 C CA . ALA A 1 448 ? 9.556 5.523 29.188 1.00 87.31 448 ALA A CA 1
ATOM 3447 C C . ALA A 1 448 ? 9.980 4.735 30.445 1.00 87.31 448 ALA A C 1
ATOM 3449 O O . ALA A 1 448 ? 10.864 3.880 30.370 1.00 87.31 448 ALA A O 1
ATOM 3450 N N . GLU A 1 449 ? 9.301 4.958 31.574 1.00 86.31 449 GLU A N 1
ATOM 3451 C CA . GLU A 1 449 ? 9.490 4.189 32.810 1.00 86.31 449 GLU A CA 1
ATOM 3452 C C . GLU A 1 449 ? 9.115 2.716 32.633 1.00 86.31 449 GLU A C 1
ATOM 3454 O O . GLU A 1 449 ? 9.881 1.839 33.043 1.00 86.31 449 GLU A O 1
ATOM 3459 N N . LEU A 1 450 ? 7.990 2.431 31.963 1.00 85.19 450 LEU A N 1
ATOM 3460 C CA . LEU A 1 450 ? 7.575 1.068 31.642 1.00 85.19 450 LEU A CA 1
ATOM 3461 C C . LEU A 1 450 ? 8.670 0.368 30.839 1.00 85.19 450 LEU A C 1
ATOM 3463 O O . LEU A 1 450 ? 9.099 -0.712 31.219 1.00 85.19 450 LEU A O 1
ATOM 3467 N N . ILE A 1 451 ? 9.213 0.965 29.787 1.00 84.00 451 ILE A N 1
ATOM 3468 C CA . ILE A 1 451 ? 10.275 0.317 28.994 1.00 84.00 451 ILE A CA 1
ATOM 3469 C C . ILE A 1 451 ? 11.685 0.432 29.608 1.00 84.00 451 ILE A C 1
ATOM 3471 O O . ILE A 1 451 ? 12.642 -0.021 28.984 1.00 84.00 451 ILE A O 1
ATOM 3475 N N . HIS A 1 452 ? 11.821 1.003 30.811 1.00 83.69 452 HIS A N 1
ATOM 3476 C CA . HIS A 1 452 ? 13.090 1.262 31.507 1.00 83.69 452 HIS A CA 1
ATOM 3477 C C . HIS A 1 452 ? 14.103 2.084 30.693 1.00 83.69 452 HIS A C 1
ATOM 3479 O O . HIS A 1 452 ? 15.296 1.785 30.685 1.00 83.69 452 HIS A O 1
ATOM 3485 N N . ARG A 1 453 ? 13.639 3.135 30.011 1.00 85.88 453 ARG A N 1
ATOM 3486 C CA . ARG A 1 453 ? 14.490 4.042 29.225 1.00 85.88 453 ARG A CA 1
ATOM 3487 C C . ARG A 1 453 ? 14.336 5.487 29.671 1.00 85.88 453 ARG A C 1
ATOM 3489 O O . ARG A 1 453 ? 13.309 5.887 30.211 1.00 85.88 453 ARG A O 1
ATOM 3496 N N . LYS A 1 454 ? 15.364 6.297 29.424 1.00 87.00 454 LYS A N 1
ATOM 3497 C CA . LYS A 1 454 ? 15.320 7.738 29.706 1.00 87.00 454 LYS A CA 1
ATOM 3498 C C . LYS A 1 454 ? 14.537 8.467 28.616 1.00 87.00 454 LYS A C 1
ATOM 3500 O O . LYS A 1 454 ? 14.821 8.294 27.433 1.00 87.00 454 LYS A O 1
ATOM 3505 N N . LEU A 1 455 ? 13.579 9.304 29.014 1.00 85.94 455 LEU A N 1
ATOM 3506 C CA . LEU A 1 455 ? 12.864 10.179 28.087 1.00 85.94 455 LEU A CA 1
ATOM 3507 C C . LEU A 1 455 ? 13.725 11.403 27.752 1.00 85.94 455 LEU A C 1
ATOM 3509 O O . LEU A 1 455 ? 14.096 12.181 28.632 1.00 85.94 455 LEU A O 1
ATOM 3513 N N . ILE A 1 456 ? 14.019 11.576 26.469 1.00 83.88 456 ILE A N 1
ATOM 3514 C CA . ILE A 1 456 ? 14.732 12.719 25.912 1.00 83.88 456 ILE A CA 1
ATOM 3515 C C . ILE A 1 456 ? 13.692 13.725 25.407 1.00 83.88 456 ILE A C 1
ATOM 3517 O O . ILE A 1 456 ? 13.039 13.508 24.390 1.00 83.88 456 ILE A O 1
ATOM 3521 N N . SER A 1 457 ? 13.546 14.848 26.108 1.00 66.31 457 SER A N 1
ATOM 3522 C CA . SER A 1 457 ? 12.602 15.914 25.746 1.00 66.31 457 SER A CA 1
ATOM 3523 C C . SER A 1 457 ? 13.289 16.992 24.897 1.00 66.31 457 SER A C 1
ATOM 3525 O O . SER A 1 457 ? 13.660 18.033 25.433 1.00 66.31 457 SER A O 1
ATOM 3527 N N . HIS A 1 458 ? 13.525 16.743 23.603 1.00 55.09 458 HIS A N 1
ATOM 3528 C CA . HIS A 1 458 ? 14.109 17.756 22.696 1.00 55.09 458 HIS A CA 1
ATOM 3529 C C . HIS A 1 458 ? 13.076 18.427 21.775 1.00 55.09 458 HIS A C 1
ATOM 3531 O O . HIS A 1 458 ? 13.220 19.615 21.492 1.00 55.09 458 HIS A O 1
ATOM 3537 N N . ASP A 1 459 ? 12.003 17.729 21.388 1.00 57.50 459 ASP A N 1
ATOM 3538 C CA . ASP A 1 459 ? 10.927 18.302 20.571 1.00 57.50 459 ASP A CA 1
ATOM 3539 C C . ASP A 1 459 ? 9.753 18.760 21.438 1.00 57.50 459 ASP A C 1
ATOM 3541 O O . ASP A 1 459 ? 9.290 18.039 22.326 1.00 57.50 459 ASP A O 1
ATOM 3545 N N . ARG A 1 460 ? 9.248 19.973 21.183 1.00 64.31 460 ARG A N 1
ATOM 3546 C CA . ARG A 1 460 ? 8.008 20.445 21.810 1.00 64.31 460 ARG A CA 1
ATOM 3547 C C . ARG A 1 460 ? 6.848 19.644 21.228 1.00 64.31 460 ARG A C 1
ATOM 3549 O O . ARG A 1 460 ? 6.371 19.953 20.138 1.00 64.31 460 ARG A O 1
ATOM 3556 N N . LEU A 1 461 ? 6.397 18.630 21.966 1.00 75.19 461 LEU A N 1
ATOM 3557 C CA . LEU A 1 461 ? 5.082 18.038 21.743 1.00 75.19 461 LEU A CA 1
ATOM 3558 C C . LEU A 1 461 ? 4.027 19.163 21.714 1.00 75.19 461 LEU A C 1
ATOM 3560 O O . LEU A 1 461 ? 4.186 20.161 22.428 1.00 75.19 461 LEU A O 1
ATOM 3564 N N . PRO A 1 462 ? 2.973 19.046 20.888 1.00 75.69 462 PRO A N 1
ATOM 3565 C CA . PRO A 1 462 ? 1.924 20.050 20.843 1.00 75.69 462 PRO A CA 1
ATOM 3566 C C . PRO A 1 462 ? 1.311 20.216 22.241 1.00 75.69 462 PRO A C 1
ATOM 3568 O O . PRO A 1 462 ? 0.870 19.224 22.828 1.00 75.69 462 PRO A O 1
ATOM 3571 N N . PRO A 1 463 ? 1.290 21.440 22.797 1.00 73.81 463 PRO A N 1
ATOM 3572 C CA . PRO A 1 463 ? 0.789 21.649 24.144 1.00 73.81 463 PRO A CA 1
ATOM 3573 C C . PRO A 1 463 ? -0.714 21.363 24.200 1.00 73.81 463 PRO A C 1
ATOM 3575 O O . PRO A 1 463 ? -1.463 21.734 23.297 1.00 73.81 463 PRO A O 1
ATOM 3578 N N . GLY A 1 464 ? -1.164 20.743 25.292 1.00 78.06 464 GLY A N 1
ATOM 3579 C CA . GLY A 1 464 ? -2.590 20.537 25.564 1.00 78.06 464 GLY A CA 1
ATOM 3580 C C . GLY A 1 464 ? -3.207 19.282 24.944 1.00 78.06 464 GLY A C 1
ATOM 3581 O O . GLY A 1 464 ? -4.424 19.122 25.016 1.00 78.06 464 GLY A O 1
ATOM 3582 N N . LEU A 1 465 ? -2.407 18.378 24.371 1.00 86.00 465 LEU A N 1
ATOM 3583 C CA . LEU A 1 465 ? -2.894 17.052 23.994 1.00 86.00 465 LEU A CA 1
ATOM 3584 C C . LEU A 1 465 ? -3.152 16.210 25.249 1.00 86.00 465 LEU A C 1
ATOM 3586 O O . LEU A 1 465 ? -2.293 16.077 26.124 1.00 86.00 465 LEU A O 1
ATOM 3590 N N . LEU A 1 466 ? -4.347 15.629 25.319 1.00 89.25 466 LEU A N 1
ATOM 3591 C CA . LEU A 1 466 ? -4.804 14.813 26.440 1.00 89.25 466 LEU A CA 1
ATOM 3592 C C . LEU A 1 466 ? -5.012 13.376 25.968 1.00 89.25 466 LEU A C 1
ATOM 3594 O O . LEU A 1 466 ? -5.367 13.140 24.817 1.00 89.25 466 LEU A O 1
ATOM 3598 N N . ILE A 1 467 ? -4.832 12.413 26.861 1.00 89.81 467 ILE A N 1
ATOM 3599 C CA . ILE A 1 467 ? -5.113 10.996 26.645 1.00 89.81 467 ILE A CA 1
ATOM 3600 C C . ILE A 1 467 ? -6.085 10.552 27.725 1.00 89.81 467 ILE A C 1
ATOM 3602 O O . ILE A 1 467 ? -5.888 10.831 28.908 1.00 89.81 467 ILE A O 1
ATOM 3606 N N . THR A 1 468 ? -7.140 9.849 27.313 1.00 90.19 468 THR A N 1
ATOM 3607 C CA . THR A 1 468 ? -8.050 9.190 28.248 1.00 90.19 468 THR A CA 1
ATOM 3608 C C . THR A 1 468 ? -7.943 7.685 28.114 1.00 90.19 468 THR A C 1
ATOM 3610 O O . THR A 1 468 ? -8.168 7.152 27.031 1.00 90.19 468 THR A O 1
ATOM 3613 N N . PHE A 1 469 ? -7.628 7.002 29.209 1.00 92.88 469 PHE A N 1
ATOM 3614 C CA . PHE A 1 469 ? -7.528 5.548 29.228 1.00 92.88 469 PHE A CA 1
ATOM 3615 C C . PHE A 1 469 ? -7.756 5.006 30.629 1.00 92.88 469 PHE A C 1
ATOM 3617 O O . PHE A 1 469 ? -7.233 5.545 31.600 1.00 92.88 469 PHE A O 1
ATOM 3624 N N . ARG A 1 470 ? -8.508 3.914 30.724 1.00 91.31 470 ARG A N 1
ATOM 3625 C CA . ARG A 1 470 ? -8.690 3.165 31.961 1.00 91.31 470 ARG A CA 1
ATOM 3626 C C . ARG A 1 470 ? -8.720 1.686 31.632 1.00 91.31 470 ARG A C 1
ATOM 3628 O O . ARG A 1 470 ? -9.506 1.269 30.779 1.00 91.31 470 ARG A O 1
ATOM 3635 N N . ASN A 1 471 ? -7.898 0.893 32.308 1.00 91.38 471 ASN A N 1
ATOM 3636 C CA . ASN A 1 471 ? -7.917 -0.546 32.097 1.00 91.38 471 ASN A CA 1
ATOM 3637 C C . ASN A 1 471 ? -9.084 -1.193 32.865 1.00 91.38 471 ASN A C 1
ATOM 3639 O O . ASN A 1 471 ? -9.248 -0.976 34.064 1.00 91.38 471 ASN A O 1
ATOM 3643 N N . GLN A 1 472 ? -9.893 -1.992 32.172 1.00 89.50 472 GLN A N 1
ATOM 3644 C CA . GLN A 1 472 ? -11.013 -2.759 32.748 1.00 89.50 472 GLN A CA 1
ATOM 3645 C C . GLN A 1 472 ? -10.699 -4.249 32.896 1.00 89.50 472 GLN A C 1
ATOM 3647 O O . GLN A 1 472 ? -11.478 -5.009 33.463 1.00 89.50 472 GLN A O 1
ATOM 3652 N N . THR A 1 473 ? -9.542 -4.655 32.390 1.00 86.31 473 THR A N 1
ATOM 3653 C CA . THR A 1 473 ? -9.002 -6.003 32.504 1.00 86.31 473 THR A CA 1
ATOM 3654 C C . THR A 1 473 ? -7.590 -5.924 33.075 1.00 86.31 473 THR A C 1
ATOM 3656 O O . THR A 1 473 ? -6.910 -4.907 32.881 1.00 86.31 473 THR A O 1
ATOM 3659 N N . PRO A 1 474 ? -7.101 -6.982 33.741 1.00 86.69 474 PRO A N 1
ATOM 3660 C CA . PRO A 1 474 ? -5.692 -7.080 34.079 1.00 86.69 474 PRO A CA 1
ATOM 3661 C C . PRO A 1 474 ? -4.838 -7.045 32.806 1.00 86.69 474 PRO A C 1
ATOM 3663 O O . PRO A 1 474 ? -5.113 -7.789 31.858 1.00 86.69 474 PRO A O 1
ATOM 3666 N N . LEU A 1 475 ? -3.824 -6.180 32.772 1.00 86.62 475 LEU A N 1
ATOM 3667 C CA . LEU A 1 475 ? -2.952 -6.008 31.607 1.00 86.62 475 LEU A CA 1
ATOM 3668 C C . LEU A 1 475 ? -1.529 -6.445 31.929 1.00 86.62 475 LEU A C 1
ATOM 3670 O O . LEU A 1 475 ? -0.971 -6.082 32.961 1.00 86.62 475 LEU A O 1
ATOM 3674 N N . THR A 1 476 ? -0.903 -7.200 31.035 1.00 86.88 476 THR A N 1
ATOM 3675 C CA . THR A 1 476 ? 0.548 -7.390 31.088 1.00 86.88 476 THR A CA 1
ATOM 3676 C C . THR A 1 476 ? 1.257 -6.089 30.725 1.00 86.88 476 THR A C 1
ATOM 3678 O O . THR A 1 476 ? 0.687 -5.183 30.115 1.00 86.88 476 THR A O 1
ATOM 3681 N N . LYS A 1 477 ? 2.545 -6.004 31.053 1.00 84.06 477 LYS A N 1
ATOM 3682 C CA . LYS A 1 477 ? 3.388 -4.875 30.656 1.00 84.06 477 LYS A CA 1
ATOM 3683 C C . LYS A 1 477 ? 3.362 -4.632 29.139 1.00 84.06 477 LYS A C 1
ATOM 3685 O O . LYS A 1 477 ? 3.238 -3.489 28.713 1.00 84.06 477 LYS A O 1
ATOM 3690 N N . SER A 1 478 ? 3.429 -5.695 28.337 1.00 83.12 478 SER A N 1
ATOM 3691 C CA . SER A 1 478 ? 3.385 -5.621 26.869 1.00 83.12 478 SER A CA 1
ATOM 3692 C C . SER A 1 478 ? 2.034 -5.124 26.349 1.00 83.12 478 SER A C 1
ATOM 3694 O O . SER A 1 478 ? 1.991 -4.317 25.426 1.00 83.12 478 SER A O 1
ATOM 3696 N N . GLU A 1 479 ? 0.933 -5.558 26.964 1.00 87.81 479 GLU A N 1
ATOM 3697 C CA . GLU A 1 479 ? -0.420 -5.103 26.618 1.00 87.81 479 GLU A CA 1
ATOM 3698 C C . GLU A 1 479 ? -0.655 -3.641 26.999 1.00 87.81 479 GLU A C 1
ATOM 3700 O O . GLU A 1 479 ? -1.303 -2.902 26.260 1.00 87.81 479 GLU A O 1
ATOM 3705 N N . LEU A 1 480 ? -0.105 -3.200 28.134 1.00 88.81 480 LEU A N 1
ATOM 3706 C CA . LEU A 1 480 ? -0.154 -1.797 28.520 1.00 88.81 480 LEU A CA 1
ATOM 3707 C C . LEU A 1 480 ? 0.660 -0.934 27.548 1.00 88.81 480 LEU A C 1
ATOM 3709 O O . LEU A 1 480 ? 0.154 0.084 27.092 1.00 88.81 480 LEU A O 1
ATOM 3713 N N . ILE A 1 481 ? 1.874 -1.357 27.178 1.00 88.19 481 ILE A N 1
ATOM 3714 C CA . ILE A 1 481 ? 2.688 -0.671 26.160 1.00 88.19 481 ILE A CA 1
ATOM 3715 C C . ILE A 1 481 ? 1.910 -0.560 24.842 1.00 88.19 481 ILE A C 1
ATOM 3717 O O . ILE A 1 481 ? 1.806 0.538 24.304 1.00 88.19 481 ILE A O 1
ATOM 3721 N N . TYR A 1 482 ? 1.280 -1.647 24.386 1.00 90.38 482 TYR A N 1
ATOM 3722 C CA . TYR A 1 482 ? 0.430 -1.645 23.192 1.00 90.38 482 TYR A CA 1
ATOM 3723 C C . TYR A 1 482 ? -0.711 -0.618 23.268 1.00 90.38 482 TYR A C 1
ATOM 3725 O O . TYR A 1 482 ? -0.934 0.144 22.323 1.00 90.38 482 TYR A O 1
ATOM 3733 N N . ALA A 1 483 ? -1.423 -0.571 24.399 1.00 90.81 483 ALA A N 1
ATOM 3734 C CA . ALA A 1 483 ? -2.497 0.393 24.611 1.00 90.81 483 ALA A CA 1
ATOM 3735 C C . ALA A 1 483 ? -1.978 1.838 24.516 1.00 90.81 483 ALA A C 1
ATOM 3737 O O . ALA A 1 483 ? -2.583 2.666 23.835 1.00 90.81 483 ALA A O 1
ATOM 3738 N N . LEU A 1 484 ? -0.838 2.138 25.149 1.00 91.19 484 LEU A N 1
ATOM 3739 C CA . LEU A 1 484 ? -0.233 3.471 25.103 1.00 91.19 484 LEU A CA 1
ATOM 3740 C C . LEU A 1 484 ? 0.279 3.832 23.706 1.00 91.19 484 LEU A C 1
ATOM 3742 O O . LEU A 1 484 ? 0.030 4.949 23.259 1.00 91.19 484 LEU A O 1
ATOM 3746 N N . ASP A 1 485 ? 0.928 2.901 23.003 1.00 89.94 485 ASP A N 1
ATOM 3747 C CA . ASP A 1 485 ? 1.388 3.106 21.624 1.00 89.94 485 ASP A CA 1
ATOM 3748 C C . ASP A 1 485 ? 0.219 3.428 20.693 1.00 89.94 485 ASP A C 1
ATOM 3750 O O . ASP A 1 485 ? 0.294 4.370 19.905 1.00 89.94 485 ASP A O 1
ATOM 3754 N N . THR A 1 486 ? -0.892 2.703 20.832 1.00 90.44 486 THR A N 1
ATOM 3755 C CA . THR A 1 486 ? -2.106 2.927 20.034 1.00 90.44 486 THR A CA 1
ATOM 3756 C C . THR A 1 486 ? -2.705 4.310 20.303 1.00 90.44 486 THR A C 1
ATOM 3758 O O . THR A 1 486 ? -3.022 5.050 19.371 1.00 90.44 486 THR A O 1
ATOM 3761 N N . LEU A 1 487 ? -2.820 4.700 21.578 1.00 91.31 487 LEU A N 1
ATOM 3762 C CA . LEU A 1 487 ? -3.372 6.002 21.972 1.00 91.31 487 LEU A CA 1
ATOM 3763 C C . LEU A 1 487 ? -2.485 7.171 21.523 1.00 91.31 487 LEU A C 1
ATOM 3765 O O . LEU A 1 487 ? -3.003 8.184 21.051 1.00 91.31 487 LEU A O 1
ATOM 3769 N N . LEU A 1 488 ? -1.162 7.032 21.642 1.00 89.56 488 LEU A N 1
ATOM 3770 C CA . LEU A 1 488 ? -0.197 8.030 21.175 1.00 89.56 488 LEU A CA 1
ATOM 3771 C C . LEU A 1 488 ? -0.229 8.152 19.648 1.00 89.56 488 LEU A C 1
ATOM 3773 O O . LEU A 1 488 ? -0.299 9.269 19.131 1.00 89.56 488 LEU A O 1
ATOM 3777 N N . ALA A 1 489 ? -0.276 7.028 18.928 1.00 88.19 489 ALA A N 1
ATOM 3778 C CA . ALA A 1 489 ? -0.346 7.015 17.470 1.00 88.19 489 ALA A CA 1
ATOM 3779 C C . ALA A 1 489 ? -1.592 7.744 16.944 1.00 88.19 489 ALA A C 1
ATOM 3781 O O . ALA A 1 489 ? -1.497 8.516 15.991 1.00 88.19 489 ALA A O 1
ATOM 3782 N N . TRP A 1 490 ? -2.749 7.587 17.595 1.00 88.06 490 TRP A N 1
ATOM 3783 C CA . TRP A 1 490 ? -3.970 8.325 17.240 1.00 88.06 490 TRP A CA 1
ATOM 3784 C C . TRP A 1 490 ? -3.918 9.823 17.562 1.00 88.06 490 TRP A C 1
ATOM 3786 O O . TRP A 1 490 ? -4.711 10.588 17.018 1.00 88.06 490 TRP A O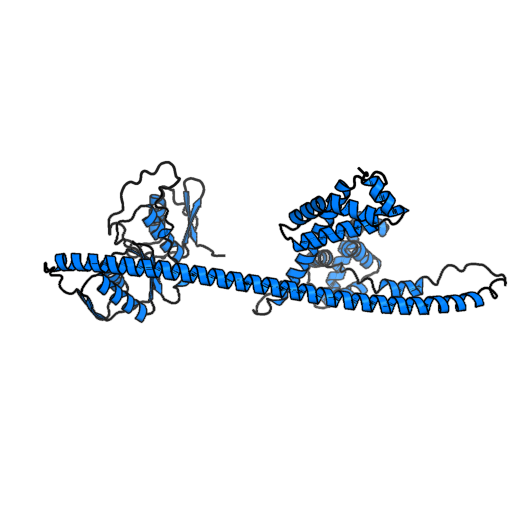 1
ATOM 3796 N N . GLN A 1 491 ? -2.983 10.261 18.409 1.00 86.75 491 GLN A N 1
ATOM 3797 C CA . GLN A 1 491 ? -2.635 11.675 18.602 1.00 86.75 491 GLN A CA 1
ATOM 3798 C C . GLN A 1 491 ? -1.467 12.119 17.706 1.00 86.75 491 GLN A C 1
ATOM 3800 O O . GLN A 1 491 ? -0.888 13.184 17.916 1.00 86.75 491 GLN A O 1
ATOM 3805 N N . ASN A 1 492 ? -1.121 11.311 16.699 1.00 87.94 492 ASN A N 1
ATOM 3806 C CA . ASN A 1 492 ? -0.011 11.539 15.783 1.00 87.94 492 ASN A CA 1
ATOM 3807 C C . ASN A 1 492 ? 1.344 11.680 16.501 1.00 87.94 492 ASN A C 1
ATOM 3809 O O . ASN A 1 492 ? 2.209 12.449 16.085 1.00 87.94 492 ASN A O 1
ATOM 3813 N N . ILE A 1 493 ? 1.528 10.948 17.599 1.00 88.38 493 ILE A N 1
ATOM 3814 C CA . ILE A 1 493 ? 2.757 10.923 18.390 1.00 88.38 493 ILE A CA 1
ATOM 3815 C C . ILE A 1 493 ? 3.347 9.522 18.325 1.00 88.38 493 ILE A C 1
ATOM 3817 O O . ILE A 1 493 ? 2.653 8.526 18.517 1.00 88.38 493 ILE A O 1
ATOM 3821 N N . LYS A 1 494 ? 4.653 9.445 18.081 1.00 88.06 494 LYS A N 1
ATOM 3822 C CA . LYS A 1 494 ? 5.402 8.192 18.076 1.00 88.06 494 LYS A CA 1
ATOM 3823 C C . LYS A 1 494 ? 6.546 8.277 19.071 1.00 88.06 494 LYS A C 1
ATOM 3825 O O . LYS A 1 494 ? 7.261 9.275 19.108 1.00 88.06 494 LYS A O 1
ATOM 3830 N N . VAL A 1 495 ? 6.745 7.221 19.853 1.00 85.38 495 VAL A N 1
ATOM 3831 C CA . VAL A 1 495 ? 7.929 7.087 20.705 1.00 85.38 495 VAL A CA 1
ATOM 3832 C C . VAL A 1 495 ? 8.983 6.298 19.937 1.00 85.38 495 VAL A C 1
ATOM 3834 O O . VAL A 1 495 ? 8.745 5.166 19.521 1.00 85.38 495 VAL A O 1
ATOM 3837 N N . ILE A 1 496 ? 10.137 6.914 19.696 1.00 86.31 496 ILE A N 1
ATOM 3838 C CA . ILE A 1 496 ? 11.248 6.320 18.949 1.00 86.31 496 ILE A CA 1
ATOM 3839 C C . ILE A 1 496 ? 12.458 6.104 19.865 1.00 86.31 496 ILE A C 1
ATOM 3841 O O . ILE A 1 496 ? 12.719 6.929 20.743 1.00 86.31 496 ILE A O 1
ATOM 3845 N N . PRO A 1 497 ? 13.214 5.008 19.692 1.00 83.31 497 PRO A N 1
ATOM 3846 C CA . PRO A 1 497 ? 14.463 4.810 20.415 1.00 83.31 497 PRO A CA 1
ATOM 3847 C C . PRO A 1 497 ? 15.524 5.810 19.943 1.00 83.31 497 PRO A C 1
ATOM 3849 O O . PRO A 1 497 ? 15.686 6.035 18.744 1.00 83.31 497 PRO A O 1
ATOM 3852 N N . VAL A 1 498 ? 16.268 6.382 20.890 1.00 83.31 498 VAL A N 1
ATOM 3853 C CA . VAL A 1 498 ? 17.407 7.273 20.632 1.00 83.31 498 VAL A CA 1
ATOM 3854 C C . VAL A 1 498 ? 18.621 6.686 21.342 1.00 83.31 498 VAL A C 1
ATOM 3856 O O . VAL A 1 498 ? 18.762 6.798 22.558 1.00 83.31 498 VAL A O 1
ATOM 3859 N N . GLY A 1 499 ? 19.476 6.005 20.579 1.00 79.62 499 GLY A N 1
ATOM 3860 C CA . GLY A 1 499 ? 20.544 5.178 21.142 1.00 79.62 499 GLY A CA 1
ATOM 3861 C C . GLY A 1 499 ? 20.009 3.968 21.920 1.00 79.62 499 GLY A C 1
ATOM 3862 O O . GLY A 1 499 ? 18.867 3.536 21.729 1.00 79.62 499 GLY A O 1
ATOM 3863 N N . ASP A 1 500 ? 20.845 3.425 22.803 1.00 76.75 500 ASP A N 1
ATOM 3864 C CA . ASP A 1 500 ? 20.560 2.151 23.474 1.00 76.75 500 ASP A CA 1
ATOM 3865 C C . ASP A 1 500 ? 19.620 2.305 24.684 1.00 76.75 500 ASP A C 1
ATOM 3867 O O . ASP A 1 500 ? 18.702 1.501 24.855 1.00 76.75 500 ASP A O 1
ATOM 3871 N N . ASP A 1 501 ? 19.756 3.395 25.449 1.00 83.75 501 ASP A N 1
ATOM 3872 C CA . ASP A 1 501 ? 19.104 3.553 26.764 1.00 83.75 501 ASP A CA 1
ATOM 3873 C C . ASP A 1 501 ? 18.014 4.633 26.817 1.00 83.75 501 ASP A C 1
ATOM 3875 O O . ASP A 1 501 ? 17.449 4.913 27.880 1.00 83.75 501 ASP A O 1
ATOM 3879 N N . SER A 1 502 ? 17.730 5.296 25.695 1.00 85.62 502 SER A N 1
ATOM 3880 C CA . SER A 1 502 ? 16.815 6.438 25.674 1.00 85.62 502 SER A CA 1
ATOM 3881 C C . SER A 1 502 ? 15.723 6.314 24.620 1.00 85.62 502 SER A C 1
ATOM 3883 O O . SER A 1 502 ? 15.818 5.541 23.662 1.00 85.62 502 SER A O 1
ATOM 3885 N N . VAL A 1 503 ? 14.653 7.076 24.830 1.00 87.38 503 VAL A N 1
ATOM 3886 C CA . VAL A 1 503 ? 13.543 7.249 23.893 1.00 87.38 503 VAL A CA 1
ATOM 3887 C C . VAL A 1 503 ? 13.170 8.714 23.760 1.00 87.38 503 VAL A C 1
ATOM 3889 O O . VAL A 1 503 ? 13.360 9.501 24.685 1.00 87.38 503 VAL A O 1
ATOM 3892 N N . GLN A 1 504 ? 12.593 9.068 22.621 1.00 87.31 504 GLN A N 1
ATOM 3893 C CA . GLN A 1 504 ? 12.078 10.398 22.332 1.00 87.31 504 GLN A CA 1
ATOM 3894 C C . GLN A 1 504 ? 10.656 10.278 21.787 1.00 87.31 504 GLN A C 1
ATOM 3896 O O . GLN A 1 504 ? 10.394 9.469 20.900 1.00 87.31 504 GLN A O 1
ATOM 3901 N N . ALA A 1 505 ? 9.737 11.079 22.322 1.00 87.25 505 ALA A N 1
ATOM 3902 C CA . ALA A 1 505 ? 8.400 11.232 21.764 1.00 87.25 505 ALA A CA 1
ATOM 3903 C C . ALA A 1 505 ? 8.436 12.332 20.697 1.00 87.25 505 ALA A C 1
ATOM 3905 O O . ALA A 1 505 ? 8.807 13.466 20.993 1.00 87.25 505 ALA A O 1
ATOM 3906 N N . VAL A 1 506 ? 8.064 11.991 19.468 1.00 86.50 506 VAL A N 1
ATOM 3907 C CA . VAL A 1 506 ? 8.072 12.899 18.316 1.00 86.50 506 VAL A CA 1
ATOM 3908 C C . VAL A 1 506 ? 6.683 12.978 17.699 1.00 86.50 506 VAL A C 1
ATOM 3910 O O . VAL A 1 506 ? 5.931 12.000 17.710 1.00 86.50 506 VAL A O 1
ATOM 3913 N N . VAL A 1 507 ? 6.339 14.137 17.135 1.00 85.00 507 VAL A N 1
ATOM 3914 C CA . VAL A 1 507 ? 5.157 14.247 16.275 1.00 85.00 507 VAL A CA 1
ATOM 3915 C C . VAL A 1 507 ? 5.454 13.477 14.998 1.00 85.00 507 VAL A C 1
ATOM 3917 O O . VAL A 1 507 ? 6.432 13.751 14.306 1.00 85.00 507 VAL A O 1
ATOM 3920 N N . SER A 1 508 ? 4.624 12.489 14.701 1.00 75.06 508 SER A N 1
ATOM 3921 C CA . SER A 1 508 ? 4.748 11.682 13.501 1.00 75.06 508 SER A CA 1
ATOM 3922 C C . SER A 1 508 ? 4.402 12.547 12.287 1.00 75.06 508 SER A C 1
ATOM 3924 O O . SER A 1 508 ? 3.242 12.803 11.983 1.00 75.06 508 SER A O 1
ATOM 3926 N N . THR A 1 509 ? 5.405 13.040 11.567 1.00 54.12 509 THR A N 1
ATOM 3927 C CA . THR A 1 509 ? 5.203 13.571 10.216 1.00 54.12 509 THR A CA 1
ATOM 3928 C C . THR A 1 509 ? 4.978 12.374 9.297 1.00 54.12 509 THR A C 1
ATOM 3930 O O . THR A 1 509 ? 5.939 11.811 8.776 1.00 54.12 509 THR A O 1
ATOM 3933 N N . ALA A 1 510 ? 3.738 11.899 9.186 1.00 38.78 510 ALA A N 1
ATOM 3934 C CA . ALA A 1 510 ? 3.418 10.806 8.276 1.00 38.78 510 ALA A CA 1
ATOM 3935 C C . ALA A 1 510 ? 3.754 11.227 6.830 1.00 38.78 510 ALA A C 1
ATOM 3937 O O . ALA A 1 510 ? 3.192 12.200 6.324 1.00 38.78 510 ALA A O 1
ATOM 3938 N N . GLN A 1 511 ? 4.717 10.514 6.235 1.00 28.59 511 GLN A N 1
ATOM 3939 C CA . GLN A 1 511 ? 4.940 10.387 4.791 1.00 28.59 511 GLN A CA 1
ATOM 3940 C C . GLN A 1 511 ? 4.050 9.282 4.234 1.00 28.59 511 GLN A C 1
ATOM 3942 O O . GLN A 1 511 ? 3.876 8.269 4.956 1.00 28.59 511 GLN A O 1
#

Radius of gyration: 40.77 Å; chains: 1; bounding box: 79×71×117 Å

InterPro domains:
  IPR007627 RNA polymerase sigma-70 region 2 [PF04542] (23-92)
  IPR007630 RNA polymerase sigma-70 region 4 [PF04545] (123-171)
  IPR013324 RNA polymerase sigma factor, region 3/4-like [SSF88659] (111-176)
  IPR013325 RNA polymerase sigma factor, region 2 [SSF88946] (3-99)
  IPR014284 RNA polymerase sigma-70-like domain [TIGR02937] (18-173)
  IPR036388 Winged helix-like DNA-binding domain superfamily [G3DSA:1.10.10.10] (113-180)
  IPR039425 RNA polymerase sigma-70-like [PTHR43133] (3-177)

Organism: Pedosphaera parvula (strain Ellin514) (NCBI:txid320771)